Protein AF-0000000087533680 (afdb_homodimer)

Nearest PDB structures (foldseek):
  8dku-assembly1_B  TM=6.175E-01  e=5.046E-06  Aquifex aeolicus VF5
  7o12-assembly1_E  TM=6.698E-01  e=2.374E-03  Stutzerimonas stutzeri ATCC 14405 = CCUG 16156
  7p05-assembly1_A  TM=6.368E-01  e=1.232E-02  Saccharomyces cerevisiae S288C
  7r87-assembly1_B  TM=5.799E-01  e=7.326E-03  Homo sapiens
  7p06-assembly1_A  TM=6.326E-01  e=1.124E-01  Saccharomyces cerevisiae S288C

Secondary structure (DSSP, 8-state):
------SHHHHHHHHHHHHHHHHHHHHHHHHHHHHHHHHHHHHHHH-TTHHHHHHHHHHHHHHHHHHIIIIIHHHHHSSHHHHHHHHHHHHHHHHHHHHHHHHHHHHHHHHHTTHHHHHTTS---HHHHHHHHHHHHHHHHHHHHHHHHHHHHHHT---TTHHHHHHHHHHHHHHHHHHHHHHHHHHHHH-S-HHHHHHHHHHHHHHHHHSSSSSS-GGGS-HHHHHHHHH-HHHHHHHHHHHHHHT--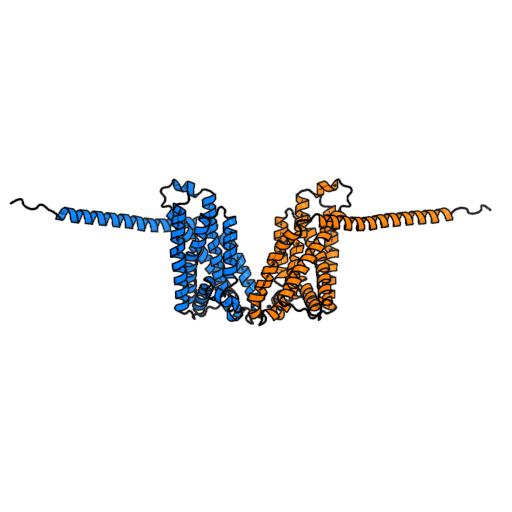-HHHHHHHHHHHHHHHHHHHHHHHHHHHH--/------SHHHHHHHHHHHHHHHHHHHHHHHHHHHHHHHHHHHHHHH-TTHHHHHHHHHHHHHHHHHHIIIIIHHHHHSSHHHHHHHHHHHHHHHHHHHHHHHHHHHHHHHHHTTHHHHHTTS---HHHHHHHHHHHHHHHHHHHHHHHHHHHHHHT---TTHHHHHHHHHHHHHHHHHHHHHHHHHHHHH-S-HHHHHHHHHHHHHHHHHSSSSSS-GGGS-HHHHHHHHH-HHHHHHHHHHHHHHT---HHHHHHHHHHHHHHHHHHHHHHHHHHHH--

Radius of gyration: 32.91 Å; Cα contacts (8 Å, |Δi|>4): 634; chains: 2; bounding box: 60×142×112 Å

Solvent-accessible surface area (backbone atoms only — not comparable to full-atom values): 28267 Å² total; per-residue (Å²): 136,82,76,85,78,80,71,64,61,57,56,54,52,49,49,49,50,50,49,51,51,49,46,51,45,42,49,47,46,52,42,45,50,50,46,29,48,51,46,17,48,51,52,46,66,63,43,72,58,48,61,61,52,46,49,61,66,43,45,55,50,50,50,48,52,52,48,49,26,46,58,38,6,22,47,55,56,68,29,39,65,61,26,35,62,61,32,47,44,18,50,50,51,50,46,45,53,55,54,29,49,52,54,10,37,52,50,19,44,39,52,71,71,38,50,55,64,62,46,69,74,43,97,56,66,68,64,43,58,56,48,20,55,51,48,44,43,52,52,51,43,49,50,52,49,48,53,50,52,52,49,38,45,73,73,60,42,73,56,69,24,40,73,63,16,42,53,51,25,50,52,52,47,50,53,36,41,58,20,56,26,26,54,32,42,33,44,21,72,70,43,88,41,45,66,60,41,50,53,55,49,47,66,51,48,47,54,47,50,68,57,28,52,32,86,41,65,64,85,34,35,52,74,87,48,45,66,55,27,68,68,26,69,54,24,39,42,30,51,26,32,41,17,23,22,50,57,63,49,48,70,64,41,48,47,53,38,51,49,52,25,49,51,41,33,68,52,27,44,57,46,30,54,49,49,61,70,62,62,122,135,84,77,86,76,76,65,69,60,55,56,55,50,51,50,48,53,50,47,49,50,50,47,51,46,42,49,48,44,53,42,45,51,50,46,28,48,52,47,16,48,51,50,47,66,62,43,72,57,48,60,61,52,46,50,60,67,44,46,54,50,49,51,48,51,53,47,48,26,47,58,39,5,21,46,55,54,68,29,40,62,60,27,35,61,60,32,48,43,19,50,49,48,50,47,44,52,55,52,30,48,52,54,11,36,53,51,21,44,38,52,71,70,39,50,53,65,62,45,68,74,43,95,57,65,70,65,43,57,54,48,21,54,50,47,44,44,50,52,52,42,50,50,51,48,50,53,50,51,52,49,37,44,74,75,61,41,73,56,69,24,40,72,64,16,43,52,52,26,51,51,52,49,50,52,36,40,56,20,57,26,26,54,32,42,34,45,22,71,69,43,88,40,42,66,58,39,48,54,54,49,48,66,52,46,48,56,48,50,66,56,28,51,32,85,41,64,65,88,34,37,52,74,87,49,46,66,57,27,67,68,26,70,56,22,38,43,30,54,26,32,41,18,23,22,51,56,65,50,49,70,64,40,47,46,52,38,51,49,53,24,49,51,41,32,66,52,26,43,57,46,30,52,50,49,62,70,63,62,120

Foldseek 3Di:
DPPDDDPVVVVVVVVVVVVVVVVVVVCVVVVLVVLLVVLLVVLQVPPPCLVVVLCVLLVVLLVVLVCLLPVCVCVAPVHSQVQLLLQLLLSLLLSLLVLLLVLLLVLLVCVLVCVVVVCVVPPDPVCSVVSSSLSNSLVSSLVSSVVSVVVSVVVNHDFQLPPQLQVVLSVLSSLLSSLSSLVSNLVSLVDNHSVVSVVVCCVPSVCLSVLEPNRHDCVPDDPVSNVVRVLRLSNLSSQQSSCSRNVNHDPVSSVVNVVVSVVSCVPRVVSSVVSVVPVD/DPPPDDPVVVVVVVVVVVVVVVVVVVCVVVVLVVLLVVLLVVLLVPPPCLVVVLCVLLVVLLVVLVCLLVVCVCVAPVHSQVQLLLQLLLSLLLSLLVLLLVLLLVLLVCVLVCVVVVCVVPPDPVCSVVSSSLSNSLVSSVVSSVVSVVVSVVVNHDFQLPPQLQVVLSVLSSLLSSLSSLVSNLVSLVDNHSVVSVVVCCVPSVCLSVLEPNRHDCVPDDPVSNVVRVLRLSNLSSQQSSCSRNVNHDPVSSVVNVVVSVVSCVPRVVSSVVSVVPVD

Sequence (560 aa):
MKTPVSSISTTAQESLRDSIAREKKQDRRAGALSASVTFGWRALLKIKHVPEQLFDVTAFPIIFLLMFTYLFGGAIAGSTGDYLQFLLPGILVMTVTMITMYTGMDLNKDIVKGVFDRFRTLPIWRPALLVGALAVDMVRYSMAAFIMISLGLLLGFRPEGGTVGVLAAVALLLVFSFSFSWIWTALGIMMRSEKSLMMISMMFLFPLTFVSNVFVDPATLPSWLHGFVEWNPISLLVTAIRGLMHGSASIEDIGWVLLVSMLLTAVFAPLTMYLFRHKRMKTPVSSISTTAQESLRDSIAREKKQDRRAGALSASVTFGWRALLKIKHVPEQLFDVTAFPIIFLLMFTYLFGGAIAGSTGDYLQFLLPGILVMTVTMITMYTGMDLNKDIVKGVFDRFRTLPIWRPALLVGALAVDMVRYSMAAFIMISLGLLLGFRPEGGTVGVLAAVALLLVFSFSFSWIWTALGIMMRSEKSLMMISMMFLFPLTFVSNVFVDPATLPSWLHGFVEWNPISLLVTAIRGLMHGSASIEDIGWVLLVSMLLTAVFAPLTMYLFRHKR

InterPro domains:
  IPR000412 ABC-2 transporter [PIRSF006648] (22-278)
  IPR013525 ABC-2 type transporter, transmembrane domain [PF01061] (39-245)
  IPR047817 ABC-2 type transporter, transmembrane domain, bacterial-type [PS51012] (52-279)
  IPR051328 Type VII Secretion & ABC Transporter Permease [PTHR43077] (79-279)

Organism: NCBI:txid342944

pLDDT: mean 84.21, std 17.04, range [24.67, 98.81]

Structure (mmCIF, N/CA/C/O backbone):
data_AF-0000000087533680-model_v1
#
loop_
_entity.id
_entity.type
_entity.pdbx_description
1 polymer 'Transport permease protein'
#
loop_
_atom_site.group_PDB
_atom_site.id
_atom_site.type_symbol
_atom_site.label_atom_id
_atom_site.label_alt_id
_atom_site.label_comp_id
_atom_site.label_asym_id
_atom_site.label_entity_id
_atom_site.label_seq_id
_atom_site.pdbx_PDB_ins_code
_atom_site.Cartn_x
_atom_site.Cartn_y
_atom_site.Cartn_z
_atom_site.occupancy
_atom_site.B_iso_or_equiv
_atom_site.auth_seq_id
_atom_site.auth_comp_id
_atom_site.auth_asym_id
_atom_site.auth_atom_id
_atom_site.pdbx_PDB_model_num
ATOM 1 N N . MET A 1 1 ? 15.492 75.938 53.75 1 24.67 1 MET A N 1
ATOM 2 C CA . MET A 1 1 ? 14.297 75.438 53.062 1 24.67 1 MET A CA 1
ATOM 3 C C . MET A 1 1 ? 14.617 75.062 51.625 1 24.67 1 MET A C 1
ATOM 5 O O . MET A 1 1 ? 14.812 75.938 50.75 1 24.67 1 MET A O 1
ATOM 9 N N . LYS A 1 2 ? 15.562 73.938 51.438 1 39.56 2 LYS A N 1
ATOM 10 C CA . LYS A 1 2 ? 16.047 73.312 50.25 1 39.56 2 LYS A CA 1
ATOM 11 C C . LYS A 1 2 ? 14.875 72.812 49.406 1 39.56 2 LYS A C 1
ATOM 13 O O . LYS A 1 2 ? 14.031 72.062 49.906 1 39.56 2 LYS A O 1
ATOM 18 N N . THR A 1 3 ? 14.406 73.625 48.5 1 37.91 3 THR A N 1
ATOM 19 C CA . THR A 1 3 ? 13.344 73.312 47.531 1 37.91 3 THR A CA 1
ATOM 20 C C . THR A 1 3 ? 13.609 71.938 46.875 1 37.91 3 THR A C 1
ATOM 22 O O . THR A 1 3 ? 14.711 71.688 46.375 1 37.91 3 THR A O 1
ATOM 25 N N . PRO A 1 4 ? 12.734 70.875 47.156 1 45.78 4 PRO A N 1
ATOM 26 C CA . PRO A 1 4 ? 12.836 69.562 46.594 1 45.78 4 PRO A CA 1
ATOM 27 C C . PRO A 1 4 ? 12.75 69.5 45.094 1 45.78 4 PRO A C 1
ATOM 29 O O . PRO A 1 4 ? 11.812 70.062 44.5 1 45.78 4 PRO A O 1
ATOM 32 N N . VAL A 1 5 ? 13.844 69.562 44.344 1 48.5 5 VAL A N 1
ATOM 33 C CA . VAL A 1 5 ? 14.086 69.438 42.938 1 48.5 5 VAL A CA 1
ATOM 34 C C . VAL A 1 5 ? 13.273 68.25 42.375 1 48.5 5 VAL A C 1
ATOM 36 O O . VAL A 1 5 ? 12.898 67.375 43.125 1 48.5 5 VAL A O 1
ATOM 39 N N . SER A 1 6 ? 12.977 68.125 40.969 1 42.31 6 SER A N 1
ATOM 40 C CA . SER A 1 6 ? 12.141 67.688 39.875 1 42.31 6 SER A CA 1
ATOM 41 C C . SER A 1 6 ? 12.273 66.188 39.688 1 42.31 6 SER A C 1
ATOM 43 O O . SER A 1 6 ? 13.297 65.688 39.188 1 42.31 6 SER A O 1
ATOM 45 N N . SER A 1 7 ? 11.773 65.25 40.531 1 52.81 7 SER A N 1
ATOM 46 C CA . SER A 1 7 ? 11.547 63.844 40.438 1 52.81 7 SER A CA 1
ATOM 47 C C . SER A 1 7 ? 10.711 63.5 39.188 1 52.81 7 SER A C 1
ATOM 49 O O . SER A 1 7 ? 10.523 62.344 38.875 1 52.81 7 SER A O 1
ATOM 51 N N . ILE A 1 8 ? 10.07 64.562 38.594 1 55.06 8 ILE A N 1
ATOM 52 C CA . ILE A 1 8 ? 9.195 64.312 37.469 1 55.06 8 ILE A CA 1
ATOM 53 C C . ILE A 1 8 ? 10.023 63.906 36.25 1 55.06 8 ILE A C 1
ATOM 55 O O . ILE A 1 8 ? 9.562 63.125 35.406 1 55.06 8 ILE A O 1
ATOM 59 N N . SER A 1 9 ? 11.375 64.312 36.156 1 60.06 9 SER A N 1
ATOM 60 C CA . SER A 1 9 ? 12.18 64.062 34.969 1 60.06 9 SER A CA 1
ATOM 61 C C . SER A 1 9 ? 12.586 62.625 34.812 1 60.06 9 SER A C 1
ATOM 63 O O . SER A 1 9 ? 12.68 62.094 33.688 1 60.06 9 SER A O 1
ATOM 65 N N . THR A 1 10 ? 12.578 61.906 35.906 1 64.56 10 THR A N 1
ATOM 66 C CA . THR A 1 10 ? 13.086 60.562 35.812 1 64.56 10 THR A CA 1
ATOM 67 C C . THR A 1 10 ? 12 59.594 35.344 1 64.56 10 THR A C 1
ATOM 69 O O . THR A 1 10 ? 12.266 58.719 34.531 1 64.56 10 THR A O 1
ATOM 72 N N . THR A 1 11 ? 10.727 59.969 35.719 1 64.62 11 THR A N 1
ATOM 73 C CA . THR A 1 11 ? 9.633 59.062 35.344 1 64.62 11 THR A CA 1
ATOM 74 C C . THR A 1 11 ? 9.297 59.188 33.875 1 64.62 11 THR A C 1
ATOM 76 O O . THR A 1 11 ? 9.039 58.188 33.188 1 64.62 11 THR A O 1
ATOM 79 N N . ALA A 1 12 ? 9.359 60.406 33.312 1 70.06 12 ALA A N 1
ATOM 80 C CA . ALA A 1 12 ? 9.078 60.656 31.906 1 70.06 12 ALA A CA 1
ATOM 81 C C . ALA A 1 12 ? 10.172 60.062 31.016 1 70.06 12 ALA A C 1
ATOM 83 O O . ALA A 1 12 ? 9.883 59.531 29.953 1 70.06 12 ALA A O 1
ATOM 84 N N . GLN A 1 13 ? 11.43 60.125 31.484 1 67.69 13 GLN A N 1
ATOM 85 C CA . GLN A 1 13 ? 12.547 59.531 30.734 1 67.69 13 GLN A CA 1
ATOM 86 C C . GLN A 1 13 ? 12.469 58.031 30.719 1 67.69 13 GLN A C 1
ATOM 88 O O . GLN A 1 13 ? 12.758 57.375 29.703 1 67.69 13 GLN A O 1
ATOM 93 N N . GLU A 1 14 ? 12 57.5 31.844 1 66.12 14 GLU A N 1
ATOM 94 C CA . GLU A 1 14 ? 11.844 56.062 31.906 1 66.12 14 GLU A CA 1
ATOM 95 C C . GLU A 1 14 ? 10.695 55.594 31.031 1 66.12 14 GLU A C 1
ATOM 97 O O . GLU A 1 14 ? 10.797 54.531 30.375 1 66.12 14 GLU A O 1
ATOM 102 N N . SER A 1 15 ? 9.672 56.438 31 1 68.75 15 SER A N 1
ATOM 103 C CA . SER A 1 15 ? 8.531 56.094 30.156 1 68.75 15 SER A CA 1
ATOM 104 C C . SER A 1 15 ? 8.867 56.188 28.672 1 68.75 15 SER A C 1
ATOM 106 O O . SER A 1 15 ? 8.445 55.344 27.875 1 68.75 15 SER A O 1
ATOM 108 N N . LEU A 1 16 ? 9.68 57.219 28.312 1 68.12 16 LEU A N 1
ATOM 109 C CA . LEU A 1 16 ? 10.102 57.375 26.938 1 68.12 16 LEU A CA 1
ATOM 110 C C . LEU A 1 16 ? 11.047 56.25 26.516 1 68.12 16 LEU A C 1
ATOM 112 O O . LEU A 1 16 ? 10.953 55.75 25.391 1 68.12 16 LEU A O 1
ATOM 116 N N . ARG A 1 17 ? 11.898 55.844 27.344 1 64.56 17 ARG A N 1
ATOM 117 C CA . ARG A 1 17 ? 12.805 54.719 27.062 1 64.56 17 ARG A CA 1
ATOM 118 C C . ARG A 1 17 ? 12.031 53.406 26.906 1 64.56 17 ARG A C 1
ATOM 120 O O . ARG A 1 17 ? 12.359 52.594 26.031 1 64.56 17 ARG A O 1
ATOM 127 N N . ASP A 1 18 ? 11 53.344 27.781 1 65.75 18 ASP A N 1
ATOM 128 C CA . ASP A 1 18 ? 10.164 52.156 27.688 1 65.75 18 ASP A CA 1
ATOM 129 C C . ASP A 1 18 ? 9.352 52.156 26.391 1 65.75 18 ASP A C 1
ATOM 131 O O . ASP A 1 18 ? 9.141 51.094 25.781 1 65.75 18 ASP A O 1
ATOM 135 N N . SER A 1 19 ? 8.961 53.312 26 1 65.81 19 SER A N 1
ATOM 136 C CA . SER A 1 19 ? 8.195 53.438 24.766 1 65.81 19 SER A CA 1
ATOM 137 C C . SER A 1 19 ? 9.078 53.188 23.547 1 65.81 19 SER A C 1
ATOM 139 O O . SER A 1 19 ? 8.648 52.562 22.578 1 65.81 19 SER A O 1
ATOM 141 N N . ILE A 1 20 ? 10.297 53.719 23.609 1 65.56 20 ILE A N 1
ATOM 142 C CA . ILE A 1 20 ? 11.227 53.531 22.5 1 65.56 20 ILE A CA 1
ATOM 143 C C . ILE A 1 20 ? 11.633 52.031 22.422 1 65.56 20 ILE A C 1
ATOM 145 O O . ILE A 1 20 ? 11.734 51.5 21.328 1 65.56 20 ILE A O 1
ATOM 149 N N . ALA A 1 21 ? 11.773 51.375 23.547 1 63.5 21 ALA A N 1
ATOM 150 C CA . ALA A 1 21 ? 12.094 49.969 23.609 1 63.5 21 ALA A CA 1
ATOM 151 C C . ALA A 1 21 ? 10.938 49.125 23.062 1 63.5 21 ALA A C 1
ATOM 153 O O . ALA A 1 21 ? 11.164 48.125 22.359 1 63.5 21 ALA A O 1
ATOM 154 N N . ARG A 1 22 ? 9.75 49.531 23.328 1 60.84 22 ARG A N 1
ATOM 155 C CA . ARG A 1 22 ? 8.578 48.812 22.812 1 60.84 22 ARG A CA 1
ATOM 156 C C . ARG A 1 22 ? 8.43 49.031 21.312 1 60.84 22 ARG A C 1
ATOM 158 O O . ARG A 1 22 ? 8.039 48.125 20.578 1 60.84 22 ARG A O 1
ATOM 165 N N . GLU A 1 23 ? 8.695 50.25 20.922 1 58.41 23 GLU A N 1
ATOM 166 C CA . GLU A 1 23 ? 8.609 50.531 19.5 1 58.41 23 GLU A CA 1
ATOM 167 C C . GLU A 1 23 ? 9.68 49.812 18.703 1 58.41 23 GLU A C 1
ATOM 169 O O . GLU A 1 23 ? 9.414 49.312 17.609 1 58.41 23 GLU A O 1
ATOM 174 N N . LYS A 1 24 ? 10.891 49.844 19.203 1 57.44 24 LYS A N 1
ATOM 175 C CA . LYS A 1 24 ? 11.977 49.094 18.562 1 57.44 24 LYS A CA 1
ATOM 176 C C . LYS A 1 24 ? 11.695 47.594 18.562 1 57.44 24 LYS A C 1
ATOM 178 O O . LYS A 1 24 ? 12.008 46.875 17.609 1 57.44 24 LYS A O 1
ATOM 183 N N . LYS A 1 25 ? 11.117 47.219 19.594 1 56.22 25 LYS A N 1
ATOM 184 C CA . LYS A 1 25 ? 10.695 45.844 19.703 1 56.22 25 LYS A CA 1
ATOM 185 C C . LYS A 1 25 ? 9.594 45.531 18.703 1 56.22 25 LYS A C 1
ATOM 187 O O . LYS A 1 25 ? 9.578 44.438 18.109 1 56.22 25 LYS A O 1
ATOM 192 N N . GLN A 1 26 ? 8.695 46.438 18.688 1 54.06 26 GLN A N 1
ATOM 193 C CA . GLN A 1 26 ? 7.609 46.281 17.719 1 54.06 26 GLN A CA 1
ATOM 194 C C . GLN A 1 26 ? 8.133 46.344 16.281 1 54.06 26 GLN A C 1
ATOM 196 O O . GLN A 1 26 ? 7.676 45.625 15.414 1 54.06 26 GLN A O 1
ATOM 201 N N . ASP A 1 27 ? 8.883 47.312 16.031 1 53.16 27 ASP A N 1
ATOM 202 C CA . ASP A 1 27 ? 9.5 47.406 14.719 1 53.16 27 ASP A CA 1
ATOM 203 C C . ASP A 1 27 ? 10.344 46.188 14.398 1 53.16 27 ASP A C 1
ATOM 205 O O . ASP A 1 27 ? 10.359 45.719 13.258 1 53.16 27 ASP A O 1
ATOM 209 N N . ARG A 1 28 ? 10.961 45.75 15.453 1 51.75 28 ARG A N 1
ATOM 210 C CA . ARG A 1 28 ? 11.766 44.531 15.297 1 51.75 28 ARG A CA 1
ATOM 211 C C . ARG A 1 28 ? 10.875 43.312 15.062 1 51.75 28 ARG A C 1
ATOM 213 O O . ARG A 1 28 ? 11.234 42.438 14.289 1 51.75 28 ARG A O 1
ATOM 220 N N . ARG A 1 29 ? 9.836 43.375 15.906 1 53.94 29 ARG A N 1
ATOM 221 C CA . ARG A 1 29 ? 8.859 42.312 15.711 1 53.94 29 ARG A CA 1
ATOM 222 C C . ARG A 1 29 ? 8.18 42.438 14.352 1 53.94 29 ARG A C 1
ATOM 224 O O . ARG A 1 29 ? 7.949 41.406 13.672 1 53.94 29 ARG A O 1
ATOM 231 N N . ALA A 1 30 ? 7.598 43.562 14.109 1 55.06 30 ALA A N 1
ATOM 232 C CA . ALA A 1 30 ? 7.027 43.812 12.789 1 55.06 30 ALA A CA 1
ATOM 233 C C . ALA A 1 30 ? 8.062 43.594 11.688 1 55.06 30 ALA A C 1
ATOM 235 O O . ALA A 1 30 ? 7.738 43.031 10.633 1 55.06 30 ALA A O 1
ATOM 236 N N . GLY A 1 31 ? 9.195 43.906 11.961 1 54.03 31 GLY A N 1
ATOM 237 C CA . GLY A 1 31 ? 10.312 43.625 11.086 1 54.03 31 GLY A CA 1
ATOM 238 C C . GLY A 1 31 ? 10.617 42.125 10.961 1 54.03 31 GLY A C 1
ATOM 239 O O . GLY A 1 31 ? 10.891 41.656 9.867 1 54.03 31 GLY A O 1
ATOM 240 N N . ALA A 1 32 ? 10.453 41.562 12.117 1 57.81 32 ALA A N 1
ATOM 241 C CA . ALA A 1 32 ? 10.711 40.125 12.125 1 57.81 32 ALA A CA 1
ATOM 242 C C . ALA A 1 32 ? 9.625 39.375 11.359 1 57.81 32 ALA A C 1
ATOM 244 O O . ALA A 1 32 ? 9.922 38.469 10.602 1 57.81 32 ALA A O 1
ATOM 245 N N . LEU A 1 33 ? 8.422 39.812 11.641 1 57.19 33 LEU A N 1
ATOM 246 C CA . LEU A 1 33 ? 7.32 39.188 10.906 1 57.19 33 LEU A CA 1
ATOM 247 C C . LEU A 1 33 ? 7.398 39.531 9.422 1 57.19 33 LEU A C 1
ATOM 249 O O . LEU A 1 33 ? 7.164 38.688 8.57 1 57.19 33 LEU A O 1
ATOM 253 N N . SER A 1 34 ? 7.574 40.844 9.18 1 56.5 34 SER A N 1
ATOM 254 C CA . SER A 1 34 ? 7.727 41.281 7.793 1 56.5 34 SER A CA 1
ATOM 255 C C . SER A 1 34 ? 8.922 40.594 7.137 1 56.5 34 SER A C 1
ATOM 257 O O . SER A 1 34 ? 8.844 40.188 5.98 1 56.5 34 SER A O 1
ATOM 259 N N . ALA A 1 35 ? 9.883 40.5 7.879 1 56.38 35 ALA A N 1
ATOM 260 C CA . ALA A 1 35 ? 11.062 39.781 7.367 1 56.38 35 ALA A CA 1
ATOM 261 C C . ALA A 1 35 ? 10.773 38.312 7.137 1 56.38 35 ALA A C 1
ATOM 263 O O . ALA A 1 35 ? 11.195 37.75 6.133 1 56.38 35 ALA A O 1
ATOM 264 N N . SER A 1 36 ? 10 37.781 8.07 1 56.94 36 SER A N 1
ATOM 265 C CA . SER A 1 36 ? 9.641 36.375 7.941 1 56.94 36 SER A CA 1
ATOM 266 C C . SER A 1 36 ? 8.766 36.125 6.715 1 56.94 36 SER A C 1
ATOM 268 O O . SER A 1 36 ? 8.969 35.156 5.98 1 56.94 36 SER A O 1
ATOM 270 N N . VAL A 1 37 ? 7.844 37.031 6.535 1 58.38 37 VAL A N 1
ATOM 271 C CA . VAL A 1 37 ? 6.945 36.906 5.391 1 58.38 37 VAL A CA 1
ATOM 272 C C . VAL A 1 37 ? 7.719 37.156 4.098 1 58.38 37 VAL A C 1
ATOM 274 O O . VAL A 1 37 ? 7.527 36.438 3.109 1 58.38 37 VAL A O 1
ATOM 277 N N . THR A 1 38 ? 8.445 38.188 4.098 1 55.5 38 THR A N 1
ATOM 278 C CA . THR A 1 38 ? 9.219 38.5 2.904 1 55.5 38 THR A CA 1
ATOM 279 C C . THR A 1 38 ? 10.195 37.375 2.568 1 55.5 38 THR A C 1
ATOM 281 O O . THR A 1 38 ? 10.328 37 1.404 1 55.5 38 THR A O 1
ATOM 284 N N . PHE A 1 39 ? 10.789 36.938 3.562 1 55.34 39 PHE A N 1
ATOM 285 C CA . PHE A 1 39 ? 11.719 35.844 3.334 1 55.34 39 PHE A CA 1
ATOM 286 C C . PHE A 1 39 ? 10.977 34.562 2.926 1 55.34 39 PHE A C 1
ATOM 288 O O . PHE A 1 39 ? 11.43 33.812 2.047 1 55.34 39 PHE A O 1
ATOM 295 N N . GLY A 1 40 ? 9.883 34.375 3.588 1 57.84 40 GLY A N 1
ATOM 296 C CA . GLY A 1 40 ? 9.062 33.25 3.201 1 57.84 40 GLY A CA 1
ATOM 297 C C . GLY A 1 40 ? 8.57 33.312 1.77 1 57.84 40 GLY A C 1
ATOM 298 O O . GLY A 1 40 ? 8.609 32.344 1.032 1 57.84 40 GLY A O 1
ATOM 299 N N . TRP A 1 41 ? 8.164 34.5 1.489 1 56.16 41 TRP A N 1
ATOM 300 C CA . TRP A 1 41 ? 7.684 34.719 0.131 1 56.16 41 TRP A CA 1
ATOM 301 C C . TRP A 1 41 ? 8.812 34.562 -0.88 1 56.16 41 TRP A C 1
ATOM 303 O O . TRP A 1 41 ? 8.633 33.969 -1.935 1 56.16 41 TRP A O 1
ATOM 313 N N . ARG A 1 42 ? 9.859 35.125 -0.649 1 52.91 42 ARG A N 1
ATOM 314 C CA . ARG A 1 42 ? 11.023 34.969 -1.52 1 52.91 42 ARG A CA 1
ATOM 315 C C . ARG A 1 42 ? 11.461 33.531 -1.626 1 52.91 42 ARG A C 1
ATOM 317 O O . ARG A 1 42 ? 11.859 33.062 -2.699 1 52.91 42 ARG A O 1
ATOM 324 N N . ALA A 1 43 ? 11.383 32.969 -0.526 1 54.28 43 ALA A N 1
ATOM 325 C CA . ALA A 1 43 ? 11.711 31.547 -0.526 1 54.28 43 ALA A CA 1
ATOM 326 C C . ALA A 1 43 ? 10.734 30.75 -1.396 1 54.28 43 ALA A C 1
ATOM 328 O O . ALA A 1 43 ? 11.133 29.844 -2.113 1 54.28 43 ALA A O 1
ATOM 329 N N . LEU A 1 44 ? 9.547 31.203 -1.341 1 56.84 44 LEU A N 1
ATOM 330 C CA . LEU A 1 44 ? 8.516 30.562 -2.146 1 56.84 44 LEU A CA 1
ATOM 331 C C . LEU A 1 44 ? 8.758 30.797 -3.633 1 56.84 44 LEU A C 1
ATOM 333 O O . LEU A 1 44 ? 8.547 29.906 -4.453 1 56.84 44 LEU A O 1
ATOM 337 N N . LEU A 1 45 ? 9.062 31.969 -3.93 1 54.41 45 LEU A N 1
ATOM 338 C CA . LEU A 1 45 ? 9.273 32.344 -5.324 1 54.41 45 LEU A CA 1
ATOM 339 C C . LEU A 1 45 ? 10.508 31.641 -5.895 1 54.41 45 LEU A C 1
ATOM 341 O O . LEU A 1 45 ? 10.602 31.438 -7.105 1 54.41 45 LEU A O 1
ATOM 345 N N . LYS A 1 46 ? 11.328 31.391 -5.07 1 51.09 46 LYS A N 1
ATOM 346 C CA . LYS A 1 46 ? 12.531 30.719 -5.539 1 51.09 46 LYS A CA 1
ATOM 347 C C . LYS A 1 46 ? 12.289 29.234 -5.746 1 51.09 46 LYS A C 1
ATOM 349 O O . LYS A 1 46 ? 13.047 28.562 -6.445 1 51.09 46 LYS A O 1
ATOM 354 N N . ILE A 1 47 ? 11.32 28.875 -5.133 1 53.19 47 ILE A N 1
ATOM 355 C CA . ILE A 1 47 ? 11.172 27.438 -5.266 1 53.19 47 ILE A CA 1
ATOM 356 C C . ILE A 1 47 ? 10.453 27.109 -6.574 1 53.19 47 ILE A C 1
ATOM 358 O O . ILE A 1 47 ? 9.227 27 -6.602 1 53.19 47 ILE A O 1
ATOM 362 N N . LYS A 1 48 ? 10.961 27.516 -7.699 1 53.81 48 LYS A N 1
ATOM 363 C CA . LYS A 1 48 ? 10.508 27.172 -9.039 1 53.81 48 LYS A CA 1
ATOM 364 C C . LYS A 1 48 ? 10.211 25.672 -9.156 1 53.81 48 LYS A C 1
ATOM 366 O O . LYS A 1 48 ? 9.398 25.266 -9.992 1 53.81 48 LYS A O 1
ATOM 371 N N . HIS A 1 49 ? 10.75 24.953 -8.367 1 56.91 49 HIS A N 1
ATOM 372 C CA . HIS A 1 49 ? 10.672 23.5 -8.562 1 56.91 49 HIS A CA 1
ATOM 373 C C . HIS A 1 49 ? 9.688 22.875 -7.586 1 56.91 49 HIS A C 1
ATOM 375 O O . HIS A 1 49 ? 9.531 21.641 -7.555 1 56.91 49 HIS A O 1
ATOM 381 N N . VAL A 1 50 ? 8.977 23.781 -6.863 1 60.91 50 VAL A N 1
ATOM 382 C CA . VAL A 1 50 ? 8.023 23.328 -5.855 1 60.91 50 VAL A CA 1
ATOM 383 C C . VAL A 1 50 ? 6.867 22.594 -6.531 1 60.91 50 VAL A C 1
ATOM 385 O O . VAL A 1 50 ? 6.477 21.516 -6.098 1 60.91 50 VAL A O 1
ATOM 388 N N . PRO A 1 51 ? 6.559 23.094 -7.656 1 60.06 51 PRO A N 1
ATOM 389 C CA . PRO A 1 51 ? 5.422 22.391 -8.25 1 60.06 51 PRO A CA 1
ATOM 390 C C . PRO A 1 51 ? 5.785 21 -8.742 1 60.06 51 PRO A C 1
ATOM 392 O O . PRO A 1 51 ? 4.98 20.062 -8.609 1 60.06 51 PRO A O 1
ATOM 395 N N . GLU A 1 52 ? 6.973 20.859 -9.273 1 64.19 52 GLU A N 1
ATOM 396 C CA . GLU A 1 52 ? 7.387 19.547 -9.75 1 64.19 52 GLU A CA 1
ATOM 397 C C . GLU A 1 52 ? 7.477 18.547 -8.594 1 64.19 52 GLU A C 1
ATOM 399 O O . GLU A 1 52 ? 7.055 17.391 -8.734 1 64.19 52 GLU A O 1
ATOM 404 N N . GLN A 1 53 ? 8.008 19.016 -7.586 1 65.88 53 GLN A N 1
ATOM 405 C CA . GLN A 1 53 ? 8.156 18.172 -6.406 1 65.88 53 GLN A CA 1
ATOM 406 C C . GLN A 1 53 ? 6.793 17.797 -5.82 1 65.88 53 GLN A C 1
ATOM 408 O O . GLN A 1 53 ? 6.598 16.688 -5.344 1 65.88 53 GLN A O 1
ATOM 413 N N . LEU A 1 54 ? 5.961 18.766 -5.988 1 67.94 54 LEU A N 1
ATOM 414 C CA . LEU A 1 54 ? 4.629 18.531 -5.438 1 67.94 54 LEU A CA 1
ATOM 415 C C . LEU A 1 54 ? 3.895 17.453 -6.238 1 67.94 54 LEU A C 1
ATOM 417 O O . LEU A 1 54 ? 3.174 16.641 -5.668 1 67.94 54 LEU A O 1
ATOM 421 N N . PHE A 1 55 ? 4.152 17.5 -7.508 1 70.62 55 PHE A N 1
ATOM 422 C CA . PHE A 1 55 ? 3.504 16.484 -8.328 1 70.62 55 PHE A CA 1
ATOM 423 C C . PHE A 1 55 ? 3.992 15.094 -7.957 1 70.62 55 PHE A C 1
ATOM 425 O O . PHE A 1 55 ? 3.199 14.156 -7.895 1 70.62 55 PHE A O 1
ATOM 432 N N . ASP A 1 56 ? 5.215 15.094 -7.68 1 72.12 56 ASP A N 1
ATOM 433 C CA . ASP A 1 56 ? 5.789 13.789 -7.359 1 72.12 56 ASP A CA 1
ATOM 434 C C . ASP A 1 56 ? 5.254 13.266 -6.027 1 72.12 56 ASP A C 1
ATOM 436 O O . ASP A 1 56 ? 4.934 12.086 -5.902 1 72.12 56 ASP A O 1
ATOM 440 N N . VAL A 1 57 ? 5.055 14.188 -5.121 1 77.06 57 VAL A N 1
ATOM 441 C CA . VAL A 1 57 ? 4.68 13.766 -3.773 1 77.06 57 VAL A CA 1
ATOM 442 C C . VAL A 1 57 ? 3.191 13.438 -3.73 1 77.06 57 VAL A C 1
ATOM 444 O O . VAL A 1 57 ? 2.754 12.617 -2.918 1 77.06 57 VAL A O 1
ATOM 447 N N . THR A 1 58 ? 2.473 14.039 -4.723 1 85.81 58 THR A N 1
ATOM 448 C CA . THR A 1 58 ? 1.034 13.797 -4.695 1 85.81 58 THR A CA 1
ATOM 449 C C . THR A 1 58 ? 0.664 12.656 -5.645 1 85.81 58 THR A C 1
ATOM 451 O O . THR A 1 58 ? -0.447 12.125 -5.578 1 85.81 58 THR A O 1
ATOM 454 N N . ALA A 1 59 ? 1.562 12.258 -6.445 1 88.19 59 ALA A N 1
ATOM 455 C CA . ALA A 1 59 ? 1.261 11.203 -7.41 1 88.19 59 ALA A CA 1
ATOM 456 C C . ALA A 1 59 ? 0.823 9.922 -6.699 1 88.19 59 ALA A C 1
ATOM 458 O O . ALA A 1 59 ? -0.166 9.297 -7.09 1 88.19 59 ALA A O 1
ATOM 459 N N . PHE A 1 60 ? 1.502 9.633 -5.672 1 87.12 60 PHE A N 1
ATOM 460 C CA . PHE A 1 60 ? 1.212 8.398 -4.945 1 87.12 60 PHE A CA 1
ATOM 461 C C . PHE A 1 60 ? -0.158 8.469 -4.285 1 87.12 60 PHE A C 1
ATOM 463 O O . PHE A 1 60 ? -1.011 7.609 -4.512 1 87.12 60 PHE A O 1
ATOM 470 N N . PRO A 1 61 ? -0.431 9.508 -3.66 1 92.19 61 PRO A N 1
ATOM 471 C CA . PRO A 1 61 ? -1.764 9.625 -3.064 1 92.19 61 PRO A CA 1
ATOM 472 C C . PRO A 1 61 ? -2.881 9.625 -4.105 1 92.19 61 PRO A C 1
ATOM 474 O O . PRO A 1 61 ? -3.971 9.109 -3.848 1 92.19 61 PRO A O 1
ATOM 477 N N . ILE A 1 62 ? -2.564 10.219 -5.191 1 95.06 62 ILE A N 1
ATOM 478 C CA . ILE A 1 62 ? -3.549 10.219 -6.27 1 95.06 62 ILE A CA 1
ATOM 479 C C . ILE A 1 62 ? -3.836 8.789 -6.703 1 95.06 62 ILE A C 1
ATOM 481 O O . ILE A 1 62 ? -4.996 8.375 -6.789 1 95.06 62 ILE A O 1
ATOM 485 N N . ILE A 1 63 ? -2.797 8.062 -6.914 1 91.56 63 ILE A N 1
ATOM 486 C CA . ILE A 1 63 ? -2.934 6.668 -7.316 1 91.56 63 ILE A 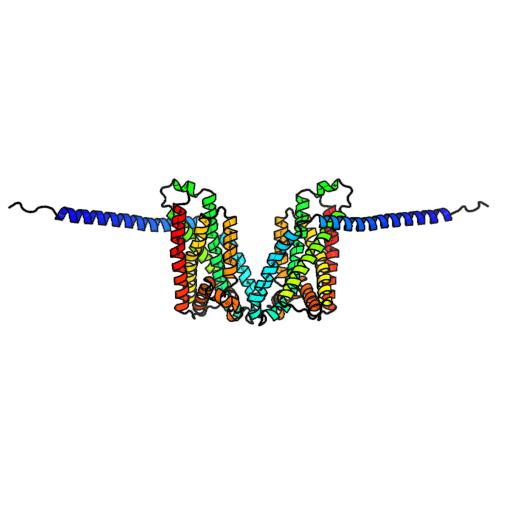CA 1
ATOM 487 C C . ILE A 1 63 ? -3.66 5.891 -6.223 1 91.56 63 ILE A C 1
ATOM 489 O O . ILE A 1 63 ? -4.543 5.078 -6.512 1 91.56 63 ILE A O 1
ATOM 493 N N . PHE A 1 64 ? -3.281 6.172 -5.09 1 92.25 64 PHE A N 1
ATOM 494 C CA . PHE A 1 64 ? -3.877 5.5 -3.943 1 92.25 64 PHE A CA 1
ATOM 495 C C . PHE A 1 64 ? -5.371 5.789 -3.861 1 92.25 64 PHE A C 1
ATOM 497 O O . PHE A 1 64 ? -6.176 4.875 -3.65 1 92.25 64 PHE A O 1
ATOM 504 N N . LEU A 1 65 ? -5.742 7 -4.02 1 96.81 65 LEU A N 1
ATOM 505 C CA . LEU A 1 65 ? -7.148 7.375 -3.99 1 96.81 65 LEU A CA 1
ATOM 506 C C . LEU A 1 65 ? -7.926 6.664 -5.094 1 96.81 65 LEU A C 1
ATOM 508 O O . LEU A 1 65 ? -9 6.113 -4.848 1 96.81 65 LEU A O 1
ATOM 512 N N . LEU A 1 66 ? -7.398 6.645 -6.289 1 95.31 66 LEU A N 1
ATOM 513 C CA . LEU A 1 66 ? -8.047 5.992 -7.422 1 95.31 66 LEU A CA 1
ATOM 514 C C . LEU A 1 66 ? -8.164 4.492 -7.188 1 95.31 66 LEU A C 1
ATOM 516 O O . LEU A 1 66 ? -9.234 3.912 -7.371 1 95.31 66 LEU A O 1
ATOM 520 N N . MET A 1 67 ? -7.086 3.947 -6.75 1 92.44 67 MET A N 1
ATOM 521 C CA . MET A 1 67 ? -7.055 2.5 -6.551 1 92.44 67 MET A CA 1
ATOM 522 C C . MET A 1 67 ? -8.023 2.078 -5.453 1 92.44 67 MET A C 1
ATOM 524 O O . MET A 1 67 ? -8.797 1.135 -5.629 1 92.44 67 MET A O 1
ATOM 528 N N . PHE A 1 68 ? -7.98 2.74 -4.359 1 96.19 68 PHE A N 1
ATOM 529 C CA . PHE A 1 68 ? -8.852 2.361 -3.258 1 96.19 68 PHE A CA 1
ATOM 530 C C . PHE A 1 68 ? -10.312 2.598 -3.621 1 96.19 68 PHE A C 1
ATOM 532 O O . PHE A 1 68 ? -11.188 1.799 -3.268 1 96.19 68 PHE A O 1
ATOM 539 N N . THR A 1 69 ? -10.57 3.678 -4.289 1 97.5 69 THR A N 1
ATOM 540 C CA . THR A 1 69 ? -11.938 3.994 -4.684 1 97.5 69 THR A CA 1
ATOM 541 C C . THR A 1 69 ? -12.492 2.92 -5.617 1 97.5 69 THR A C 1
ATOM 543 O O . THR A 1 69 ? -13.57 2.373 -5.371 1 97.5 69 THR A O 1
ATOM 546 N N . TYR A 1 70 ? -11.727 2.479 -6.562 1 95.69 70 TYR A N 1
ATOM 547 C CA . TYR A 1 70 ? -12.266 1.641 -7.625 1 95.69 70 TYR A CA 1
ATOM 548 C C . TYR A 1 70 ? -12.07 0.163 -7.312 1 95.69 70 TYR A C 1
ATOM 550 O O . TYR A 1 70 ? -12.875 -0.679 -7.715 1 95.69 70 TYR A O 1
ATOM 558 N N . LEU A 1 71 ? -11.078 -0.174 -6.562 1 93.69 71 LEU A N 1
ATOM 559 C CA . LEU A 1 71 ? -10.828 -1.582 -6.273 1 93.69 71 LEU A CA 1
ATOM 560 C C . LEU A 1 71 ? -11.609 -2.029 -5.039 1 93.69 71 LEU A C 1
ATOM 562 O O . LEU A 1 71 ? -12.078 -3.168 -4.977 1 93.69 71 LEU A O 1
ATOM 566 N N . PHE A 1 72 ? -11.75 -1.092 -4.09 1 96.06 72 PHE A N 1
ATOM 567 C CA . PHE A 1 72 ? -12.289 -1.531 -2.807 1 96.06 72 PHE A CA 1
ATOM 568 C C . PHE A 1 72 ? -13.672 -0.925 -2.564 1 96.06 72 PHE A C 1
ATOM 570 O O . PHE A 1 72 ? -14.383 -1.338 -1.647 1 96.06 72 PHE A O 1
ATOM 577 N N . GLY A 1 73 ? -14.047 0.072 -3.381 1 96.12 73 GLY A N 1
ATOM 578 C CA . GLY A 1 73 ? -15.305 0.77 -3.152 1 96.12 73 GLY A CA 1
ATOM 579 C C . GLY A 1 73 ? -16.5 -0.156 -3.131 1 96.12 73 GLY A C 1
ATOM 580 O O . GLY A 1 73 ? -17.328 -0.096 -2.211 1 96.12 73 GLY A O 1
ATOM 581 N N . GLY A 1 74 ? -16.656 -0.971 -4.164 1 94.94 74 GLY A N 1
ATOM 582 C CA . GLY A 1 74 ? -17.75 -1.929 -4.207 1 94.94 74 GLY A CA 1
ATOM 583 C C . GLY A 1 74 ? -17.719 -2.914 -3.055 1 94.94 74 GLY A C 1
ATOM 584 O O . GLY A 1 74 ? -18.766 -3.25 -2.498 1 94.94 74 GLY A O 1
ATOM 585 N N . ALA A 1 75 ? -16.578 -3.318 -2.658 1 94.88 75 ALA A N 1
ATOM 586 C CA . ALA A 1 75 ? -16.422 -4.344 -1.63 1 94.88 75 ALA A CA 1
ATOM 587 C C . ALA A 1 75 ? -16.672 -3.77 -0.239 1 94.88 75 ALA A C 1
ATOM 589 O O . ALA A 1 75 ? -17.219 -4.449 0.634 1 94.88 75 ALA A O 1
ATOM 590 N N . ILE A 1 76 ? -16.312 -2.525 -0.032 1 94.94 76 ILE A N 1
ATOM 591 C CA . ILE A 1 76 ? -16.359 -1.953 1.31 1 94.94 76 ILE A CA 1
ATOM 592 C C . ILE A 1 76 ? -17.688 -1.221 1.512 1 94.94 76 ILE A C 1
ATOM 594 O O . ILE A 1 76 ? -18.312 -1.335 2.57 1 94.94 76 ILE A O 1
ATOM 598 N N . ALA A 1 77 ? -18.109 -0.476 0.44 1 95.12 77 ALA A N 1
ATOM 599 C CA . ALA A 1 77 ? -19.25 0.425 0.647 1 95.12 77 ALA A CA 1
ATOM 600 C C . ALA A 1 77 ? -20.391 0.1 -0.311 1 95.12 77 ALA A C 1
ATOM 602 O O . ALA A 1 77 ? -21.406 0.785 -0.319 1 95.12 77 ALA A O 1
ATOM 603 N N . GLY A 1 78 ? -20.188 -0.895 -1.134 1 93.31 78 GLY A N 1
ATOM 604 C CA . GLY A 1 78 ? -21.234 -1.274 -2.082 1 93.31 78 GLY A CA 1
ATOM 605 C C . GLY A 1 78 ? -21.141 -0.514 -3.391 1 93.31 78 GLY A C 1
ATOM 606 O O . GLY A 1 78 ? -21.734 -0.926 -4.391 1 93.31 78 GLY A O 1
ATOM 607 N N . SER A 1 79 ? -20.516 0.67 -3.369 1 95.06 79 SER A N 1
ATOM 608 C CA . SER A 1 79 ? -20.281 1.432 -4.594 1 95.06 79 SER A CA 1
ATOM 609 C C . SER A 1 79 ? -19.047 2.314 -4.473 1 95.06 79 SER A C 1
ATOM 611 O O . SER A 1 79 ? -18.688 2.742 -3.375 1 95.06 79 SER A O 1
ATOM 613 N N . THR A 1 80 ? -18.453 2.576 -5.648 1 96 80 THR A N 1
ATOM 614 C CA . THR A 1 80 ? -17.266 3.424 -5.68 1 96 80 THR A CA 1
ATOM 615 C C . THR A 1 80 ? -17.609 4.852 -5.266 1 96 80 THR A C 1
ATOM 617 O O . THR A 1 80 ? -16.812 5.512 -4.586 1 96 80 THR A O 1
ATOM 620 N N . GLY A 1 81 ? -18.766 5.305 -5.586 1 96.88 81 GLY A N 1
ATOM 621 C CA . GLY A 1 81 ? -19.203 6.648 -5.234 1 96.88 81 GLY A CA 1
ATOM 622 C C . GLY A 1 81 ? -19.375 6.848 -3.742 1 96.88 81 GLY A C 1
ATOM 623 O O . GLY A 1 81 ? -18.906 7.848 -3.188 1 96.88 81 GLY A O 1
ATOM 624 N N . ASP A 1 82 ? -20.078 5.891 -3.131 1 97.06 82 ASP A N 1
ATOM 625 C CA . ASP A 1 82 ? -20.297 5.992 -1.692 1 97.06 82 ASP A CA 1
ATOM 626 C C . ASP A 1 82 ? -18.969 5.914 -0.929 1 97.06 82 ASP A C 1
ATOM 628 O O . ASP A 1 82 ? -18.766 6.656 0.035 1 97.06 82 ASP A O 1
ATOM 632 N N . TYR A 1 83 ? -18.156 5.059 -1.36 1 97.69 83 TYR A N 1
ATOM 633 C CA . TYR A 1 83 ? -16.875 4.906 -0.675 1 97.69 83 TYR A CA 1
ATOM 634 C C . TYR A 1 83 ? -16.031 6.164 -0.814 1 97.69 83 TYR A C 1
ATOM 636 O O . TYR A 1 83 ? -15.336 6.555 0.122 1 97.69 83 TYR A O 1
ATOM 644 N N . LEU A 1 84 ? -16.094 6.754 -1.992 1 98.5 84 LEU A N 1
ATOM 645 C CA . LEU A 1 84 ? -15.312 7.965 -2.244 1 98.5 84 LEU A CA 1
ATOM 646 C C . LEU A 1 84 ? -15.68 9.062 -1.249 1 98.5 84 LEU A C 1
ATOM 648 O O . LEU A 1 84 ? -14.812 9.82 -0.803 1 98.5 84 LEU A O 1
ATOM 652 N N . GLN A 1 85 ? -16.984 9.172 -0.863 1 98.31 85 GLN A N 1
ATOM 653 C CA . GLN A 1 85 ? -17.422 10.18 0.097 1 98.31 85 GLN A CA 1
ATOM 654 C C . GLN A 1 85 ? -16.766 9.961 1.457 1 98.31 85 GLN A C 1
ATOM 656 O O . GLN A 1 85 ? -16.453 10.93 2.158 1 98.31 85 GLN A O 1
ATOM 661 N N . PHE A 1 86 ? -16.641 8.727 1.75 1 97.75 86 PHE A N 1
ATOM 662 C CA . PHE A 1 86 ? -16.016 8.352 3.014 1 97.75 86 PHE A CA 1
ATOM 663 C C . PHE A 1 86 ? -14.5 8.492 2.934 1 97.75 86 PHE A C 1
ATOM 665 O O . PHE A 1 86 ? -13.859 8.945 3.885 1 97.75 86 PHE A O 1
ATOM 672 N N . LEU A 1 87 ? -13.828 8.156 1.862 1 98.5 87 LEU A N 1
ATOM 673 C CA . LEU A 1 87 ? -12.398 7.887 1.699 1 98.5 87 LEU A CA 1
ATOM 674 C C . LEU A 1 87 ? -11.625 9.18 1.497 1 98.5 87 LEU A C 1
ATOM 676 O O . LEU A 1 87 ? -10.539 9.352 2.059 1 98.5 87 LEU A O 1
ATOM 680 N N . LEU A 1 88 ? -12.125 10.109 0.726 1 98.62 88 LEU A N 1
ATOM 681 C CA . LEU A 1 88 ? -11.375 11.281 0.296 1 98.62 88 LEU A CA 1
ATOM 682 C C . LEU A 1 88 ? -10.875 12.078 1.497 1 98.62 88 LEU A C 1
ATOM 684 O O . LEU A 1 88 ? -9.688 12.414 1.574 1 98.62 88 LEU A O 1
ATOM 688 N N . PRO A 1 89 ? -11.703 12.383 2.502 1 98.69 89 PRO A N 1
ATOM 689 C CA . PRO A 1 89 ? -11.18 13.141 3.645 1 98.69 89 PRO A CA 1
ATOM 690 C C . PRO A 1 89 ? -10.016 12.43 4.336 1 98.69 89 PRO A C 1
ATOM 692 O O . PRO A 1 89 ? -9.047 13.078 4.742 1 98.69 89 PRO A O 1
ATOM 695 N N . GLY A 1 90 ? -10.156 11.164 4.461 1 98.44 90 GLY A N 1
ATOM 696 C CA . GLY A 1 90 ? -9.094 10.391 5.078 1 98.44 90 GLY A CA 1
ATOM 697 C C . GLY A 1 90 ? -7.793 10.43 4.289 1 98.44 90 GLY A C 1
ATOM 698 O O . GLY A 1 90 ? -6.727 10.688 4.852 1 98.44 90 GLY A O 1
ATOM 699 N N . ILE A 1 91 ? -7.875 10.172 2.984 1 98.12 91 ILE A N 1
ATOM 700 C CA . ILE A 1 91 ? -6.691 10.156 2.129 1 98.12 91 ILE A CA 1
ATOM 701 C C . ILE A 1 91 ? -6.086 11.555 2.062 1 98.12 91 ILE A C 1
ATOM 703 O O . ILE A 1 91 ? -4.863 11.711 2.004 1 98.12 91 ILE A O 1
ATOM 707 N N . LEU A 1 92 ? -6.941 12.531 2.047 1 98.31 92 LEU A N 1
ATOM 708 C CA . LEU A 1 92 ? -6.48 13.914 2.1 1 98.31 92 LEU A CA 1
ATOM 709 C C . LEU A 1 92 ? -5.605 14.148 3.326 1 98.31 92 LEU A C 1
ATOM 711 O O . LEU A 1 92 ? -4.504 14.695 3.213 1 98.31 92 LEU A O 1
ATOM 715 N N . VAL A 1 93 ? -6.062 13.734 4.469 1 98.38 93 VAL A N 1
ATOM 716 C CA . VAL A 1 93 ? -5.32 13.875 5.719 1 98.38 93 VAL A CA 1
ATOM 717 C C . VAL A 1 93 ? -4.004 13.102 5.625 1 98.38 93 VAL A C 1
ATOM 719 O O . VAL A 1 93 ? -2.947 13.633 5.977 1 98.38 93 VAL A O 1
ATOM 722 N N . MET A 1 94 ? -4.133 11.914 5.164 1 96.88 94 MET A N 1
ATOM 723 C CA . MET A 1 94 ? -2.939 11.078 5.027 1 96.88 94 MET A CA 1
ATOM 724 C C . MET A 1 94 ? -1.918 11.742 4.109 1 96.88 94 MET A C 1
ATOM 726 O O . MET A 1 94 ? -0.721 11.742 4.402 1 96.88 94 MET A O 1
ATOM 730 N N . THR A 1 95 ? -2.377 12.25 3.012 1 95.81 95 THR A N 1
ATOM 731 C CA . THR A 1 95 ? -1.515 12.883 2.02 1 95.81 95 THR A CA 1
ATOM 732 C C . THR A 1 95 ? -0.742 14.047 2.635 1 95.81 95 THR A C 1
ATOM 734 O O . THR A 1 95 ? 0.486 14.102 2.543 1 95.81 95 THR A O 1
ATOM 737 N N . VAL A 1 96 ? -1.419 14.891 3.236 1 96.12 96 VAL A N 1
ATOM 738 C CA . VAL A 1 96 ? -0.792 16.094 3.754 1 96.12 96 VAL A CA 1
ATOM 739 C C . VAL A 1 96 ? 0.11 15.75 4.938 1 96.12 96 VAL A C 1
ATOM 741 O O . VAL A 1 96 ? 1.194 16.312 5.086 1 96.12 96 VAL A O 1
ATOM 744 N N . THR A 1 97 ? -0.294 14.883 5.805 1 94.94 97 THR A N 1
ATOM 745 C CA . THR A 1 97 ? 0.528 14.469 6.938 1 94.94 97 THR A CA 1
ATOM 746 C C . THR A 1 97 ? 1.832 13.844 6.457 1 94.94 97 THR A C 1
AT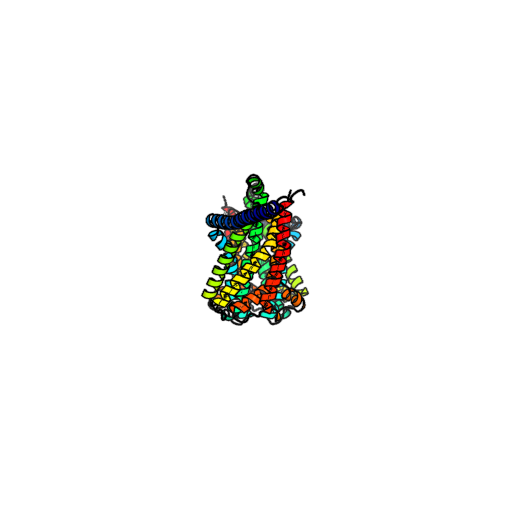OM 748 O O . THR A 1 97 ? 2.885 14.039 7.07 1 94.94 97 THR A O 1
ATOM 751 N N . MET A 1 98 ? 1.717 13.109 5.406 1 92.62 98 MET A N 1
ATOM 752 C CA . MET A 1 98 ? 2.932 12.531 4.836 1 92.62 98 MET A CA 1
ATOM 753 C C . MET A 1 98 ? 3.871 13.625 4.34 1 92.62 98 MET A C 1
ATOM 755 O O . MET A 1 98 ? 5.09 13.516 4.488 1 92.62 98 MET A O 1
ATOM 759 N N . ILE A 1 99 ? 3.342 14.617 3.766 1 91.75 99 ILE A N 1
ATOM 760 C CA . ILE A 1 99 ? 4.129 15.719 3.219 1 91.75 99 ILE A CA 1
ATOM 761 C C . ILE A 1 99 ? 4.875 16.422 4.344 1 91.75 99 ILE A C 1
ATOM 763 O O . ILE A 1 99 ? 5.965 16.969 4.133 1 91.75 99 ILE A O 1
ATOM 767 N N . THR A 1 100 ? 4.305 16.391 5.527 1 92.38 100 THR A N 1
ATOM 768 C CA . THR A 1 100 ? 4.953 17.062 6.645 1 92.38 100 THR A CA 1
ATOM 769 C C . THR A 1 100 ? 6.328 16.469 6.914 1 92.38 100 THR A C 1
ATOM 771 O O . THR A 1 100 ? 7.219 17.141 7.426 1 92.38 100 THR A O 1
ATOM 774 N N . MET A 1 101 ? 6.473 15.227 6.621 1 90.44 101 MET A N 1
ATOM 775 C CA . MET A 1 101 ? 7.738 14.539 6.871 1 90.44 101 MET A CA 1
ATOM 776 C C . MET A 1 101 ? 8.859 15.148 6.039 1 90.44 101 MET A C 1
ATOM 778 O O . MET A 1 101 ? 10 15.25 6.5 1 90.44 101 MET A O 1
ATOM 782 N N . TYR A 1 102 ? 8.602 15.625 4.918 1 85.44 102 TYR A N 1
ATOM 783 C CA . TYR A 1 102 ? 9.617 16.109 3.988 1 85.44 102 TYR A CA 1
ATOM 784 C C . TYR A 1 102 ? 10.195 17.438 4.453 1 85.44 102 TYR A C 1
ATOM 786 O O . TYR A 1 102 ? 11.336 17.781 4.117 1 85.44 102 TYR A O 1
ATOM 794 N N . THR A 1 103 ? 9.391 18.109 5.227 1 79.81 103 THR A N 1
ATOM 795 C CA . THR A 1 103 ? 9.938 19.328 5.836 1 79.81 103 THR A CA 1
ATOM 796 C C . THR A 1 103 ? 11.125 18.984 6.73 1 79.81 103 THR A C 1
ATOM 798 O O . THR A 1 103 ? 12.164 19.641 6.656 1 79.81 103 THR A O 1
ATOM 801 N N . GLY A 1 104 ? 10.922 18.047 7.57 1 84.12 104 GLY A N 1
ATOM 802 C CA . GLY A 1 104 ? 12.008 17.609 8.43 1 84.12 104 GLY A CA 1
ATOM 803 C C . GLY A 1 104 ? 13.211 17.094 7.652 1 84.12 104 GLY A C 1
ATOM 804 O O . GLY A 1 104 ? 14.352 17.359 8.023 1 84.12 104 GLY A O 1
ATOM 805 N N . MET A 1 105 ? 12.953 16.453 6.641 1 88.19 105 MET A N 1
ATOM 806 C CA . MET A 1 105 ? 14.023 15.898 5.816 1 88.19 105 MET A CA 1
ATOM 807 C C . MET A 1 105 ? 14.828 17 5.152 1 88.19 105 MET A C 1
ATOM 809 O O . MET A 1 105 ? 16.062 16.938 5.09 1 88.19 105 MET A O 1
ATOM 813 N N . ASP A 1 106 ? 14.133 17.969 4.641 1 83.75 106 ASP A N 1
ATOM 814 C CA . ASP A 1 106 ? 14.812 19.109 4.031 1 83.75 106 ASP A CA 1
ATOM 815 C C . ASP A 1 106 ? 15.688 19.828 5.047 1 83.75 106 ASP A C 1
ATOM 817 O O . ASP A 1 106 ? 16.812 20.219 4.742 1 83.75 106 ASP A O 1
ATOM 821 N N . LEU A 1 107 ? 15.172 19.984 6.145 1 82.38 107 LEU A N 1
ATOM 822 C CA . LEU A 1 107 ? 15.938 20.641 7.211 1 82.38 107 LEU A CA 1
ATOM 823 C C . LEU A 1 107 ? 17.172 19.828 7.57 1 82.38 107 LEU A C 1
ATOM 825 O O . LEU A 1 107 ? 18.266 20.375 7.742 1 82.38 107 LEU A O 1
ATOM 829 N N . ASN A 1 108 ? 16.984 18.594 7.707 1 88.62 108 ASN A N 1
ATOM 830 C CA . ASN A 1 108 ? 18.109 17.719 8.016 1 88.62 108 ASN A CA 1
ATOM 831 C C . ASN A 1 108 ? 19.188 17.781 6.938 1 88.62 108 ASN A C 1
ATOM 833 O O . ASN A 1 108 ? 20.375 17.844 7.246 1 88.62 108 ASN A O 1
ATOM 837 N N . LYS A 1 109 ? 18.75 17.766 5.766 1 86.38 109 LYS A N 1
ATOM 838 C CA . LYS A 1 109 ? 19.672 17.875 4.641 1 86.38 109 LYS A CA 1
ATOM 839 C C . LYS A 1 109 ? 20.484 19.156 4.711 1 86.38 109 LYS A C 1
ATOM 841 O O . LYS A 1 109 ? 21.688 19.156 4.48 1 86.38 109 LYS A O 1
ATOM 846 N N . ASP A 1 110 ? 19.844 20.234 5.023 1 81 110 ASP A N 1
ATOM 847 C CA . ASP A 1 110 ? 20.516 21.547 5.125 1 81 110 ASP A CA 1
ATOM 848 C C . ASP A 1 110 ? 21.531 21.547 6.266 1 81 110 ASP A C 1
ATOM 850 O O . ASP A 1 110 ? 22.609 22.125 6.129 1 81 110 ASP A O 1
ATOM 854 N N . ILE A 1 111 ? 21.203 20.953 7.27 1 81.06 111 ILE A N 1
ATOM 855 C CA . ILE A 1 111 ? 22.078 20.906 8.438 1 81.06 111 ILE A CA 1
ATOM 856 C C . ILE A 1 111 ? 23.297 20.062 8.133 1 81.06 111 ILE A C 1
ATOM 858 O O . ILE A 1 111 ? 24.438 20.469 8.414 1 81.06 111 ILE A O 1
ATOM 862 N N . VAL A 1 112 ? 23.047 18.969 7.551 1 83.19 112 VAL A N 1
ATOM 863 C CA . VAL A 1 112 ? 24.125 18.031 7.266 1 83.19 112 VAL A CA 1
ATOM 864 C C . VAL A 1 112 ? 25.062 18.625 6.219 1 83.19 112 VAL A C 1
ATOM 866 O O . VAL A 1 112 ? 26.281 18.422 6.277 1 83.19 112 VAL A O 1
ATOM 869 N N . LYS A 1 113 ? 24.516 19.375 5.312 1 82.12 113 LYS A N 1
ATOM 870 C CA . LYS A 1 113 ? 25.328 20 4.277 1 82.12 113 LYS A CA 1
ATOM 871 C C . LYS A 1 113 ? 26.047 21.234 4.816 1 82.12 113 LYS A C 1
ATOM 873 O O . LYS A 1 113 ? 26.859 21.844 4.121 1 82.12 113 LYS A O 1
ATOM 878 N N . GLY A 1 114 ? 25.797 21.625 5.961 1 75.12 114 GLY A N 1
ATOM 879 C CA . GLY A 1 114 ? 26.5 22.719 6.602 1 75.12 114 GLY A CA 1
ATOM 880 C C . GLY A 1 114 ? 25.953 24.078 6.211 1 75.12 114 GLY A C 1
ATOM 881 O O . GLY A 1 114 ? 26.656 25.094 6.293 1 75.12 114 GLY A O 1
ATOM 882 N N . VAL A 1 115 ? 24.844 24.031 5.668 1 66.56 115 VAL A N 1
ATOM 883 C CA . VAL A 1 115 ? 24.25 25.297 5.234 1 66.56 115 VAL A CA 1
ATOM 884 C C . VAL A 1 115 ? 24.094 26.234 6.43 1 66.56 115 VAL A C 1
ATOM 886 O O . VAL A 1 115 ? 24.297 27.438 6.309 1 66.56 115 VAL A O 1
ATOM 889 N N . PHE A 1 116 ? 23.875 25.641 7.531 1 64.25 116 PHE A N 1
ATOM 890 C CA . PHE A 1 116 ? 23.641 26.453 8.719 1 64.25 116 PHE A CA 1
ATOM 891 C C . PHE A 1 116 ? 24.938 27.094 9.211 1 64.25 116 PHE A C 1
ATOM 893 O O . PHE A 1 116 ? 24.922 28.172 9.797 1 64.25 116 PHE A O 1
ATOM 900 N N . ASP A 1 117 ? 25.922 26.391 8.898 1 63.88 117 ASP A N 1
ATOM 901 C CA . ASP A 1 117 ? 27.203 26.953 9.281 1 63.88 117 ASP A CA 1
ATOM 902 C C . ASP A 1 117 ? 27.547 28.188 8.438 1 63.88 117 ASP A C 1
ATOM 904 O O . ASP A 1 117 ? 28.172 29.125 8.922 1 63.88 117 ASP A O 1
ATOM 908 N N . ARG A 1 118 ? 26.984 28.094 7.32 1 60.62 118 ARG A N 1
ATOM 909 C CA . ARG A 1 118 ? 27.281 29.203 6.418 1 60.62 118 ARG A CA 1
ATOM 910 C C . ARG A 1 118 ? 26.469 30.453 6.793 1 60.62 118 ARG A C 1
ATOM 912 O O . ARG A 1 118 ? 26.906 31.578 6.559 1 60.62 118 ARG A O 1
ATOM 919 N N . PHE A 1 119 ? 25.328 30.234 7.336 1 56.62 119 PHE A N 1
ATOM 920 C CA . PHE A 1 119 ? 24.438 31.344 7.676 1 56.62 119 PHE A CA 1
ATOM 921 C C . PHE A 1 119 ? 24.781 31.906 9.055 1 56.62 119 PHE A C 1
ATOM 923 O O . PHE A 1 119 ? 24.453 33.031 9.367 1 56.62 119 PHE A O 1
ATOM 930 N N . ARG A 1 120 ? 25.422 31.109 9.789 1 54.53 120 ARG A N 1
ATOM 931 C CA . ARG A 1 120 ? 25.812 31.562 11.117 1 54.53 120 ARG A CA 1
ATOM 932 C C . ARG A 1 120 ? 26.703 32.781 11.031 1 54.53 120 ARG A C 1
ATOM 934 O O . ARG A 1 120 ? 26.781 33.562 11.992 1 54.53 120 ARG A O 1
ATOM 941 N N . THR A 1 121 ? 27.156 33 9.828 1 53.16 121 THR A N 1
ATOM 942 C CA . THR A 1 121 ? 28 34.188 9.727 1 53.16 121 THR A CA 1
ATOM 943 C C . THR A 1 121 ? 27.172 35.438 9.352 1 53.16 121 THR A C 1
ATOM 945 O O . THR A 1 121 ? 27.656 36.562 9.438 1 53.16 121 THR A O 1
ATOM 948 N N . LEU A 1 122 ? 25.953 35.156 8.969 1 51.59 122 LEU A N 1
ATOM 949 C CA . LEU A 1 122 ? 25.109 36.312 8.617 1 51.59 122 LEU A CA 1
ATOM 950 C C . LEU A 1 122 ? 24.203 36.688 9.781 1 51.59 122 LEU A C 1
ATOM 952 O O . LEU A 1 122 ? 23.781 35.812 10.562 1 51.59 122 LEU A O 1
ATOM 956 N N . PRO A 1 123 ? 24.125 37.938 10.156 1 53.59 123 PRO A N 1
ATOM 957 C CA . PRO A 1 123 ? 23.266 38.406 11.234 1 53.59 123 PRO A CA 1
ATOM 958 C C . PRO A 1 123 ? 21.797 38.094 11 1 53.59 123 PRO A C 1
ATOM 960 O O . PRO A 1 123 ? 20.984 39 10.781 1 53.59 123 PRO A O 1
ATOM 963 N N . ILE A 1 124 ? 21.547 37.031 10.477 1 55.16 124 ILE A N 1
ATOM 964 C CA . ILE A 1 124 ? 20.156 36.688 10.242 1 55.16 124 ILE A CA 1
ATOM 965 C C . ILE A 1 124 ? 19.594 35.969 11.469 1 55.16 124 ILE A C 1
ATOM 967 O O . ILE A 1 124 ? 20.281 35.156 12.094 1 55.16 124 ILE A O 1
ATOM 971 N N . TRP A 1 125 ? 18.422 36.562 11.922 1 55.25 125 TRP A N 1
ATOM 972 C CA . TRP A 1 125 ? 17.688 35.906 13.008 1 55.25 125 TRP A CA 1
ATOM 973 C C . TRP A 1 125 ? 17.453 34.438 12.703 1 55.25 125 TRP A C 1
ATOM 975 O O . TRP A 1 125 ? 16.75 34.094 11.742 1 55.25 125 TRP A O 1
ATOM 985 N N . ARG A 1 126 ? 18.25 33.562 13.242 1 58.59 126 ARG A N 1
ATOM 986 C CA . ARG A 1 126 ? 18.281 32.094 13.055 1 58.59 126 ARG A CA 1
ATOM 987 C C . ARG A 1 126 ? 16.875 31.531 12.953 1 58.59 126 ARG A C 1
ATOM 989 O O . ARG A 1 126 ? 16.594 30.703 12.086 1 58.59 126 ARG A O 1
ATOM 996 N N . PRO A 1 127 ? 16.062 32.062 13.734 1 62.16 127 PRO A N 1
ATOM 997 C CA . PRO A 1 127 ? 14.719 31.5 13.656 1 62.16 127 PRO A CA 1
ATOM 998 C C . PRO A 1 127 ? 13.984 31.906 12.375 1 62.16 127 PRO A C 1
ATOM 1000 O O . PRO A 1 127 ? 13 31.266 12 1 62.16 127 PRO A O 1
ATOM 1003 N N . ALA A 1 128 ? 14.578 32.812 11.688 1 61.91 128 ALA A N 1
ATOM 1004 C CA . ALA A 1 128 ? 13.977 33.25 10.43 1 61.91 128 ALA A CA 1
ATOM 1005 C C . ALA A 1 128 ? 13.984 32.125 9.391 1 61.91 128 ALA A C 1
ATOM 1007 O O . ALA A 1 128 ? 13.031 32 8.617 1 61.91 128 ALA A O 1
ATOM 1008 N N . LEU A 1 129 ? 14.977 31.375 9.438 1 63.75 129 LEU A N 1
ATOM 1009 C CA . LEU A 1 129 ? 15.086 30.266 8.5 1 63.75 129 LEU A CA 1
ATOM 1010 C C . LEU A 1 129 ? 14 29.219 8.758 1 63.75 129 LEU A C 1
ATOM 1012 O O . LEU A 1 129 ? 13.422 28.672 7.82 1 63.75 129 LEU A O 1
ATOM 1016 N N . LEU A 1 130 ? 13.773 29.047 10 1 70.44 130 LEU A N 1
ATOM 1017 C CA . LEU A 1 130 ? 12.742 28.094 10.383 1 70.44 130 LEU A CA 1
ATOM 1018 C C . LEU A 1 130 ? 11.359 28.594 9.984 1 70.44 130 LEU A C 1
ATOM 1020 O O . LEU A 1 130 ? 10.523 27.812 9.5 1 70.44 130 LEU A O 1
ATOM 1024 N N . VAL A 1 131 ? 11.227 29.859 10.164 1 69 131 VAL A N 1
ATOM 1025 C CA . VAL A 1 131 ? 9.945 30.469 9.82 1 69 131 VAL A CA 1
ATOM 1026 C C . VAL A 1 131 ? 9.727 30.391 8.312 1 69 131 VAL A C 1
ATOM 1028 O O . VAL A 1 131 ? 8.609 30.125 7.855 1 69 131 VAL A O 1
ATOM 1031 N N . GLY A 1 132 ? 10.75 30.625 7.574 1 68.25 132 GLY A N 1
ATOM 1032 C CA . GLY A 1 132 ? 10.664 30.484 6.129 1 68.25 132 GLY A CA 1
ATOM 1033 C C . GLY A 1 132 ? 10.312 29.078 5.68 1 68.25 132 GLY A C 1
ATOM 1034 O O . GLY A 1 132 ? 9.445 28.891 4.824 1 68.25 132 GLY A O 1
ATOM 1035 N N . ALA A 1 133 ? 10.984 28.125 6.266 1 72.44 133 ALA A N 1
ATOM 1036 C CA . ALA A 1 133 ? 10.742 26.734 5.941 1 72.44 133 ALA A CA 1
ATOM 1037 C C . ALA A 1 133 ? 9.305 26.328 6.262 1 72.44 133 ALA A C 1
ATOM 1039 O O . ALA A 1 133 ? 8.664 25.609 5.492 1 72.44 133 ALA A O 1
ATOM 1040 N N . LEU A 1 134 ? 8.812 26.859 7.277 1 74 134 LEU A N 1
ATOM 1041 C CA . LEU A 1 134 ? 7.465 26.531 7.711 1 74 134 LEU A CA 1
ATOM 1042 C C . LEU A 1 134 ? 6.426 27.188 6.797 1 74 134 LEU A C 1
ATOM 1044 O O . LEU A 1 134 ? 5.375 26.594 6.531 1 74 134 LEU A O 1
ATOM 1048 N N . ALA A 1 135 ? 6.738 28.375 6.305 1 77.25 135 ALA A N 1
ATOM 1049 C CA . ALA A 1 135 ? 5.844 29.047 5.367 1 77.25 135 ALA A CA 1
ATOM 1050 C C . ALA A 1 135 ? 5.746 28.266 4.055 1 77.25 135 ALA A C 1
ATOM 1052 O O . ALA A 1 135 ? 4.656 28.125 3.496 1 77.25 135 ALA A O 1
ATOM 1053 N N . VAL A 1 136 ? 6.887 27.812 3.621 1 77.19 136 VAL A N 1
ATOM 1054 C CA . VAL A 1 136 ? 6.906 27.016 2.398 1 77.19 136 VAL A CA 1
ATOM 1055 C C . VAL A 1 136 ? 6.066 25.75 2.59 1 77.19 136 VAL A C 1
ATOM 1057 O O . VAL A 1 136 ? 5.352 25.328 1.678 1 77.19 136 VAL A O 1
ATOM 1060 N N . ASP A 1 137 ? 6.066 25.266 3.74 1 84.25 137 ASP A N 1
ATOM 1061 C CA . ASP A 1 137 ? 5.316 24.062 4.055 1 84.25 137 ASP A CA 1
ATOM 1062 C C . ASP A 1 137 ? 3.812 24.297 3.955 1 84.25 137 ASP A C 1
ATOM 1064 O O . ASP A 1 137 ? 3.07 23.438 3.475 1 84.25 137 ASP A O 1
ATOM 1068 N N . MET A 1 138 ? 3.473 25.469 4.375 1 87.94 138 MET A N 1
ATOM 1069 C CA . MET A 1 138 ? 2.049 25.781 4.32 1 87.94 138 MET A CA 1
ATOM 1070 C C . MET A 1 138 ? 1.555 25.828 2.877 1 87.94 138 MET A C 1
ATOM 1072 O O . MET A 1 138 ? 0.439 25.391 2.586 1 87.94 138 MET A O 1
ATOM 1076 N N . VAL A 1 139 ? 2.418 26.328 2.043 1 87.69 139 VAL A N 1
ATOM 1077 C CA . VAL A 1 139 ? 2.07 26.359 0.625 1 87.69 139 VAL A CA 1
ATOM 1078 C C . VAL A 1 139 ? 1.992 24.938 0.073 1 87.69 139 VAL A C 1
ATOM 1080 O O . VAL A 1 139 ? 1.048 24.594 -0.641 1 87.69 139 VAL A O 1
ATOM 1083 N N . ARG A 1 140 ? 2.914 24.125 0.505 1 89.12 140 ARG A N 1
ATOM 1084 C CA . ARG A 1 140 ? 2.943 22.734 0.054 1 89.12 140 ARG A CA 1
ATOM 1085 C C . ARG A 1 140 ? 1.689 21.984 0.498 1 89.12 140 ARG A C 1
ATOM 1087 O O . ARG A 1 140 ? 1.078 21.266 -0.293 1 89.12 140 ARG A O 1
ATOM 1094 N N . TYR A 1 141 ? 1.305 22.219 1.722 1 94.19 141 TYR A N 1
ATOM 1095 C CA . TYR A 1 141 ? 0.123 21.562 2.258 1 94.19 141 TYR A CA 1
ATOM 1096 C C . TYR A 1 141 ? -1.135 22 1.519 1 94.19 141 TYR A C 1
ATOM 1098 O O . TYR A 1 141 ? -1.968 21.172 1.146 1 94.19 141 TYR A O 1
ATOM 1106 N N . SER A 1 142 ? -1.158 23.312 1.276 1 94.88 142 SER A N 1
ATOM 1107 C CA . SER A 1 142 ? -2.332 23.875 0.618 1 94.88 142 SER A CA 1
ATOM 1108 C C . SER A 1 142 ? -2.455 23.375 -0.817 1 94.88 142 SER A C 1
ATOM 1110 O O . SER A 1 142 ? -3.555 23.062 -1.275 1 94.88 142 SER A O 1
ATOM 1112 N N . MET A 1 143 ? -1.38 23.328 -1.454 1 93.06 143 MET A N 1
ATOM 1113 C CA . MET A 1 143 ? -1.389 22.844 -2.836 1 93.06 143 MET A CA 1
ATOM 1114 C C . MET A 1 143 ? -1.802 21.391 -2.906 1 93.06 143 MET A C 1
ATOM 1116 O O . MET A 1 143 ? -2.602 21 -3.762 1 93.06 143 MET A O 1
ATOM 1120 N N . ALA A 1 144 ? -1.247 20.625 -2.037 1 94.25 144 ALA A N 1
ATOM 1121 C CA . ALA A 1 144 ? -1.612 19.219 -1.986 1 94.25 144 ALA A CA 1
ATOM 1122 C C . ALA A 1 144 ? -3.104 19.047 -1.708 1 94.25 144 ALA A C 1
ATOM 1124 O O . ALA A 1 144 ? -3.77 18.234 -2.346 1 94.25 144 ALA A O 1
ATOM 1125 N N . ALA A 1 145 ? -3.566 19.797 -0.761 1 97.12 145 ALA A N 1
ATOM 1126 C CA . ALA A 1 145 ? -4.988 19.75 -0.426 1 97.12 145 ALA A CA 1
ATOM 1127 C C . ALA A 1 145 ? -5.848 20.125 -1.627 1 97.12 145 ALA A C 1
ATOM 1129 O O . ALA A 1 145 ? -6.844 19.453 -1.921 1 97.12 145 ALA A O 1
ATOM 1130 N N . PHE A 1 146 ? -5.418 21.156 -2.312 1 96.5 146 PHE A N 1
ATOM 1131 C CA . PHE A 1 146 ? -6.164 21.609 -3.479 1 96.5 146 PHE A CA 1
ATOM 1132 C C . PHE A 1 146 ? -6.207 20.531 -4.555 1 96.5 146 PHE A C 1
ATOM 1134 O O . PHE A 1 146 ? -7.266 20.266 -5.125 1 96.5 146 PHE A O 1
ATOM 1141 N N . ILE A 1 147 ? -5.125 19.953 -4.797 1 96.12 147 ILE A N 1
ATOM 1142 C CA . ILE A 1 147 ? -5.031 18.938 -5.84 1 96.12 147 ILE A CA 1
ATOM 1143 C C . ILE A 1 147 ? -5.922 17.75 -5.48 1 96.12 147 ILE A C 1
ATOM 1145 O O . ILE A 1 147 ? -6.699 17.266 -6.312 1 96.12 147 ILE A O 1
ATOM 1149 N N . MET A 1 148 ? -5.836 17.328 -4.293 1 97.62 148 MET A N 1
ATOM 1150 C CA . MET A 1 148 ? -6.578 16.141 -3.869 1 97.62 148 MET A CA 1
ATOM 1151 C C . MET A 1 148 ? -8.078 16.422 -3.846 1 97.62 148 MET A C 1
ATOM 1153 O O . MET A 1 148 ? -8.875 15.586 -4.27 1 97.62 148 MET A O 1
ATOM 1157 N N . ILE A 1 149 ? -8.484 17.562 -3.334 1 98.38 149 ILE A N 1
ATOM 1158 C CA . ILE A 1 149 ? -9.898 17.922 -3.277 1 98.38 149 ILE A CA 1
ATOM 1159 C C . ILE A 1 149 ? -10.445 18.078 -4.691 1 98.38 149 ILE A C 1
ATOM 1161 O O . ILE A 1 149 ? -11.547 17.625 -5 1 98.38 149 ILE A O 1
ATOM 1165 N N . SER A 1 150 ? -9.672 18.719 -5.59 1 97.94 150 SER A N 1
ATOM 1166 C CA . SER A 1 150 ? -10.086 18.875 -6.98 1 97.94 150 SER A CA 1
ATOM 1167 C C . SER A 1 150 ? -10.289 17.531 -7.652 1 97.94 150 SER A C 1
ATOM 1169 O O . SER A 1 150 ? -11.281 17.312 -8.352 1 97.94 150 SER A O 1
ATOM 1171 N N . LEU A 1 151 ? -9.367 16.641 -7.348 1 97.75 151 LEU A N 1
ATOM 1172 C CA . LEU A 1 151 ? -9.508 15.289 -7.902 1 97.75 151 LEU A CA 1
ATOM 1173 C C . LEU A 1 151 ? -10.742 14.602 -7.348 1 97.75 151 LEU A C 1
ATOM 1175 O O . LEU A 1 151 ? -11.492 13.961 -8.094 1 97.75 151 LEU A O 1
ATOM 1179 N N . GLY A 1 152 ? -10.914 14.688 -6.078 1 98.31 152 GLY A N 1
ATOM 1180 C CA . GLY A 1 152 ? -12.109 14.117 -5.477 1 98.31 152 GLY A CA 1
ATOM 1181 C C . GLY A 1 152 ? -13.398 14.641 -6.086 1 98.31 152 GLY A C 1
ATOM 1182 O O . GLY A 1 152 ? -14.32 13.867 -6.359 1 98.31 152 GLY A O 1
ATOM 1183 N N . LEU A 1 153 ? -13.469 15.922 -6.293 1 98.19 153 LEU A N 1
ATOM 1184 C CA . LEU A 1 153 ? -14.641 16.531 -6.906 1 98.19 153 LEU A CA 1
ATOM 1185 C C . LEU A 1 153 ? -14.844 16.016 -8.32 1 98.19 153 LEU A C 1
ATOM 1187 O O . LEU A 1 153 ? -15.977 15.734 -8.727 1 98.19 153 LEU A O 1
ATOM 1191 N N . LEU A 1 154 ? -13.766 15.844 -9.039 1 98.06 154 LEU A N 1
ATOM 1192 C CA . LEU A 1 154 ? -13.836 15.328 -10.406 1 98.06 154 LEU A CA 1
ATOM 1193 C C . LEU A 1 154 ? -14.352 13.891 -10.414 1 98.06 154 LEU A C 1
ATOM 1195 O O . LEU A 1 154 ? -15.078 13.5 -11.336 1 98.06 154 LEU A O 1
ATOM 1199 N N . LEU A 1 155 ? -14.047 13.148 -9.367 1 97.81 155 LEU A N 1
ATOM 1200 C CA . LEU A 1 155 ? -14.406 11.734 -9.305 1 97.81 155 LEU A CA 1
ATOM 1201 C C . LEU A 1 155 ? -15.82 11.555 -8.773 1 97.81 155 LEU A C 1
ATOM 1203 O O . LEU A 1 155 ? -16.359 10.445 -8.789 1 97.81 155 LEU A O 1
ATOM 1207 N N . GLY A 1 156 ? -16.406 12.648 -8.258 1 98 156 GLY A N 1
ATOM 1208 C CA . GLY A 1 156 ? -17.797 12.539 -7.816 1 98 156 GLY A CA 1
ATOM 1209 C C . GLY A 1 156 ? -17.969 12.836 -6.34 1 98 156 GLY A C 1
ATOM 1210 O O . GLY A 1 156 ? -19.031 12.586 -5.773 1 98 156 GLY A O 1
ATOM 1211 N N . PHE A 1 157 ? -16.938 13.297 -5.723 1 98.31 157 PHE A N 1
ATOM 1212 C CA . PHE A 1 157 ? -17.062 13.734 -4.336 1 98.31 157 PHE A CA 1
ATOM 1213 C C . PHE A 1 157 ? -17.984 14.938 -4.238 1 98.31 157 PHE A C 1
ATOM 1215 O O . PHE A 1 157 ? -17.859 15.898 -5.004 1 98.31 157 PHE A O 1
ATOM 1222 N N . ARG A 1 158 ? -18.906 14.852 -3.352 1 98.12 158 ARG A N 1
ATOM 1223 C CA . ARG A 1 158 ? -19.875 15.914 -3.158 1 98.12 158 ARG A CA 1
ATOM 1224 C C . ARG A 1 158 ? -20.031 16.266 -1.681 1 98.12 158 ARG A C 1
ATOM 1226 O O . ARG A 1 158 ? -20.859 15.664 -0.981 1 98.12 158 ARG A O 1
ATOM 1233 N N . PRO A 1 159 ? -19.25 17.219 -1.224 1 97.31 159 PRO A N 1
ATOM 1234 C CA . PRO A 1 159 ? -19.328 17.609 0.187 1 97.31 159 PRO A CA 1
ATOM 1235 C C . PRO A 1 159 ? -20.625 18.328 0.527 1 97.31 159 PRO A C 1
ATOM 1237 O O . PRO A 1 159 ? -20.891 19.422 0.011 1 97.31 159 PRO A O 1
ATOM 1240 N N . GLU A 1 160 ? -21.359 17.828 1.411 1 97.12 160 GLU A N 1
ATOM 1241 C CA . GLU A 1 160 ? -22.656 18.391 1.806 1 97.12 160 GLU A CA 1
ATOM 1242 C C . GLU A 1 160 ? -22.469 19.656 2.65 1 97.12 160 GLU A C 1
ATOM 1244 O O . GLU A 1 160 ? -23.391 20.453 2.785 1 97.12 160 GLU A O 1
ATOM 1249 N N . GLY A 1 161 ? -21.297 19.797 3.246 1 97.12 161 GLY A N 1
ATOM 1250 C CA . GLY A 1 161 ? -21 20.984 4.031 1 97.12 161 GLY A CA 1
ATOM 1251 C C . GLY A 1 161 ? -20.734 22.203 3.178 1 97.12 161 GLY A C 1
ATOM 1252 O O . GLY A 1 161 ? -20.547 23.297 3.703 1 97.12 161 GLY A O 1
ATOM 1253 N N . GLY A 1 162 ? -20.688 22.016 1.902 1 96.75 162 GLY A N 1
ATOM 1254 C CA . GLY A 1 162 ? -20.5 23.125 0.98 1 96.75 162 GLY A CA 1
ATOM 1255 C C . GLY A 1 162 ? -19.094 23.688 0.977 1 96.75 162 GLY A C 1
ATOM 1256 O O . GLY A 1 162 ? -18.172 23.062 1.528 1 96.75 162 GLY A O 1
ATOM 1257 N N . THR A 1 163 ? -18.969 24.812 0.331 1 97.31 163 THR A N 1
ATOM 1258 C CA . THR A 1 163 ? -17.656 25.453 0.194 1 97.31 163 THR A CA 1
ATOM 1259 C C . THR A 1 163 ? -17.109 25.859 1.559 1 97.31 163 THR A C 1
ATOM 1261 O O . THR A 1 163 ? -15.914 25.734 1.812 1 97.31 163 THR A O 1
ATOM 1264 N N . VAL A 1 164 ? -17.984 26.234 2.432 1 97.31 164 VAL A N 1
ATOM 1265 C CA . VAL A 1 164 ? -17.578 26.672 3.76 1 97.31 164 VAL A CA 1
ATOM 1266 C C . VAL A 1 164 ? -17.031 25.5 4.551 1 97.31 164 VAL A C 1
ATOM 1268 O O . VAL A 1 164 ? -16 25.609 5.219 1 97.31 164 VAL A O 1
ATOM 1271 N N . GLY A 1 165 ? -17.766 24.344 4.473 1 98.19 165 GLY A N 1
ATOM 1272 C CA . GLY A 1 165 ? -17.281 23.156 5.141 1 98.19 165 GLY A CA 1
ATOM 1273 C C . GLY A 1 165 ? -15.93 22.688 4.645 1 98.19 165 GLY A C 1
ATOM 1274 O O . GLY A 1 165 ? -15.07 22.312 5.438 1 98.19 165 GLY A O 1
ATOM 1275 N N . VAL A 1 166 ? -15.75 22.766 3.371 1 98.56 166 VAL A N 1
ATOM 1276 C CA . VAL A 1 166 ? -14.5 22.328 2.762 1 98.56 166 VAL A CA 1
ATOM 1277 C C . VAL A 1 166 ? -13.367 23.266 3.168 1 98.56 166 VAL A C 1
ATOM 1279 O O . VAL A 1 166 ? -12.281 22.828 3.533 1 98.56 166 VAL A O 1
ATOM 1282 N N . LEU A 1 167 ? -13.57 24.578 3.166 1 98.25 167 LEU A N 1
ATOM 1283 C CA . LEU A 1 167 ? -12.547 25.547 3.537 1 98.25 167 LEU A CA 1
ATOM 1284 C C . LEU A 1 167 ? -12.18 25.422 5.012 1 98.25 167 LEU A C 1
ATOM 1286 O O . LEU A 1 167 ? -11.008 25.547 5.379 1 98.25 167 LEU A O 1
ATOM 1290 N N . ALA A 1 168 ? -13.211 25.203 5.82 1 98.31 168 ALA A N 1
ATOM 1291 C CA . ALA A 1 168 ? -12.961 24.984 7.242 1 98.31 168 ALA A CA 1
ATOM 1292 C C . ALA A 1 168 ? -12.125 23.734 7.465 1 98.31 168 ALA A C 1
ATOM 1294 O O . ALA A 1 168 ? -11.242 23.703 8.32 1 98.31 168 ALA A O 1
ATOM 1295 N N . ALA A 1 169 ? -12.438 22.703 6.738 1 98.75 169 ALA A N 1
ATOM 1296 C CA . ALA A 1 169 ? -11.68 21.453 6.82 1 98.75 169 ALA A CA 1
ATOM 1297 C C . ALA A 1 169 ? -10.219 21.672 6.453 1 98.75 169 ALA A C 1
ATOM 1299 O O . ALA A 1 169 ? -9.312 21.203 7.148 1 98.75 169 ALA A O 1
ATOM 1300 N N . VAL A 1 170 ? 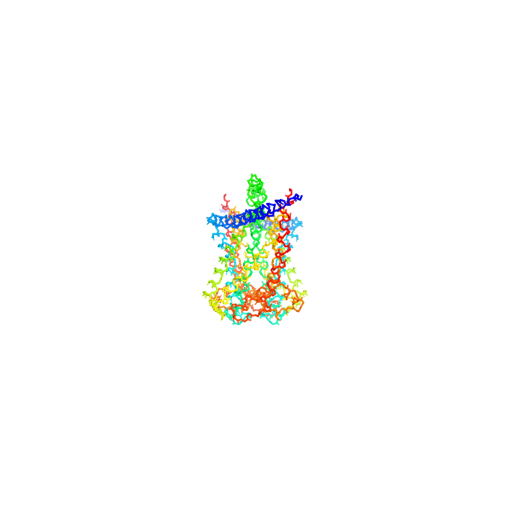-9.984 22.391 5.395 1 98.56 170 VAL A N 1
ATOM 1301 C CA . VAL A 1 170 ? -8.625 22.672 4.941 1 98.56 170 VAL A CA 1
ATOM 1302 C C . VAL A 1 170 ? -7.895 23.5 5.988 1 98.56 170 VAL A C 1
ATOM 1304 O O . VAL A 1 170 ? -6.727 23.25 6.293 1 98.56 170 VAL A O 1
ATOM 1307 N N . ALA A 1 171 ? -8.547 24.484 6.523 1 98.19 171 ALA A N 1
ATOM 1308 C CA . ALA A 1 171 ? -7.945 25.328 7.562 1 98.19 171 ALA A CA 1
ATOM 1309 C C . ALA A 1 171 ? -7.512 24.484 8.758 1 98.19 171 ALA A C 1
ATOM 1311 O O . ALA A 1 171 ? -6.395 24.641 9.258 1 98.19 171 ALA A O 1
ATOM 1312 N N . LEU A 1 172 ? -8.414 23.625 9.203 1 98.62 172 LEU A N 1
ATOM 1313 C CA . LEU A 1 172 ? -8.102 22.75 10.328 1 98.62 172 LEU A CA 1
ATOM 1314 C C . LEU A 1 172 ? -6.941 21.828 9.984 1 98.62 172 LEU A C 1
ATOM 1316 O O . LEU A 1 172 ? -6.066 21.578 10.82 1 98.62 172 LEU A O 1
ATOM 1320 N N . LEU A 1 173 ? -6.945 21.281 8.812 1 98.69 173 LEU A N 1
ATOM 1321 C CA . LEU A 1 173 ? -5.879 20.422 8.328 1 98.69 173 LEU A CA 1
ATOM 1322 C C . LEU A 1 173 ? -4.535 21.141 8.367 1 98.69 173 LEU A C 1
ATOM 1324 O O . LEU A 1 173 ? -3.527 20.578 8.789 1 98.69 173 LEU A O 1
ATOM 1328 N N . LEU A 1 174 ? -4.523 22.375 7.934 1 97.5 174 LEU A N 1
ATOM 1329 C CA . LEU A 1 174 ? -3.293 23.156 7.902 1 97.5 174 LEU A CA 1
ATOM 1330 C C . LEU A 1 174 ? -2.783 23.422 9.312 1 97.5 174 LEU A C 1
ATOM 1332 O O . LEU A 1 174 ? -1.58 23.328 9.57 1 97.5 174 LEU A O 1
ATOM 1336 N N . VAL A 1 175 ? -3.693 23.75 10.188 1 97.12 175 VAL A N 1
ATOM 1337 C CA . VAL A 1 175 ? -3.316 23.984 11.578 1 97.12 175 VAL A CA 1
ATOM 1338 C C . VAL A 1 175 ? -2.688 22.719 12.164 1 97.12 175 VAL A C 1
ATOM 1340 O O . VAL A 1 175 ? -1.614 22.781 12.766 1 97.12 175 VAL A O 1
ATOM 1343 N N . PHE A 1 176 ? -3.359 21.625 11.961 1 98.38 176 PHE A N 1
ATOM 1344 C CA . PHE A 1 176 ? -2.863 20.359 12.492 1 98.38 176 PHE A CA 1
ATOM 1345 C C . PHE A 1 176 ? -1.518 20 11.875 1 98.38 176 PHE A C 1
ATOM 1347 O O . PHE A 1 176 ? -0.579 19.641 12.586 1 98.38 176 PHE A O 1
ATOM 1354 N N . SER A 1 177 ? -1.445 20.062 10.586 1 96.94 177 SER A N 1
ATOM 1355 C CA . SER A 1 177 ? -0.227 19.672 9.883 1 96.94 177 SER A CA 1
ATOM 1356 C C . SER A 1 177 ? 0.951 20.547 10.281 1 96.94 177 SER A C 1
ATOM 1358 O O . SER A 1 177 ? 2.082 20.078 10.391 1 96.94 177 SER A O 1
ATOM 1360 N N . PHE A 1 178 ? 0.667 21.812 10.469 1 94.38 178 PHE A N 1
ATOM 1361 C CA . PHE A 1 178 ? 1.699 22.719 10.984 1 94.38 178 PHE A CA 1
ATOM 1362 C C . PHE A 1 178 ? 2.209 22.234 12.336 1 94.38 178 PHE A C 1
ATOM 1364 O O . PHE A 1 178 ? 3.42 22.156 12.555 1 94.38 178 PHE A O 1
ATOM 1371 N N . SER A 1 179 ? 1.338 21.938 13.18 1 96.12 179 SER A N 1
ATOM 1372 C CA . SER A 1 179 ? 1.686 21.453 14.516 1 96.12 179 SER A CA 1
ATOM 1373 C C . SER A 1 179 ? 2.418 20.125 14.453 1 96.12 179 SER A C 1
ATOM 1375 O O . SER A 1 179 ? 3.395 19.906 15.172 1 96.12 179 SER A O 1
ATOM 1377 N N . PHE A 1 180 ? 1.931 19.297 13.625 1 96.31 180 PHE A N 1
ATOM 1378 C CA . PHE A 1 180 ? 2.465 17.953 13.484 1 96.31 180 PHE A CA 1
ATOM 1379 C C . PHE A 1 180 ? 3.873 17.984 12.898 1 96.31 180 PHE A C 1
ATOM 1381 O O . PHE A 1 180 ? 4.707 17.141 13.234 1 96.31 180 PHE A O 1
ATOM 1388 N N . SER A 1 181 ? 4.168 18.953 12.062 1 93.88 181 SER A N 1
ATOM 1389 C CA . SER A 1 181 ? 5.449 19.062 11.375 1 93.88 181 SER A CA 1
ATOM 1390 C C . SER A 1 181 ? 6.582 19.344 12.359 1 93.88 181 SER A C 1
ATOM 1392 O O . SER A 1 181 ? 7.746 19.078 12.062 1 93.88 181 SER A O 1
ATOM 1394 N N . TRP A 1 182 ? 6.23 19.875 13.547 1 92.81 182 TRP A N 1
ATOM 1395 C CA . TRP A 1 182 ? 7.254 20.188 14.539 1 92.81 182 TRP A CA 1
ATOM 1396 C C . TRP A 1 182 ? 7.938 18.922 15.039 1 92.81 182 TRP A C 1
ATOM 1398 O O . TRP A 1 182 ? 9.094 18.953 15.453 1 92.81 182 TRP A O 1
ATOM 1408 N N . ILE A 1 183 ? 7.227 17.828 14.961 1 95.38 183 ILE A N 1
ATOM 1409 C CA . ILE A 1 183 ? 7.816 16.562 15.367 1 95.38 183 ILE A CA 1
ATOM 1410 C C . ILE A 1 183 ? 9 16.234 14.461 1 95.38 183 ILE A C 1
ATOM 1412 O O . ILE A 1 183 ? 10.094 15.938 14.945 1 95.38 183 ILE A O 1
ATOM 1416 N N . TRP A 1 184 ? 8.789 16.391 13.219 1 93.5 184 TRP A N 1
ATOM 1417 C CA . TRP A 1 184 ? 9.82 16.047 12.242 1 93.5 184 TRP A CA 1
ATOM 1418 C C . TRP A 1 184 ? 10.961 17.047 12.266 1 93.5 184 TRP A C 1
ATOM 1420 O O . TRP A 1 184 ? 12.117 16.688 12.047 1 93.5 184 TRP A O 1
ATOM 1430 N N . THR A 1 185 ? 10.562 18.25 12.492 1 90.38 185 THR A N 1
ATOM 1431 C CA . THR A 1 185 ? 11.578 19.297 12.57 1 90.38 185 THR A CA 1
ATOM 1432 C C . THR A 1 185 ? 12.523 19.047 13.75 1 90.38 185 THR A C 1
ATOM 1434 O O . THR A 1 185 ? 13.742 19.156 13.609 1 90.38 185 THR A O 1
ATOM 1437 N N . ALA A 1 186 ? 12 18.719 14.812 1 92.88 186 ALA A N 1
ATOM 1438 C CA . ALA A 1 186 ? 12.828 18.406 15.977 1 92.88 186 ALA A CA 1
ATOM 1439 C C . ALA A 1 186 ? 13.719 17.188 15.688 1 92.88 186 ALA A C 1
ATOM 1441 O O . ALA A 1 186 ? 14.922 17.219 15.953 1 92.88 186 ALA A O 1
ATOM 1442 N N . LEU A 1 187 ? 13.125 16.172 15.102 1 94.06 187 LEU A N 1
ATOM 1443 C CA . LEU A 1 187 ? 13.875 14.961 14.781 1 94.06 187 LEU A CA 1
ATOM 1444 C C . LEU A 1 187 ? 14.922 15.234 13.711 1 94.06 187 LEU A C 1
ATOM 1446 O O . LEU A 1 187 ? 15.984 14.617 13.695 1 94.06 187 LEU A O 1
ATOM 1450 N N . GLY A 1 188 ? 14.539 16.125 12.867 1 90.38 188 GLY A N 1
ATOM 1451 C CA . GLY A 1 188 ? 15.469 16.5 11.812 1 90.38 188 GLY A CA 1
ATOM 1452 C C . GLY A 1 188 ? 16.766 17.094 12.336 1 90.38 188 GLY A C 1
ATOM 1453 O O . GLY A 1 188 ? 17.828 16.922 11.734 1 90.38 188 GLY A O 1
ATOM 1454 N N . ILE A 1 189 ? 16.656 17.781 13.43 1 88 189 ILE A N 1
ATOM 1455 C CA . ILE A 1 189 ? 17.844 18.359 14.047 1 88 189 ILE A CA 1
ATOM 1456 C C . ILE A 1 189 ? 18.625 17.281 14.797 1 88 189 ILE A C 1
ATOM 1458 O O . ILE A 1 189 ? 19.844 17.312 14.852 1 88 189 ILE A O 1
ATOM 1462 N N . MET A 1 190 ? 17.922 16.328 15.242 1 91.75 190 MET A N 1
ATOM 1463 C CA . MET A 1 190 ? 18.516 15.32 16.125 1 91.75 190 MET A CA 1
ATOM 1464 C C . MET A 1 190 ? 19.172 14.211 15.32 1 91.75 190 MET A C 1
ATOM 1466 O O . MET A 1 190 ? 20.172 13.625 15.766 1 91.75 190 MET A O 1
ATOM 1470 N N . MET A 1 191 ? 18.672 13.891 14.227 1 91.75 191 MET A N 1
ATOM 1471 C CA . MET A 1 191 ? 19.125 12.719 13.477 1 91.75 191 MET A CA 1
ATOM 1472 C C . MET A 1 191 ? 20.391 13.039 12.688 1 91.75 191 MET A C 1
ATOM 1474 O O . MET A 1 191 ? 20.625 14.188 12.305 1 91.75 191 MET A O 1
ATOM 1478 N N . ARG A 1 192 ? 21.141 12.047 12.391 1 90.69 192 ARG A N 1
ATOM 1479 C CA . ARG A 1 192 ? 22.453 12.219 11.781 1 90.69 192 ARG A CA 1
ATOM 1480 C C . ARG A 1 192 ? 22.359 12.297 10.266 1 90.69 192 ARG A C 1
ATOM 1482 O O . ARG A 1 192 ? 23.25 12.844 9.602 1 90.69 192 ARG A O 1
ATOM 1489 N N . SER A 1 193 ? 21.297 11.664 9.734 1 93.12 193 SER A N 1
ATOM 1490 C CA . SER A 1 193 ? 21.156 11.672 8.281 1 93.12 193 SER A CA 1
ATOM 1491 C C . SER A 1 193 ? 19.688 11.758 7.867 1 93.12 193 SER A C 1
ATOM 1493 O O . SER A 1 193 ? 18.797 11.383 8.633 1 93.12 193 SER A O 1
ATOM 1495 N N . GLU A 1 194 ? 19.547 12.234 6.703 1 92.06 194 GLU A N 1
ATOM 1496 C CA . GLU A 1 194 ? 18.219 12.297 6.086 1 92.06 194 GLU A CA 1
ATOM 1497 C C . GLU A 1 194 ? 17.594 10.914 5.984 1 92.06 194 GLU A C 1
ATOM 1499 O O . GLU A 1 194 ? 16.406 10.75 6.25 1 92.06 194 GLU A O 1
ATOM 1504 N N . LYS A 1 195 ? 18.422 9.914 5.648 1 92 195 LYS A N 1
ATOM 1505 C CA . LYS A 1 195 ? 17.938 8.547 5.492 1 92 195 LYS A CA 1
ATOM 1506 C C . LYS A 1 195 ? 17.422 7.992 6.816 1 92 195 LYS A C 1
ATOM 1508 O O . LYS A 1 195 ? 16.344 7.375 6.859 1 92 195 LYS A O 1
ATOM 1513 N N . SER A 1 196 ? 18.188 8.242 7.789 1 92.56 196 SER A N 1
ATOM 1514 C CA . SER A 1 196 ? 17.781 7.785 9.109 1 92.56 196 SER A CA 1
ATOM 1515 C C . SER A 1 196 ? 16.484 8.453 9.547 1 92.56 196 SER A C 1
ATOM 1517 O O . SER A 1 196 ? 15.609 7.801 10.141 1 92.56 196 SER A O 1
ATOM 1519 N N . LEU A 1 197 ? 16.344 9.719 9.273 1 93.12 197 LEU A N 1
ATOM 1520 C CA . LEU A 1 197 ? 15.133 10.445 9.609 1 93.12 197 LEU A CA 1
ATOM 1521 C C . LEU A 1 197 ? 13.938 9.883 8.852 1 93.12 197 LEU A C 1
ATOM 1523 O O . LEU A 1 197 ? 12.852 9.711 9.422 1 93.12 197 LEU A O 1
ATOM 1527 N N . MET A 1 198 ? 14.164 9.633 7.629 1 93.12 198 MET A N 1
ATOM 1528 C CA . MET A 1 198 ? 13.102 9.078 6.801 1 93.12 198 MET A CA 1
ATOM 1529 C C . MET A 1 198 ? 12.609 7.75 7.359 1 93.12 198 MET A C 1
ATOM 1531 O O . MET A 1 198 ? 11.406 7.531 7.492 1 93.12 198 MET A O 1
ATOM 1535 N N . MET A 1 199 ? 13.516 6.859 7.715 1 91.5 199 MET A N 1
ATOM 1536 C CA . MET A 1 199 ? 13.164 5.531 8.211 1 91.5 199 MET A CA 1
ATOM 1537 C C . MET A 1 199 ? 12.391 5.625 9.523 1 91.5 199 MET A C 1
ATOM 1539 O O . MET A 1 199 ? 11.367 4.957 9.688 1 91.5 199 MET A O 1
ATOM 1543 N N . ILE A 1 200 ? 12.867 6.469 10.344 1 92.94 200 ILE A N 1
ATOM 1544 C CA . ILE A 1 200 ? 12.211 6.617 11.633 1 92.94 200 ILE A CA 1
ATOM 1545 C C . ILE A 1 200 ? 10.828 7.234 11.438 1 92.94 200 ILE A C 1
ATOM 1547 O O . ILE A 1 200 ? 9.859 6.832 12.094 1 92.94 200 ILE A O 1
ATOM 1551 N N . SER A 1 201 ? 10.773 8.242 10.617 1 94.38 201 SER A N 1
ATOM 1552 C CA . SER A 1 201 ? 9.492 8.898 10.359 1 94.38 201 SER A CA 1
ATOM 1553 C C . SER A 1 201 ? 8.469 7.926 9.789 1 94.38 201 SER A C 1
ATOM 1555 O O . SER A 1 201 ? 7.316 7.906 10.219 1 94.38 201 SER A O 1
ATOM 1557 N N . MET A 1 202 ? 8.891 7.098 8.852 1 91.94 202 MET A N 1
ATOM 1558 C CA . MET A 1 202 ? 7.988 6.133 8.227 1 91.94 202 MET A CA 1
ATOM 1559 C C . MET A 1 202 ? 7.539 5.082 9.234 1 91.94 202 MET A C 1
ATOM 1561 O O . MET A 1 202 ? 6.383 4.648 9.211 1 91.94 202 MET A O 1
ATOM 1565 N N . MET A 1 203 ? 8.453 4.727 10.047 1 91.56 203 MET A N 1
ATOM 1566 C CA . MET A 1 203 ? 8.164 3.723 11.07 1 91.56 203 MET A CA 1
ATOM 1567 C C . MET A 1 203 ? 7.012 4.164 11.961 1 91.56 203 MET A C 1
ATOM 1569 O O . MET A 1 203 ? 6.215 3.338 12.406 1 91.56 203 MET A O 1
ATOM 1573 N N . PHE A 1 204 ? 6.859 5.41 12.141 1 93.38 204 PHE A N 1
ATOM 1574 C CA . PHE A 1 204 ? 5.816 5.926 13.023 1 93.38 204 PHE A CA 1
ATOM 1575 C C . PHE A 1 204 ? 4.586 6.344 12.227 1 93.38 204 PHE A C 1
ATOM 1577 O O . PHE A 1 204 ? 3.455 6.078 12.633 1 93.38 204 PHE A O 1
ATOM 1584 N N . LEU A 1 205 ? 4.836 6.895 11.102 1 93.94 205 LEU A N 1
ATOM 1585 C CA . LEU A 1 205 ? 3.74 7.48 10.336 1 93.94 205 LEU A CA 1
ATOM 1586 C C . LEU A 1 205 ? 2.867 6.395 9.719 1 93.94 205 LEU A C 1
ATOM 1588 O O . LEU A 1 205 ? 1.644 6.531 9.672 1 93.94 205 LEU A O 1
ATOM 1592 N N . PHE A 1 206 ? 3.453 5.352 9.32 1 90.75 206 PHE A N 1
ATOM 1593 C CA . PHE A 1 206 ? 2.699 4.312 8.633 1 90.75 206 PHE A CA 1
ATOM 1594 C C . PHE A 1 206 ? 1.673 3.678 9.562 1 90.75 206 PHE A C 1
ATOM 1596 O O . PHE A 1 206 ? 0.476 3.678 9.266 1 90.75 206 PHE A O 1
ATOM 1603 N N . PRO A 1 207 ? 2.07 3.191 10.664 1 92.06 207 PRO A N 1
ATOM 1604 C CA . PRO A 1 207 ? 1.062 2.643 11.578 1 92.06 207 PRO A CA 1
ATOM 1605 C C . PRO A 1 207 ? 0.025 3.678 12 1 92.06 207 PRO A C 1
ATOM 1607 O O . PRO A 1 207 ? -1.159 3.355 12.125 1 92.06 207 PRO A O 1
ATOM 1610 N N . LEU A 1 208 ? 0.44 4.91 12.227 1 94.81 208 LEU A N 1
ATOM 1611 C CA . LEU A 1 208 ? -0.475 5.961 12.656 1 94.81 208 LEU A CA 1
ATOM 1612 C C . LEU A 1 208 ? -1.544 6.219 11.602 1 94.81 208 LEU A C 1
ATOM 1614 O O . LEU A 1 208 ? -2.695 6.508 11.938 1 94.81 208 LEU A O 1
ATOM 1618 N N . THR A 1 209 ? -1.146 6.105 10.344 1 94.81 209 THR A N 1
ATOM 1619 C CA . THR A 1 209 ? -2.082 6.43 9.273 1 94.81 209 THR A CA 1
ATOM 1620 C C . THR A 1 209 ? -2.889 5.195 8.875 1 94.81 209 THR A C 1
ATOM 1622 O O . THR A 1 209 ? -4.078 5.301 8.578 1 94.81 209 THR A O 1
ATOM 1625 N N . PHE A 1 210 ? -2.266 4.078 8.875 1 91.88 210 PHE A N 1
ATOM 1626 C CA . PHE A 1 210 ? -2.953 2.881 8.414 1 91.88 210 PHE A CA 1
ATOM 1627 C C . PHE A 1 210 ? -3.889 2.344 9.492 1 91.88 210 PHE A C 1
ATOM 1629 O O . PHE A 1 210 ? -4.977 1.854 9.188 1 91.88 210 PHE A O 1
ATOM 1636 N N . VAL A 1 211 ? -3.414 2.389 10.734 1 93.88 211 VAL A N 1
ATOM 1637 C CA . VAL A 1 211 ? -4.273 1.976 11.836 1 93.88 211 VAL A CA 1
ATOM 1638 C C . VAL A 1 211 ? -5.07 3.174 12.344 1 93.88 211 VAL A C 1
ATOM 1640 O O . VAL A 1 211 ? -4.836 3.658 13.453 1 93.88 211 VAL A O 1
ATOM 1643 N N . SER A 1 212 ? -5.914 3.641 11.531 1 96.88 212 SER A N 1
ATOM 1644 C CA . SER A 1 212 ? -6.785 4.797 11.734 1 96.88 212 SER A CA 1
ATOM 1645 C C . SER A 1 212 ? -8.125 4.605 11.031 1 96.88 212 SER A C 1
ATOM 1647 O O . SER A 1 212 ? -8.43 3.518 10.539 1 96.88 212 SER A O 1
ATOM 1649 N N . ASN A 1 213 ? -8.922 5.617 11.039 1 97.75 213 ASN A N 1
ATOM 1650 C CA . ASN A 1 213 ? -10.227 5.523 10.391 1 97.75 213 ASN A CA 1
ATOM 1651 C C . ASN A 1 213 ? -10.203 6.098 8.984 1 97.75 213 ASN A C 1
ATOM 1653 O O . ASN A 1 213 ? -11.242 6.477 8.445 1 97.75 213 ASN A O 1
ATOM 1657 N N . VAL A 1 214 ? -8.984 6.117 8.406 1 97.75 214 VAL A N 1
ATOM 1658 C CA . VAL A 1 214 ? -8.82 6.652 7.062 1 97.75 214 VAL A CA 1
ATOM 1659 C C . VAL A 1 214 ? -9.57 5.777 6.062 1 97.75 214 VAL A C 1
ATOM 1661 O O . VAL A 1 214 ? -10.328 6.285 5.227 1 97.75 214 VAL A O 1
ATOM 1664 N N . PHE A 1 215 ? -9.484 4.449 6.203 1 97.19 215 PHE A N 1
ATOM 1665 C CA . PHE A 1 215 ? -9.875 3.551 5.121 1 97.19 215 PHE A CA 1
ATOM 1666 C C . PHE A 1 215 ? -11.211 2.873 5.434 1 97.19 215 PHE A C 1
ATOM 1668 O O . PHE A 1 215 ? -11.945 2.494 4.523 1 97.19 215 PHE A O 1
ATOM 1675 N N . VAL A 1 216 ? -11.43 2.666 6.742 1 96.69 216 VAL A N 1
ATOM 1676 C CA . VAL A 1 216 ? -12.609 1.887 7.086 1 96.69 216 VAL A CA 1
ATOM 1677 C C . VAL A 1 216 ? -13.258 2.461 8.344 1 96.69 216 VAL A C 1
ATOM 1679 O O . VAL A 1 216 ? -12.609 3.172 9.117 1 96.69 216 VAL A O 1
ATOM 1682 N N . ASP A 1 217 ? -14.508 2.129 8.453 1 96.25 217 ASP A N 1
ATOM 1683 C CA . ASP A 1 217 ? -15.219 2.428 9.695 1 96.25 217 ASP A CA 1
ATOM 1684 C C . ASP A 1 217 ? -14.617 1.66 10.867 1 96.25 217 ASP A C 1
ATOM 1686 O O . ASP A 1 217 ? -14.539 0.43 10.836 1 96.25 217 ASP A O 1
ATOM 1690 N N . PRO A 1 218 ? -14.25 2.377 11.906 1 95.56 218 PRO A N 1
ATOM 1691 C CA . PRO A 1 218 ? -13.633 1.716 13.062 1 95.56 218 PRO A CA 1
ATOM 1692 C C . PRO A 1 218 ? -14.516 0.622 13.656 1 95.56 218 PRO A C 1
ATOM 1694 O O . PRO A 1 218 ? -14.008 -0.29 14.32 1 95.56 218 PRO A O 1
ATOM 1697 N N . ALA A 1 219 ? -15.781 0.676 13.43 1 95.06 219 ALA A N 1
ATOM 1698 C CA . ALA A 1 219 ? -16.703 -0.331 13.953 1 95.06 219 ALA A CA 1
ATOM 1699 C C . ALA A 1 219 ? -16.406 -1.703 13.352 1 95.06 219 ALA A C 1
ATOM 1701 O O . ALA A 1 219 ? -16.797 -2.73 13.914 1 95.06 219 ALA A O 1
ATOM 1702 N N . THR A 1 220 ? -15.727 -1.723 12.203 1 94.69 220 THR A N 1
ATOM 1703 C CA . THR A 1 220 ? -15.461 -2.986 11.531 1 94.69 220 THR A CA 1
ATOM 1704 C C . THR A 1 220 ? -14.102 -3.549 11.953 1 94.69 220 THR A C 1
ATOM 1706 O O . THR A 1 220 ? -13.727 -4.648 11.539 1 94.69 220 THR A O 1
ATOM 1709 N N . LEU A 1 221 ? -13.391 -2.803 12.758 1 95.31 221 LEU A N 1
ATOM 1710 C CA . LEU A 1 221 ? -12.086 -3.252 13.234 1 95.31 221 LEU A CA 1
ATOM 1711 C C . LEU A 1 221 ? -12.242 -4.195 14.422 1 95.31 221 LEU A C 1
ATOM 1713 O O . LEU A 1 221 ? -13.25 -4.156 15.133 1 95.31 221 LEU A O 1
ATOM 1717 N N . PRO A 1 222 ? -11.18 -4.992 14.602 1 94.06 222 PRO A N 1
ATOM 1718 C CA . PRO A 1 222 ? -11.188 -5.777 15.836 1 94.06 222 PRO A CA 1
ATOM 1719 C C . PRO A 1 222 ? -11.164 -4.91 17.094 1 94.06 222 PRO A C 1
ATOM 1721 O O . PRO A 1 222 ? -10.539 -3.846 17.094 1 94.06 222 PRO A O 1
ATOM 1724 N N . SER A 1 223 ? -11.727 -5.469 18.156 1 93.62 223 SER A N 1
ATOM 1725 C CA . SER A 1 223 ? -11.922 -4.688 19.375 1 93.62 223 SER A CA 1
ATOM 1726 C C . SER A 1 223 ? -10.586 -4.246 19.969 1 93.62 223 SER A C 1
ATOM 1728 O O . SER A 1 223 ? -10.484 -3.158 20.547 1 93.62 223 SER A O 1
ATOM 1730 N N . TRP A 1 224 ? -9.57 -4.996 19.828 1 93.44 224 TRP A N 1
ATOM 1731 C CA . TRP A 1 224 ? -8.289 -4.688 20.438 1 93.44 224 TRP A CA 1
ATOM 1732 C C . TRP A 1 224 ? -7.633 -3.488 19.766 1 93.44 224 TRP A C 1
ATOM 1734 O O . TRP A 1 224 ? -6.719 -2.873 20.328 1 93.44 224 TRP A O 1
ATOM 1744 N N . LEU A 1 225 ? -8.156 -3.07 18.562 1 94.5 225 LEU A N 1
ATOM 1745 C CA . LEU A 1 225 ? -7.59 -1.93 17.859 1 94.5 225 LEU A CA 1
ATOM 1746 C C . LEU A 1 225 ? -8.367 -0.654 18.172 1 94.5 225 LEU A C 1
ATOM 1748 O O . LEU A 1 225 ? -7.906 0.448 17.859 1 94.5 225 LEU A O 1
ATOM 1752 N N . HIS A 1 226 ? -9.57 -0.748 18.75 1 95 226 HIS A N 1
ATOM 1753 C CA . HIS A 1 226 ? -10.461 0.384 18.969 1 95 226 HIS A CA 1
ATOM 1754 C C . HIS A 1 226 ? -9.797 1.459 19.828 1 95 226 HIS A C 1
ATOM 1756 O O . HIS A 1 226 ? -9.836 2.643 19.484 1 95 226 HIS A O 1
ATOM 1762 N N . GLY A 1 227 ? -9.195 1.035 20.891 1 94.06 227 GLY A N 1
ATOM 1763 C CA . GLY A 1 227 ? -8.531 1.995 21.75 1 94.06 227 GLY A CA 1
ATOM 1764 C C . GLY A 1 227 ? -7.461 2.801 21.047 1 94.06 227 GLY A C 1
ATOM 1765 O O . GLY A 1 227 ? -7.402 4.023 21.188 1 94.06 227 GLY A O 1
ATOM 1766 N N . PHE A 1 228 ? -6.688 2.141 20.281 1 95.62 228 PHE A N 1
ATOM 1767 C CA . PHE A 1 228 ? -5.621 2.812 19.562 1 95.62 228 PHE A CA 1
ATOM 1768 C C . PHE A 1 228 ? -6.191 3.785 18.531 1 95.62 228 PHE A C 1
ATOM 1770 O O . PHE A 1 228 ? -5.734 4.926 18.422 1 95.62 228 PHE A O 1
ATOM 1777 N N . VAL A 1 229 ? -7.18 3.363 17.797 1 96.25 229 VAL A N 1
ATOM 1778 C CA . VAL A 1 229 ? -7.75 4.172 16.734 1 96.25 229 VAL A CA 1
ATOM 1779 C C . VAL A 1 229 ? -8.484 5.371 17.312 1 96.25 229 VAL A C 1
ATOM 1781 O O . VAL A 1 229 ? -8.438 6.473 16.766 1 96.25 229 VAL A O 1
ATOM 1784 N N . GLU A 1 230 ? -9.078 5.215 18.453 1 94.56 230 GLU A N 1
ATOM 1785 C CA . GLU A 1 230 ? -9.859 6.281 19.078 1 94.56 230 GLU A CA 1
ATOM 1786 C C . GLU A 1 230 ? -8.953 7.418 19.547 1 94.56 230 GLU A C 1
ATOM 1788 O O . GLU A 1 230 ? -9.336 8.586 19.469 1 94.56 230 GLU A O 1
ATOM 1793 N N . TRP A 1 231 ? -7.84 7.105 19.906 1 95.19 231 TRP A N 1
ATOM 1794 C CA . TRP A 1 231 ? -6.953 8.125 20.453 1 95.19 231 TRP A CA 1
ATOM 1795 C C . TRP A 1 231 ? -5.867 8.5 19.453 1 95.19 231 TRP A C 1
ATOM 1797 O O . TRP A 1 231 ? -4.977 9.297 19.766 1 95.19 231 TRP A O 1
ATOM 1807 N N . ASN A 1 232 ? -5.918 7.91 18.344 1 97.81 232 ASN A N 1
ATOM 1808 C CA . ASN A 1 232 ? -5 8.227 17.25 1 97.81 232 ASN A CA 1
ATOM 1809 C C . ASN A 1 232 ? -5.215 9.641 16.734 1 97.81 232 ASN A C 1
ATOM 1811 O O . ASN A 1 232 ? -6.316 9.984 16.281 1 97.81 232 ASN A O 1
ATOM 1815 N N . PRO A 1 233 ? -4.145 10.5 16.766 1 98.12 233 PRO A N 1
ATOM 1816 C CA . PRO A 1 233 ? -4.312 11.875 16.312 1 98.12 233 PRO A CA 1
ATOM 1817 C C . PRO A 1 233 ? -4.762 11.969 14.852 1 98.12 233 PRO A C 1
ATOM 1819 O O . PRO A 1 233 ? -5.469 12.906 14.477 1 98.12 233 PRO A O 1
ATOM 1822 N N . ILE A 1 234 ? -4.375 11.008 14.094 1 98.44 234 ILE A N 1
ATOM 1823 C CA . ILE A 1 234 ? -4.805 10.984 12.703 1 98.44 234 ILE A CA 1
ATOM 1824 C C . ILE A 1 234 ? -6.305 10.703 12.625 1 98.44 234 ILE A C 1
ATOM 1826 O O . ILE A 1 234 ? -7.023 11.344 11.852 1 98.44 234 ILE A O 1
ATOM 1830 N N . SER A 1 235 ? -6.77 9.789 13.461 1 98.5 235 SER A N 1
ATOM 1831 C CA . SER A 1 235 ? -8.195 9.477 13.5 1 98.5 235 SER A CA 1
ATOM 1832 C C . SER A 1 235 ? -9.016 10.688 13.938 1 98.5 235 SER A C 1
ATOM 1834 O O . SER A 1 235 ? -10.07 10.969 13.367 1 98.5 235 SER A O 1
ATOM 1836 N N . LEU A 1 236 ? -8.523 11.391 14.93 1 98.56 236 LEU A N 1
ATOM 1837 C CA . LEU A 1 236 ? -9.211 12.586 15.398 1 98.56 236 LEU A CA 1
ATOM 1838 C C . LEU A 1 236 ? -9.336 13.617 14.289 1 98.56 236 LEU A C 1
ATOM 1840 O O . LEU A 1 236 ? -10.406 14.195 14.086 1 98.56 236 LEU A O 1
ATOM 1844 N N . LEU A 1 237 ? -8.273 13.789 13.602 1 98.81 237 LEU A N 1
ATOM 1845 C CA . LEU A 1 237 ? -8.258 14.766 12.516 1 98.81 237 LEU A CA 1
ATOM 1846 C C . LEU A 1 237 ? -9.195 14.344 11.391 1 98.81 237 LEU A C 1
ATOM 1848 O O . LEU A 1 237 ? -9.977 15.164 10.891 1 98.81 237 LEU A O 1
ATOM 1852 N N . VAL A 1 238 ? -9.172 13.086 11.008 1 98.75 238 VAL A N 1
ATOM 1853 C CA . VAL A 1 238 ? -10 12.586 9.914 1 98.75 238 VAL A CA 1
ATOM 1854 C C . VAL A 1 238 ? -11.477 12.75 10.273 1 98.75 238 VAL A C 1
ATOM 1856 O O . VAL A 1 238 ? -12.273 13.172 9.438 1 98.75 238 VAL A O 1
ATOM 1859 N N . THR A 1 239 ? -11.82 12.422 11.484 1 98.56 239 THR A N 1
ATOM 1860 C CA . THR A 1 239 ? -13.203 12.555 11.938 1 98.56 239 THR A CA 1
ATOM 1861 C C . THR A 1 239 ? -13.68 14 11.812 1 98.56 239 THR A C 1
ATOM 1863 O O . THR A 1 239 ? -14.758 14.258 11.266 1 98.56 239 THR A O 1
ATOM 1866 N N . ALA A 1 240 ? -12.891 14.891 12.242 1 98.75 240 ALA A N 1
ATOM 1867 C CA . ALA A 1 240 ? -13.258 16.297 12.203 1 98.75 240 ALA A CA 1
ATOM 1868 C C . ALA A 1 240 ? -13.352 16.797 10.758 1 98.75 240 ALA A C 1
ATOM 1870 O O . ALA A 1 240 ? -14.289 17.516 10.406 1 98.75 240 ALA A O 1
ATOM 1871 N N . ILE A 1 241 ? -12.398 16.391 9.953 1 98.81 241 ILE A N 1
ATOM 1872 C CA . ILE A 1 241 ? -12.352 16.828 8.562 1 98.81 241 ILE A CA 1
ATOM 1873 C C . ILE A 1 241 ? -13.547 16.266 7.801 1 98.81 241 ILE A C 1
ATOM 1875 O O . ILE A 1 241 ? -14.203 16.984 7.047 1 98.81 241 ILE A O 1
ATOM 1879 N N . ARG A 1 242 ? -13.805 15.008 8.008 1 98.62 242 ARG A N 1
ATOM 1880 C CA . ARG A 1 242 ? -14.961 14.375 7.379 1 98.62 242 ARG A CA 1
ATOM 1881 C C . ARG A 1 242 ? -16.25 15.055 7.812 1 98.62 242 ARG A C 1
ATOM 1883 O O . ARG A 1 242 ? -17.125 15.336 6.984 1 98.62 242 ARG A O 1
ATOM 1890 N N . GLY A 1 243 ? -16.391 15.336 9.07 1 98.5 243 GLY A N 1
ATOM 1891 C CA . GLY A 1 243 ? -17.562 16.031 9.578 1 98.5 243 GLY A CA 1
ATOM 1892 C C . GLY A 1 243 ? -17.734 17.422 8.984 1 98.5 243 GLY A C 1
ATOM 1893 O O . GLY A 1 243 ? -18.844 17.828 8.656 1 98.5 243 GLY A O 1
ATOM 1894 N N . LEU A 1 244 ? -16.656 18.156 8.891 1 98.62 244 LEU A N 1
ATOM 1895 C CA . LEU A 1 244 ? -16.703 19.5 8.328 1 98.62 244 LEU A CA 1
ATOM 1896 C C . LEU A 1 244 ? -17.109 19.453 6.859 1 98.62 244 LEU A C 1
ATOM 1898 O O . LEU A 1 244 ? -17.969 20.219 6.426 1 98.62 244 LEU A O 1
ATOM 1902 N N . MET A 1 245 ? -16.547 18.531 6.098 1 98.56 245 MET A N 1
ATOM 1903 C CA . MET A 1 245 ? -16.828 18.453 4.664 1 98.56 245 MET A CA 1
ATOM 1904 C C . MET A 1 245 ? -18.266 18 4.418 1 98.56 245 MET A C 1
ATOM 1906 O O . MET A 1 245 ? -18.906 18.453 3.461 1 98.56 245 MET A O 1
ATOM 1910 N N . HIS A 1 246 ? -18.797 17.172 5.289 1 98.12 246 HIS A N 1
ATOM 1911 C CA . HIS A 1 246 ? -20.156 16.656 5.082 1 98.12 246 HIS A CA 1
ATOM 1912 C C . HIS A 1 246 ? -21.172 17.438 5.891 1 98.12 246 HIS A C 1
ATOM 1914 O O . HIS A 1 246 ? -22.359 17.125 5.863 1 98.12 246 HIS A O 1
ATOM 1920 N N . GLY A 1 247 ? -20.719 18.422 6.617 1 96.62 247 GLY A N 1
ATOM 1921 C CA . GLY A 1 247 ? -21.625 19.297 7.336 1 96.62 247 GLY A CA 1
ATOM 1922 C C . GLY A 1 247 ? -22.141 18.688 8.625 1 96.62 247 GLY A C 1
ATOM 1923 O O . GLY A 1 247 ? -23.219 19.047 9.102 1 96.62 247 GLY A O 1
ATOM 1924 N N . SER A 1 248 ? -21.406 17.719 9.18 1 95.88 248 SER A N 1
ATOM 1925 C CA . SER A 1 248 ? -21.859 17.031 10.383 1 95.88 248 SER A CA 1
ATOM 1926 C C . SER A 1 248 ? -20.859 17.156 11.523 1 95.88 248 SER A C 1
ATOM 1928 O O . SER A 1 248 ? -20.969 16.469 12.539 1 95.88 248 SER A O 1
ATOM 1930 N N . ALA A 1 249 ? -19.953 18.047 11.414 1 95.06 249 ALA A N 1
ATOM 1931 C CA . ALA A 1 249 ? -18.875 18.156 12.398 1 95.06 249 ALA A CA 1
ATOM 1932 C C . ALA A 1 249 ? -19.422 18.641 13.75 1 95.06 249 ALA A C 1
ATOM 1934 O O . ALA A 1 249 ? -20.281 19.516 13.805 1 95.06 249 ALA A O 1
ATOM 1935 N N . SER A 1 250 ? -18.938 18.047 14.773 1 95.88 250 SER A N 1
ATOM 1936 C CA . SER A 1 250 ? -19.25 18.516 16.125 1 95.88 250 SER A CA 1
ATOM 1937 C C . SER A 1 250 ? -18.156 19.438 16.656 1 95.88 250 SER A C 1
ATOM 1939 O O . SER A 1 250 ? -17 19.328 16.25 1 95.88 250 SER A O 1
ATOM 1941 N N . ILE A 1 251 ? -18.531 20.266 17.547 1 96.19 251 ILE A N 1
ATOM 1942 C CA . ILE A 1 251 ? -17.578 21.172 18.203 1 96.19 251 ILE A CA 1
ATOM 1943 C C . ILE A 1 251 ? -16.547 20.359 18.984 1 96.19 251 ILE A C 1
ATOM 1945 O O . ILE A 1 251 ? -15.383 20.719 19.047 1 96.19 251 ILE A O 1
ATOM 1949 N N . GLU A 1 252 ? -17.016 19.297 19.438 1 97.25 252 GLU A N 1
ATOM 1950 C CA . GLU A 1 252 ? -16.141 18.422 20.219 1 97.25 252 GLU A CA 1
ATOM 1951 C C . GLU A 1 252 ? -15.039 17.812 19.344 1 97.25 252 GLU A C 1
ATOM 1953 O O . GLU A 1 252 ? -13.875 17.781 19.75 1 97.25 252 GLU A O 1
ATOM 1958 N N . ASP A 1 253 ? -15.422 17.375 18.172 1 97.25 253 ASP A N 1
ATOM 1959 C CA . ASP A 1 253 ? -14.445 16.797 17.25 1 97.25 253 ASP A CA 1
ATOM 1960 C C . ASP A 1 253 ? -13.383 17.828 16.875 1 97.25 253 ASP A C 1
ATOM 1962 O O . ASP A 1 253 ? -12.188 17.531 16.891 1 97.25 253 ASP A O 1
ATOM 1966 N N . ILE A 1 254 ? -13.797 19 16.562 1 98.31 254 ILE A N 1
ATOM 1967 C CA . ILE A 1 254 ? -12.883 20.078 16.188 1 98.31 254 ILE A CA 1
ATOM 1968 C C . ILE A 1 254 ? -12.016 20.469 17.391 1 98.31 254 ILE A C 1
ATOM 1970 O O . ILE A 1 254 ? -10.812 20.688 17.25 1 98.31 254 ILE A O 1
ATOM 1974 N N . GLY A 1 255 ? -12.625 20.5 18.531 1 98.31 255 GLY A N 1
ATOM 1975 C CA . GLY A 1 255 ? -11.914 20.828 19.766 1 98.31 255 GLY A CA 1
ATOM 1976 C C . GLY A 1 255 ? -10.773 19.875 20.062 1 98.31 255 GLY A C 1
ATOM 1977 O O . GLY A 1 255 ? -9.688 20.297 20.469 1 98.31 255 GLY A O 1
ATOM 1978 N N . TRP A 1 256 ? -11.023 18.609 19.922 1 97.94 256 TRP A N 1
ATOM 1979 C CA . TRP A 1 256 ? -9.984 17.609 20.172 1 97.94 256 TRP A CA 1
ATOM 1980 C C . TRP A 1 256 ? -8.797 17.812 19.25 1 97.94 256 TRP A C 1
ATOM 1982 O O . TRP A 1 256 ? -7.645 17.703 19.672 1 97.94 256 TRP A O 1
ATOM 1992 N N . VAL A 1 257 ? -9.062 18.078 17.969 1 98.69 257 VAL A N 1
ATOM 1993 C CA . VAL A 1 257 ? -7.992 18.297 17.016 1 98.69 257 VAL A CA 1
ATOM 1994 C C . VAL A 1 257 ? -7.188 19.547 17.406 1 98.69 257 VAL A C 1
ATOM 1996 O O . VAL A 1 257 ? -5.957 19.531 17.375 1 98.69 257 VAL A O 1
ATOM 1999 N N . LEU A 1 258 ? -7.859 20.625 17.797 1 98.69 258 LEU A N 1
ATOM 2000 C CA . LEU A 1 258 ? -7.184 21.859 18.188 1 98.69 258 LEU A CA 1
ATOM 2001 C C . LEU A 1 258 ? -6.359 21.641 19.453 1 98.69 258 LEU A C 1
ATOM 2003 O O . LEU A 1 258 ? -5.25 22.172 19.562 1 98.69 258 LEU A O 1
ATOM 2007 N N . LEU A 1 259 ? -6.902 20.875 20.359 1 98.56 259 LEU A N 1
ATOM 2008 C CA . LEU A 1 259 ? -6.176 20.594 21.594 1 98.56 259 LEU A CA 1
ATOM 2009 C C . LEU A 1 259 ? -4.891 19.828 21.297 1 98.56 259 LEU A C 1
ATOM 2011 O O . LEU A 1 259 ? -3.82 20.188 21.797 1 98.56 259 LEU A O 1
ATOM 2015 N N . VAL A 1 260 ? -5.02 18.766 20.547 1 98.5 260 VAL A N 1
ATOM 2016 C CA . VAL A 1 260 ? -3.855 17.969 20.188 1 98.5 260 VAL A CA 1
ATOM 2017 C C . VAL A 1 260 ? -2.838 18.828 19.453 1 98.5 260 VAL A C 1
ATOM 2019 O O . VAL A 1 260 ? -1.633 18.719 19.688 1 98.5 260 VAL A O 1
ATOM 2022 N N . SER A 1 261 ? -3.305 19.625 18.531 1 98.44 261 SER A N 1
ATOM 2023 C CA . SER A 1 261 ? -2.426 20.531 17.781 1 98.44 261 SER A CA 1
ATOM 2024 C C . SER A 1 261 ? -1.685 21.469 18.719 1 98.44 261 SER A C 1
ATOM 2026 O O . SER A 1 261 ? -0.48 21.688 18.578 1 98.44 261 SER A O 1
ATOM 2028 N N . MET A 1 262 ? -2.4 22.047 19.641 1 98.25 262 MET A N 1
ATOM 2029 C CA . MET A 1 262 ? -1.801 22.953 20.609 1 98.25 262 MET A CA 1
ATOM 2030 C C . MET A 1 262 ? -0.745 22.25 21.453 1 98.25 262 MET A C 1
ATOM 2032 O O . MET A 1 262 ? 0.339 22.781 21.688 1 98.25 262 MET A O 1
ATOM 2036 N N . LEU A 1 263 ? -1.041 21.094 21.859 1 98.31 263 LEU A N 1
ATOM 2037 C CA . LEU A 1 263 ? -0.112 20.328 22.672 1 98.31 263 LEU A CA 1
ATOM 2038 C C . LEU A 1 263 ? 1.147 19.984 21.891 1 98.31 263 LEU A C 1
ATOM 2040 O O . LEU A 1 263 ? 2.262 20.109 22.406 1 98.31 263 LEU A O 1
ATOM 2044 N N . LEU A 1 264 ? 0.973 19.516 20.672 1 97.31 264 LEU A N 1
ATOM 2045 C CA . LEU A 1 264 ? 2.113 19.188 19.828 1 97.31 264 LEU A CA 1
ATOM 2046 C C . LEU A 1 264 ? 3.012 20.391 19.625 1 97.31 264 LEU A C 1
ATOM 2048 O O . LEU A 1 264 ? 4.234 20.297 19.766 1 97.31 264 LEU A O 1
ATOM 2052 N N . THR A 1 265 ? 2.398 21.5 19.328 1 96.06 265 THR A N 1
ATOM 2053 C CA . THR A 1 265 ? 3.168 22.719 19.109 1 96.06 265 THR A CA 1
ATOM 2054 C C . THR A 1 265 ? 3.859 23.156 20.391 1 96.06 265 THR A C 1
ATOM 2056 O O . THR A 1 265 ? 5.043 23.5 20.391 1 96.06 265 THR A O 1
ATOM 2059 N N . ALA A 1 266 ? 3.16 23.141 21.5 1 97.31 266 ALA A N 1
ATOM 2060 C CA . ALA A 1 266 ? 3.68 23.594 22.781 1 97.31 266 ALA A CA 1
ATOM 2061 C C . ALA A 1 266 ? 4.871 22.75 23.234 1 97.31 266 ALA A C 1
ATOM 2063 O O . ALA A 1 266 ? 5.77 23.234 23.922 1 97.31 266 ALA A O 1
ATOM 2064 N N . VAL A 1 267 ? 4.867 21.547 22.797 1 97.56 267 VAL A N 1
ATOM 2065 C CA . VAL A 1 267 ? 5.926 20.641 23.219 1 97.56 267 VAL A CA 1
ATOM 2066 C C . VAL A 1 267 ? 7.078 20.688 22.219 1 97.56 267 VAL A C 1
ATOM 2068 O O . VAL A 1 267 ? 8.227 20.938 22.594 1 97.56 267 VAL A O 1
ATOM 2071 N N . PHE A 1 268 ? 6.785 20.578 20.953 1 95.69 268 PHE A N 1
ATOM 2072 C CA . PHE A 1 268 ? 7.848 20.281 20 1 95.69 268 PHE A CA 1
ATOM 2073 C C . PHE A 1 268 ? 8.422 21.562 19.406 1 95.69 268 PHE A C 1
ATOM 2075 O O . PHE A 1 268 ? 9.57 21.578 18.953 1 95.69 268 PHE A O 1
ATOM 2082 N N . ALA A 1 269 ? 7.609 22.594 19.422 1 92.5 269 ALA A N 1
ATOM 2083 C CA . ALA A 1 269 ? 8.164 23.859 18.938 1 92.5 269 ALA A CA 1
ATOM 2084 C C . ALA A 1 269 ? 9.289 24.344 19.859 1 92.5 269 ALA A C 1
ATOM 2086 O O . ALA A 1 269 ? 10.406 24.594 19.391 1 92.5 269 ALA A O 1
ATOM 2087 N N . PRO A 1 270 ? 9.039 24.438 21.141 1 93.5 270 PRO A N 1
ATOM 2088 C CA . PRO A 1 270 ? 10.133 24.828 22.031 1 93.5 270 PRO A CA 1
ATOM 2089 C C . PRO A 1 270 ? 11.289 23.828 22.016 1 93.5 270 PRO A C 1
ATOM 2091 O O . PRO A 1 270 ? 12.453 24.219 22.156 1 93.5 270 PRO A O 1
ATOM 2094 N N . LEU A 1 271 ? 10.984 22.625 21.859 1 93.81 271 LEU A N 1
ATOM 2095 C CA . LEU A 1 271 ? 12.039 21.609 21.781 1 93.81 271 LEU A CA 1
ATOM 2096 C C . LEU A 1 271 ? 12.93 21.859 20.562 1 93.81 271 LEU A C 1
ATOM 2098 O O . LEU A 1 271 ? 14.156 21.734 20.656 1 93.81 271 LEU A O 1
ATOM 2102 N N . THR A 1 272 ? 12.328 22.094 19.516 1 90.44 272 THR A N 1
ATOM 2103 C CA . THR A 1 272 ? 13.07 22.391 18.297 1 90.44 272 THR A CA 1
ATOM 2104 C C . THR A 1 272 ? 13.977 23.609 18.484 1 90.44 272 THR A C 1
ATOM 2106 O O . THR A 1 272 ? 15.148 23.578 18.094 1 90.44 272 THR A O 1
ATOM 2109 N N . MET A 1 273 ? 13.492 24.641 19.109 1 86.31 273 MET A N 1
ATOM 2110 C CA . MET A 1 273 ? 14.281 25.844 19.375 1 86.31 273 MET A CA 1
ATOM 2111 C C . MET A 1 273 ? 15.445 25.531 20.312 1 86.31 273 MET A C 1
ATOM 2113 O O . MET A 1 273 ? 16.547 26.047 20.125 1 86.31 273 MET A O 1
ATOM 2117 N N . TYR A 1 274 ? 15.109 24.75 21.219 1 89.88 274 TYR A N 1
ATOM 2118 C CA . TYR A 1 274 ? 16.141 24.328 22.156 1 89.88 274 TYR A CA 1
ATOM 2119 C C . TYR A 1 274 ? 17.234 23.547 21.453 1 89.88 274 TYR A C 1
ATOM 2121 O O . TYR A 1 274 ? 18.422 23.797 21.656 1 89.88 274 TYR A O 1
ATOM 2129 N N . LEU A 1 275 ? 16.844 22.625 20.672 1 87.62 275 LEU A N 1
ATOM 2130 C CA . LEU A 1 275 ? 17.797 21.797 19.938 1 87.62 275 LEU A CA 1
ATOM 2131 C C . LEU A 1 275 ? 18.594 22.641 18.953 1 87.62 275 LEU A C 1
ATOM 2133 O O . LEU A 1 275 ? 19.781 22.391 18.734 1 87.62 275 LEU A O 1
ATOM 2137 N N . PHE A 1 276 ? 17.969 23.516 18.422 1 79.69 276 PHE A N 1
ATOM 2138 C CA . PHE A 1 276 ? 18.625 24.391 17.453 1 79.69 276 PHE A CA 1
ATOM 2139 C C . PHE A 1 276 ? 19.672 25.266 18.125 1 79.69 276 PHE A C 1
ATOM 2141 O O . PHE A 1 276 ? 20.734 25.516 17.547 1 79.69 276 PHE A O 1
ATOM 2148 N N . ARG A 1 277 ? 19.391 25.641 19.281 1 77.75 277 ARG A N 1
ATOM 2149 C CA . ARG A 1 277 ? 20.312 26.516 20.016 1 77.75 277 ARG A CA 1
ATOM 2150 C C . ARG A 1 277 ? 21.484 25.719 20.578 1 77.75 277 ARG A C 1
ATOM 2152 O O . ARG A 1 277 ? 22.594 26.25 20.703 1 77.75 277 ARG A O 1
ATOM 2159 N N . HIS A 1 278 ? 21.234 24.578 20.891 1 77.69 278 HIS A N 1
ATOM 2160 C CA . HIS A 1 278 ? 22.266 23.812 21.609 1 77.69 278 HIS A CA 1
ATOM 2161 C C . HIS A 1 278 ? 22.969 22.844 20.672 1 77.69 278 HIS A C 1
ATOM 2163 O O . HIS A 1 278 ? 23.891 22.141 21.078 1 77.69 278 HIS A O 1
ATOM 2169 N N . LYS A 1 279 ? 22.422 22.703 19.484 1 68.06 279 LYS A N 1
ATOM 2170 C CA . LYS A 1 279 ? 23.141 21.812 18.578 1 68.06 279 LYS A CA 1
ATOM 2171 C C . LYS A 1 279 ? 24.5 22.406 18.203 1 68.06 279 LYS A C 1
ATOM 2173 O O . LYS A 1 279 ? 24.594 23.516 17.688 1 68.06 279 LYS A O 1
ATOM 2178 N N . ARG A 1 280 ? 25.531 22.078 19.109 1 51.22 280 ARG A N 1
ATOM 2179 C CA . ARG A 1 280 ? 26.953 22.328 18.922 1 51.22 280 ARG A CA 1
ATOM 2180 C C . ARG A 1 280 ? 27.484 21.594 17.703 1 51.22 280 ARG A C 1
ATOM 2182 O O . ARG A 1 280 ? 27 20.516 17.359 1 51.22 280 ARG A O 1
ATOM 2189 N N . MET B 1 1 ? 32.438 -66.562 -59.688 1 25.03 1 MET B N 1
ATOM 2190 C CA . MET B 1 1 ? 31.344 -66.375 -58.75 1 25.03 1 MET B CA 1
ATOM 2191 C C . MET B 1 1 ? 31.844 -65.812 -57.438 1 25.03 1 MET B C 1
ATOM 2193 O O . MET B 1 1 ? 32.5 -66.5 -56.656 1 25.03 1 MET B O 1
ATOM 2197 N N . LYS B 1 2 ? 32.344 -64.438 -57.469 1 37.53 2 LYS B N 1
ATOM 2198 C CA . LYS B 1 2 ? 32.875 -63.562 -56.406 1 37.53 2 LYS B CA 1
ATOM 2199 C C . LYS B 1 2 ? 31.844 -63.406 -55.312 1 37.53 2 LYS B C 1
ATOM 2201 O O . LYS B 1 2 ? 30.703 -63.031 -55.562 1 37.53 2 LYS B O 1
ATOM 2206 N N . THR B 1 3 ? 31.922 -64.188 -54.281 1 37.62 3 THR B N 1
ATOM 2207 C CA . THR B 1 3 ? 31.125 -64.188 -53.062 1 37.62 3 THR B CA 1
ATOM 2208 C C . THR B 1 3 ? 31.047 -62.781 -52.469 1 37.62 3 THR B C 1
ATOM 2210 O O . THR B 1 3 ? 32.062 -62.125 -52.312 1 37.62 3 THR B O 1
ATOM 2213 N N . PRO B 1 4 ? 29.828 -62.125 -52.469 1 45.25 4 PRO B N 1
ATOM 2214 C CA . PRO B 1 4 ? 29.562 -60.781 -51.938 1 45.25 4 PRO B CA 1
ATOM 2215 C C . PRO B 1 4 ? 29.859 -60.656 -50.438 1 45.25 4 PRO B C 1
ATOM 2217 O O . PRO B 1 4 ? 29.266 -61.406 -49.625 1 45.25 4 PRO B O 1
ATOM 2220 N N . VAL B 1 5 ? 31.062 -60.375 -50.031 1 46.5 5 VAL B N 1
ATOM 2221 C CA . VAL B 1 5 ? 31.625 -60.188 -48.688 1 46.5 5 VAL B CA 1
ATOM 2222 C C . VAL B 1 5 ? 30.734 -59.25 -47.875 1 46.5 5 VAL B C 1
ATOM 2224 O O . VAL B 1 5 ? 29.859 -58.594 -48.438 1 46.5 5 VAL B O 1
ATOM 2227 N N . SER B 1 6 ? 31.297 -58.25 -46.969 1 41.59 6 SER B N 1
ATOM 2228 C CA . SER B 1 6 ? 31.375 -57.781 -45.594 1 41.59 6 SER B CA 1
ATOM 2229 C C . SER B 1 6 ? 30.469 -56.562 -45.344 1 41.59 6 SER B C 1
ATOM 2231 O O . SER B 1 6 ? 30.969 -55.438 -45.188 1 41.59 6 SER B O 1
ATOM 2233 N N . SER B 1 7 ? 29.281 -56.438 -45.969 1 53.38 7 SER B N 1
ATOM 2234 C CA . SER B 1 7 ? 28.406 -55.312 -45.719 1 53.38 7 SER B CA 1
ATOM 2235 C C . SER B 1 7 ? 27.875 -55.344 -44.312 1 53.38 7 SER B C 1
ATOM 2237 O O . SER B 1 7 ? 27.266 -54.344 -43.844 1 53.38 7 SER B O 1
ATOM 2239 N N . ILE B 1 8 ? 27.938 -56.5 -43.625 1 55.31 8 ILE B N 1
ATOM 2240 C CA . ILE B 1 8 ? 27.391 -56.625 -42.281 1 55.31 8 ILE B CA 1
ATOM 2241 C C . ILE B 1 8 ? 28.234 -55.781 -41.312 1 55.31 8 ILE B C 1
ATOM 2243 O O . ILE B 1 8 ? 27.703 -55.25 -40.344 1 55.31 8 ILE B O 1
ATOM 2247 N N . SER B 1 9 ? 29.578 -55.469 -41.625 1 60.09 9 SER B N 1
ATOM 2248 C CA . SER B 1 9 ? 30.469 -54.812 -40.688 1 60.09 9 SER B CA 1
ATOM 2249 C C . SER B 1 9 ? 30.172 -53.312 -40.594 1 60.09 9 SER B C 1
ATOM 2251 O O . SER B 1 9 ? 30.328 -52.719 -39.531 1 60.09 9 SER B O 1
ATOM 2253 N N . THR B 1 10 ? 29.531 -52.812 -41.594 1 65 10 THR B N 1
ATOM 2254 C CA . THR B 1 10 ? 29.328 -51.344 -41.625 1 65 10 THR B CA 1
ATOM 2255 C C . THR B 1 10 ? 28.109 -50.969 -40.781 1 65 10 THR B C 1
ATOM 2257 O O . THR B 1 10 ? 28.141 -50 -40.031 1 65 10 THR B O 1
ATOM 2260 N N . THR B 1 11 ? 27.094 -51.906 -40.812 1 64.38 11 THR B N 1
ATOM 2261 C CA . THR B 1 11 ? 25.844 -51.594 -40.125 1 64.38 11 THR B CA 1
ATOM 2262 C C . THR B 1 11 ? 26.031 -51.75 -38.594 1 64.38 11 THR B C 1
ATOM 2264 O O . THR B 1 11 ? 25.531 -50.906 -37.844 1 64.38 11 THR B O 1
ATOM 2267 N N . ALA B 1 12 ? 26.844 -52.75 -38.188 1 68 12 ALA B N 1
ATOM 2268 C CA . ALA B 1 12 ? 27.109 -52.969 -36.75 1 68 12 ALA B CA 1
ATOM 2269 C C . ALA B 1 12 ? 28 -51.875 -36.188 1 68 12 ALA B C 1
ATOM 2271 O O . ALA B 1 12 ? 27.797 -51.406 -35.062 1 68 12 ALA B O 1
ATOM 2272 N N . GLN B 1 13 ? 28.938 -51.344 -37 1 67.25 13 GLN B N 1
ATOM 2273 C CA . GLN B 1 13 ? 29.812 -50.25 -36.562 1 67.25 13 GLN B CA 1
ATOM 2274 C C . GLN B 1 13 ? 29.031 -48.938 -36.469 1 67.25 13 GLN B C 1
ATOM 2276 O O . GLN B 1 13 ? 29.266 -48.156 -35.531 1 67.25 13 GLN B O 1
ATOM 2281 N N . GLU B 1 14 ? 28.109 -48.812 -37.375 1 67.12 14 GLU B N 1
ATOM 2282 C CA . GLU B 1 14 ? 27.281 -47.594 -37.344 1 67.12 14 GLU B CA 1
ATOM 2283 C C . GLU B 1 14 ? 26.328 -47.625 -36.125 1 67.12 14 GLU B C 1
ATOM 2285 O O . GLU B 1 14 ? 26.109 -46.594 -35.5 1 67.12 14 GLU B O 1
ATOM 2290 N N . SER B 1 15 ? 25.875 -48.812 -35.844 1 69.56 15 SER B N 1
ATOM 2291 C CA . SER B 1 15 ? 24.969 -48.969 -34.719 1 69.56 15 SER B CA 1
ATOM 2292 C C . SER B 1 15 ? 25.719 -48.781 -33.375 1 69.56 15 SER B C 1
ATOM 2294 O O . SER B 1 15 ? 25.203 -48.156 -32.469 1 69.56 15 SER B O 1
ATOM 2296 N N . LEU B 1 16 ? 26.969 -49.219 -33.312 1 68.56 16 LEU B N 1
ATOM 2297 C CA . LEU B 1 16 ? 27.797 -49.031 -32.125 1 68.56 16 LEU B CA 1
ATOM 2298 C C . LEU B 1 16 ? 28.188 -47.562 -31.953 1 68.56 16 LEU B C 1
ATOM 2300 O O . LEU B 1 16 ? 28.188 -47.062 -30.828 1 68.56 16 LEU B O 1
ATOM 2304 N N . ARG B 1 17 ? 28.516 -46.906 -33.031 1 68 17 ARG B N 1
ATOM 2305 C CA . ARG B 1 17 ? 28.844 -45.469 -32.969 1 68 17 ARG B CA 1
ATOM 2306 C C . ARG B 1 17 ? 27.625 -44.656 -32.531 1 68 17 ARG B C 1
ATOM 2308 O O . ARG B 1 17 ? 27.766 -43.719 -31.734 1 68 17 ARG B O 1
ATOM 2315 N N . ASP B 1 18 ? 26.469 -45.094 -33.031 1 67.5 18 ASP B N 1
ATOM 2316 C CA . ASP B 1 18 ? 25.234 -44.406 -32.625 1 67.5 18 ASP B CA 1
ATOM 2317 C C . ASP B 1 18 ? 24.906 -44.688 -31.172 1 67.5 18 ASP B C 1
ATOM 2319 O O . ASP B 1 18 ? 24.422 -43.781 -30.469 1 67.5 18 ASP B O 1
ATOM 2323 N N . SER B 1 19 ? 25.219 -45.875 -30.703 1 66.69 19 SER B N 1
ATOM 2324 C CA . SER B 1 19 ? 24.969 -46.219 -29.312 1 66.69 19 SER B CA 1
ATOM 2325 C C . SER B 1 19 ? 25.938 -45.5 -28.375 1 66.69 19 SER B C 1
ATOM 2327 O O . SER B 1 19 ? 25.531 -45.031 -27.312 1 66.69 19 SER B O 1
ATOM 2329 N N . ILE B 1 20 ? 27.172 -45.375 -28.812 1 66 20 ILE B N 1
ATOM 2330 C CA . ILE B 1 20 ? 28.172 -44.688 -28.016 1 66 20 ILE B CA 1
ATOM 2331 C C . ILE B 1 20 ? 27.844 -43.188 -27.984 1 66 20 ILE B C 1
ATOM 2333 O O . ILE B 1 20 ? 27.953 -42.562 -26.938 1 66 20 ILE B O 1
ATOM 2337 N N . ALA B 1 21 ? 27.344 -42.656 -29.094 1 64.25 21 ALA B N 1
ATOM 2338 C CA . ALA B 1 21 ? 26.938 -41.25 -29.156 1 64.25 21 ALA B CA 1
ATOM 2339 C C . ALA B 1 21 ? 25.719 -41 -28.281 1 64.25 21 ALA B C 1
ATOM 2341 O O . ALA B 1 21 ? 25.641 -39.938 -27.625 1 64.25 21 ALA B O 1
ATOM 2342 N N . ARG B 1 22 ? 24.844 -41.875 -28.219 1 61.47 22 ARG B N 1
ATOM 2343 C CA . ARG B 1 22 ? 23.672 -41.781 -27.359 1 61.47 22 ARG B CA 1
ATOM 2344 C C . ARG B 1 22 ? 24.047 -41.906 -25.891 1 61.47 22 ARG B C 1
ATOM 2346 O O . ARG B 1 22 ? 23.5 -41.188 -25.031 1 61.47 22 ARG B O 1
ATOM 2353 N N . GLU B 1 23 ? 24.938 -42.812 -25.625 1 59.22 23 GLU B N 1
ATOM 2354 C CA . GLU B 1 23 ? 25.391 -43 -24.25 1 59.22 23 GLU B CA 1
ATOM 2355 C C . GLU B 1 23 ? 26.156 -41.75 -23.75 1 59.22 23 GLU B C 1
ATOM 2357 O O . GLU B 1 23 ? 26 -41.344 -22.609 1 59.22 23 GLU B O 1
ATOM 2362 N N . LYS B 1 24 ? 27.062 -41.281 -24.594 1 57.5 24 LYS B N 1
ATOM 2363 C CA . LYS B 1 24 ? 27.797 -40.062 -24.25 1 57.5 24 LYS B CA 1
ATOM 2364 C C . LYS B 1 24 ? 26.859 -38.875 -24.109 1 57.5 24 LYS B C 1
ATOM 2366 O O . LYS B 1 24 ? 27.047 -38.031 -23.234 1 57.5 24 LYS B O 1
ATOM 2371 N N . LYS B 1 25 ? 25.922 -38.906 -24.906 1 56 25 LYS B N 1
ATOM 2372 C CA . LYS B 1 25 ? 24.891 -37.875 -24.828 1 56 25 LYS B CA 1
ATOM 2373 C C . LYS B 1 25 ? 24.078 -38.031 -23.547 1 56 25 LYS B C 1
ATOM 2375 O O . LYS B 1 25 ? 23.719 -37.031 -22.906 1 56 25 LYS B O 1
ATOM 2380 N N . GLN B 1 26 ? 23.75 -39.219 -23.344 1 54.19 26 GLN B N 1
ATOM 2381 C CA . GLN B 1 26 ? 23.031 -39.5 -22.109 1 54.19 26 GLN B CA 1
ATOM 2382 C C . GLN B 1 26 ? 23.891 -39.219 -20.891 1 54.19 26 GLN B C 1
ATOM 2384 O O . GLN B 1 26 ? 23.406 -38.688 -19.891 1 54.19 26 GLN B O 1
ATOM 2389 N N . ASP B 1 27 ? 25.047 -39.688 -20.906 1 53.59 27 ASP B N 1
ATOM 2390 C CA . ASP B 1 27 ? 25.969 -39.375 -19.828 1 53.59 27 ASP B CA 1
ATOM 2391 C C . ASP B 1 27 ? 26.172 -37.875 -19.672 1 53.59 27 ASP B C 1
ATOM 2393 O O . ASP B 1 27 ? 26.281 -37.344 -18.562 1 53.59 27 ASP B O 1
ATOM 2397 N N . ARG B 1 28 ? 26.234 -37.281 -20.828 1 51.75 28 ARG B N 1
ATOM 2398 C CA . ARG B 1 28 ? 26.375 -35.812 -20.844 1 51.75 28 ARG B CA 1
ATOM 2399 C C . ARG B 1 28 ? 25.125 -35.125 -20.297 1 51.75 28 ARG B C 1
ATOM 2401 O O . ARG B 1 28 ? 25.203 -34.125 -19.594 1 51.75 28 ARG B O 1
ATOM 2408 N N . ARG B 1 29 ? 24.047 -35.719 -20.797 1 54.16 29 ARG B N 1
ATOM 2409 C CA . ARG B 1 29 ? 22.781 -35.219 -20.281 1 54.16 29 ARG B CA 1
ATOM 2410 C C . ARG B 1 29 ? 22.625 -35.531 -18.797 1 54.16 29 ARG B C 1
ATOM 2412 O O . ARG B 1 29 ? 22.125 -34.719 -18.031 1 54.16 29 ARG B O 1
ATOM 2419 N N . ALA B 1 30 ? 22.703 -36.812 -18.484 1 55.62 30 ALA B N 1
ATOM 2420 C CA . ALA B 1 30 ? 22.703 -37.188 -17.078 1 55.62 30 ALA B CA 1
ATOM 2421 C C . ALA B 1 30 ? 23.75 -36.438 -16.297 1 55.62 30 ALA B C 1
ATOM 2423 O O . ALA B 1 30 ? 23.516 -36 -15.156 1 55.62 30 ALA B O 1
ATOM 2424 N N . GLY B 1 31 ? 24.781 -36.219 -16.906 1 54.34 31 GLY B N 1
ATOM 2425 C CA . GLY B 1 31 ? 25.828 -35.375 -16.359 1 54.34 31 GLY B CA 1
ATOM 2426 C C . GLY B 1 31 ? 25.438 -33.906 -16.219 1 54.34 31 GLY B C 1
ATOM 2427 O O . GLY B 1 31 ? 25.719 -33.281 -15.219 1 54.34 31 GLY B O 1
ATOM 2428 N N . ALA B 1 32 ? 24.719 -33.562 -17.25 1 57.88 32 ALA B N 1
ATOM 2429 C CA . ALA B 1 32 ? 24.266 -32.188 -17.234 1 57.88 32 ALA B CA 1
ATOM 2430 C C . ALA B 1 32 ? 23.203 -31.969 -16.156 1 57.88 32 ALA B C 1
ATOM 2432 O O . ALA B 1 32 ? 23.234 -30.953 -15.445 1 57.88 32 ALA B O 1
ATOM 2433 N N . LEU B 1 33 ? 22.312 -32.906 -16.125 1 57.28 33 LEU B N 1
ATOM 2434 C CA . LEU B 1 33 ? 21.297 -32.844 -15.078 1 57.28 33 LEU B CA 1
ATOM 2435 C C . LEU B 1 33 ? 21.922 -33 -13.695 1 57.28 33 LEU B C 1
ATOM 2437 O O . LEU B 1 33 ? 21.562 -32.281 -12.758 1 57.28 33 LEU B O 1
ATOM 2441 N N . SER B 1 34 ? 22.75 -34.062 -13.602 1 56.75 34 SER B N 1
ATOM 2442 C CA . SER B 1 34 ? 23.453 -34.281 -12.336 1 56.75 34 SER B CA 1
ATOM 2443 C C . SER B 1 34 ? 24.328 -33.062 -11.992 1 56.75 34 SER B C 1
ATOM 2445 O O . SER B 1 34 ? 24.391 -32.656 -10.836 1 56.75 34 SER B O 1
ATOM 2447 N N . ALA B 1 35 ? 24.891 -32.562 -12.961 1 56.53 35 ALA B N 1
ATOM 2448 C CA . ALA B 1 35 ? 25.719 -31.391 -12.742 1 56.53 35 ALA B CA 1
ATOM 2449 C C . ALA B 1 35 ? 24.859 -30.188 -12.352 1 56.53 35 ALA B C 1
ATOM 2451 O O . ALA B 1 35 ? 25.219 -29.422 -11.461 1 56.53 35 ALA B O 1
ATOM 2452 N N . SER B 1 36 ? 23.703 -30.141 -12.992 1 56.88 36 SER B N 1
ATOM 2453 C CA . SER B 1 36 ? 22.797 -29.047 -12.672 1 56.88 36 SER B CA 1
ATOM 2454 C C . SER B 1 36 ? 22.281 -29.141 -11.242 1 56.88 36 SER B C 1
ATOM 2456 O O . SER B 1 36 ? 22.203 -28.141 -10.531 1 56.88 36 SER B O 1
ATOM 2458 N N . VAL B 1 37 ? 21.953 -30.359 -10.883 1 58.53 37 VAL B N 1
ATOM 2459 C CA . VAL B 1 37 ? 21.453 -30.578 -9.531 1 58.53 37 VAL B CA 1
ATOM 2460 C C . VAL B 1 37 ? 22.578 -30.359 -8.516 1 58.53 37 VAL B C 1
ATOM 2462 O O . VAL B 1 37 ? 22.359 -29.734 -7.469 1 58.53 37 VAL B O 1
ATOM 2465 N N . THR B 1 38 ? 23.656 -30.922 -8.773 1 55.41 38 THR B N 1
ATOM 2466 C CA . THR B 1 38 ? 24.797 -30.781 -7.867 1 55.41 38 THR B CA 1
ATOM 2467 C C . THR B 1 38 ? 25.203 -29.312 -7.738 1 55.41 38 THR B C 1
ATOM 2469 O O . THR B 1 38 ? 25.453 -28.828 -6.637 1 55.41 38 THR B O 1
ATOM 2472 N N . PHE B 1 39 ? 25.219 -28.703 -8.82 1 55.22 39 PHE B N 1
ATOM 2473 C CA . PHE B 1 39 ? 25.562 -27.281 -8.789 1 55.22 39 PHE B CA 1
ATOM 2474 C C . PHE B 1 39 ? 24.469 -26.484 -8.109 1 55.22 39 PHE B C 1
ATOM 2476 O O . PHE B 1 39 ? 24.75 -25.562 -7.344 1 55.22 39 PHE B O 1
ATOM 2483 N N . GLY B 1 40 ? 23.281 -26.859 -8.43 1 57.62 40 GLY B N 1
ATOM 2484 C CA . GLY B 1 40 ? 22.172 -26.188 -7.766 1 57.62 40 GLY B CA 1
ATOM 2485 C C . GLY B 1 40 ? 22.172 -26.391 -6.262 1 57.62 40 GLY B C 1
ATOM 2486 O O . GLY B 1 40 ? 21.969 -25.438 -5.504 1 57.62 40 GLY B O 1
ATOM 2487 N N . TRP B 1 41 ? 22.438 -27.594 -5.957 1 56.31 41 TRP B N 1
ATOM 2488 C CA . TRP B 1 41 ? 22.516 -27.922 -4.535 1 56.31 41 TRP B CA 1
ATOM 2489 C C . TRP B 1 41 ? 23.656 -27.188 -3.865 1 56.31 41 TRP B C 1
ATOM 2491 O O . TRP B 1 41 ? 23.516 -26.656 -2.762 1 56.31 41 TRP B O 1
ATOM 2501 N N . ARG B 1 42 ? 24.734 -27.203 -4.414 1 52.97 42 ARG B N 1
ATOM 2502 C CA . ARG B 1 42 ? 25.891 -26.484 -3.887 1 52.97 42 ARG B CA 1
ATOM 2503 C C . ARG B 1 42 ? 25.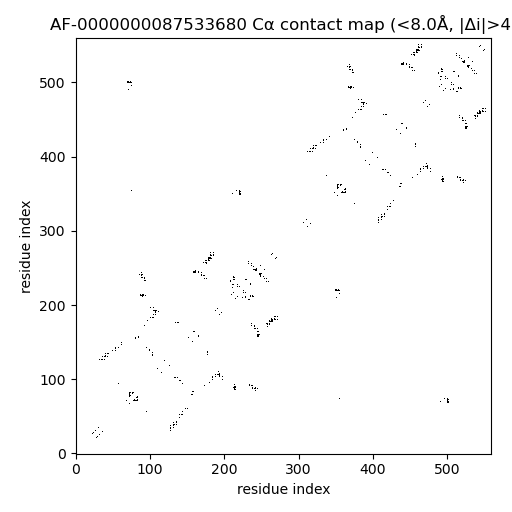625 -24.984 -3.812 1 52.97 42 ARG B C 1
ATOM 2505 O O . ARG B 1 42 ? 26.031 -24.312 -2.865 1 52.97 42 ARG B O 1
ATOM 2512 N N . ALA B 1 43 ? 25.016 -24.594 -4.801 1 54.16 43 ALA B N 1
ATOM 2513 C CA . ALA B 1 43 ? 24.641 -23.188 -4.801 1 54.16 43 ALA B CA 1
ATOM 2514 C C . ALA B 1 43 ? 23.688 -22.875 -3.646 1 54.16 43 ALA B C 1
ATOM 2516 O O . ALA B 1 43 ? 23.797 -21.828 -3.01 1 54.16 43 ALA B O 1
ATOM 2517 N N . LEU B 1 44 ? 22.875 -23.812 -3.404 1 56.88 44 LEU B N 1
ATOM 2518 C CA . LEU B 1 44 ? 21.922 -23.656 -2.305 1 56.88 44 LEU B CA 1
ATOM 2519 C C . LEU B 1 44 ? 22.641 -23.656 -0.962 1 56.88 44 LEU B C 1
ATOM 2521 O O . LEU B 1 44 ? 22.281 -22.891 -0.062 1 56.88 44 LEU B O 1
ATOM 2525 N N . LEU B 1 45 ? 23.516 -24.516 -0.832 1 54.28 45 LEU B N 1
ATOM 2526 C CA . LEU B 1 45 ? 24.25 -24.641 0.425 1 54.28 45 LEU B CA 1
ATOM 2527 C C . LEU B 1 45 ? 25.125 -23.422 0.67 1 54.28 45 LEU B C 1
ATOM 2529 O O . LEU B 1 45 ? 25.453 -23.109 1.817 1 54.28 45 LEU B O 1
ATOM 2533 N N . LYS B 1 46 ? 25.484 -22.906 -0.332 1 51.03 46 LYS B N 1
ATOM 2534 C CA . LYS B 1 46 ? 26.328 -21.719 -0.177 1 51.03 46 LYS B CA 1
ATOM 2535 C C . LYS B 1 46 ? 25.5 -20.484 0.173 1 51.03 46 LYS B C 1
ATOM 2537 O O . LYS B 1 46 ? 26.031 -19.5 0.684 1 51.03 46 LYS B O 1
ATOM 2542 N N . ILE B 1 47 ? 24.359 -20.656 -0.148 1 53.03 47 ILE B N 1
ATOM 2543 C CA . ILE B 1 47 ? 23.625 -19.438 0.117 1 53.03 47 ILE B CA 1
ATOM 2544 C C . ILE B 1 47 ? 23.219 -19.375 1.59 1 53.03 47 ILE B C 1
ATOM 2546 O O . ILE B 1 47 ? 22.156 -19.859 1.968 1 53.03 47 ILE B O 1
ATOM 2550 N N . LYS B 1 48 ? 24.141 -19.391 2.5 1 53.38 48 LYS B N 1
ATOM 2551 C CA . LYS B 1 48 ? 23.969 -19.203 3.938 1 53.38 48 LYS B CA 1
ATOM 2552 C C . LYS B 1 48 ? 23.062 -18 4.23 1 53.38 48 LYS B C 1
ATOM 2554 O O . LYS B 1 48 ? 22.422 -17.953 5.277 1 53.38 48 LYS B O 1
ATOM 2559 N N . HIS B 1 49 ? 22.969 -17.172 3.367 1 56.62 49 HIS B N 1
ATOM 2560 C CA . HIS B 1 49 ? 22.297 -15.922 3.674 1 56.62 49 HIS B CA 1
ATOM 2561 C C . HIS B 1 49 ? 20.906 -15.883 3.047 1 56.62 49 HIS B C 1
ATOM 2563 O O . HIS B 1 49 ? 20.203 -14.867 3.133 1 56.62 49 HIS B O 1
ATOM 2569 N N . VAL B 1 50 ? 20.531 -17.078 2.498 1 60.53 50 VAL B N 1
ATOM 2570 C CA . VAL B 1 50 ? 19.234 -17.188 1.831 1 60.53 50 VAL B CA 1
ATOM 2571 C C . VAL B 1 50 ? 18.109 -17.016 2.85 1 60.53 50 VAL B C 1
ATOM 2573 O O . VAL B 1 50 ? 17.156 -16.266 2.611 1 60.53 50 VAL B O 1
ATOM 2576 N N . PRO B 1 51 ? 18.391 -17.5 3.982 1 59.69 51 PRO B N 1
ATOM 2577 C CA . PRO B 1 51 ? 17.281 -17.359 4.918 1 59.69 51 PRO B CA 1
ATOM 2578 C C . PRO B 1 51 ? 17.062 -15.922 5.371 1 59.69 51 PRO B C 1
ATOM 2580 O O . PRO B 1 51 ? 15.914 -15.477 5.523 1 59.69 51 PRO B O 1
ATOM 2583 N N . GLU B 1 52 ? 18.156 -15.203 5.57 1 63.91 52 GLU B N 1
ATOM 2584 C CA . GLU B 1 52 ? 18.016 -13.812 5.988 1 63.91 52 GLU B CA 1
ATOM 2585 C C . GLU B 1 52 ? 17.312 -12.984 4.926 1 63.91 52 GLU B C 1
ATOM 2587 O O . GLU B 1 52 ? 16.453 -12.148 5.246 1 63.91 52 GLU B O 1
ATOM 2592 N N . GLN B 1 53 ? 17.688 -13.227 3.768 1 65.75 53 GLN B N 1
ATOM 2593 C CA . GLN B 1 53 ? 17.094 -12.508 2.648 1 65.75 53 GLN B CA 1
ATOM 2594 C C . GLN B 1 53 ? 15.609 -12.859 2.494 1 65.75 53 GLN B C 1
ATOM 2596 O O . GLN B 1 53 ? 14.797 -11.992 2.162 1 65.75 53 GLN B O 1
ATOM 2601 N N . LEU B 1 54 ? 15.406 -14.086 2.822 1 67.56 54 LEU B N 1
ATOM 2602 C CA . LEU B 1 54 ? 14.031 -14.531 2.688 1 67.56 54 LEU B CA 1
ATOM 2603 C C . LEU B 1 54 ? 13.133 -13.867 3.727 1 67.56 54 LEU B C 1
ATOM 2605 O O . LEU B 1 54 ? 11.992 -13.516 3.436 1 67.56 54 LEU B O 1
ATOM 2609 N N . PHE B 1 55 ? 13.727 -13.703 4.879 1 70.06 55 PHE B N 1
ATOM 2610 C CA . PHE B 1 55 ? 12.938 -13.047 5.918 1 70.06 55 PHE B CA 1
ATOM 2611 C C . PHE B 1 55 ? 12.602 -11.609 5.516 1 70.06 55 PHE B C 1
ATOM 2613 O O . PHE B 1 55 ? 11.484 -11.148 5.73 1 70.06 55 PHE B O 1
ATOM 2620 N N . ASP B 1 56 ? 13.555 -11.062 4.898 1 71.88 56 ASP B N 1
ATOM 2621 C CA . ASP B 1 56 ? 13.352 -9.664 4.52 1 71.88 56 ASP B CA 1
ATOM 2622 C C . ASP B 1 56 ? 12.289 -9.547 3.426 1 71.88 56 ASP B C 1
ATOM 2624 O O . ASP B 1 56 ? 11.438 -8.656 3.475 1 71.88 56 ASP B O 1
ATOM 2628 N N . VAL B 1 57 ? 12.289 -10.516 2.562 1 77.19 57 VAL B N 1
ATOM 2629 C CA . VAL B 1 57 ? 11.414 -10.414 1.402 1 77.19 57 VAL B CA 1
ATOM 2630 C C . VAL B 1 57 ? 9.992 -10.812 1.795 1 77.19 57 VAL B C 1
ATOM 2632 O O . VAL B 1 57 ? 9.023 -10.359 1.187 1 77.19 57 VAL B O 1
ATOM 2635 N N . THR B 1 58 ? 9.93 -11.609 2.904 1 85.94 58 THR B N 1
ATOM 2636 C CA . THR B 1 58 ? 8.602 -12.055 3.293 1 85.94 58 THR B CA 1
ATOM 2637 C C . THR B 1 58 ? 8.023 -11.156 4.379 1 85.94 58 THR B C 1
ATOM 2639 O O . THR B 1 58 ? 6.82 -11.203 4.656 1 85.94 58 THR B O 1
ATOM 2642 N N . ALA B 1 59 ? 8.82 -10.336 4.941 1 88 59 ALA B N 1
ATOM 2643 C CA . ALA B 1 59 ? 8.336 -9.469 6.016 1 88 59 ALA B CA 1
ATOM 2644 C C . ALA B 1 59 ? 7.191 -8.586 5.539 1 88 59 ALA B C 1
ATOM 2646 O O . ALA B 1 59 ? 6.172 -8.453 6.219 1 88 59 ALA B O 1
ATOM 2647 N N . PHE B 1 60 ? 7.352 -8.086 4.383 1 87.06 60 PHE B N 1
ATOM 2648 C CA . PHE B 1 60 ? 6.348 -7.176 3.846 1 87.06 60 PHE B CA 1
ATOM 2649 C C . PHE B 1 60 ? 5.039 -7.91 3.576 1 87.06 60 PHE B C 1
ATOM 2651 O O . PHE B 1 60 ? 3.986 -7.523 4.086 1 87.06 60 PHE B O 1
ATOM 2658 N N . PRO B 1 61 ? 5.117 -9.008 2.979 1 92 61 PRO B N 1
ATOM 2659 C CA . PRO B 1 61 ? 3.881 -9.758 2.762 1 92 61 PRO B CA 1
ATOM 2660 C C . PRO B 1 61 ? 3.219 -10.195 4.066 1 92 61 PRO B C 1
ATOM 2662 O O . PRO B 1 61 ? 1.989 -10.25 4.148 1 92 61 PRO B O 1
ATOM 2665 N N . ILE B 1 62 ? 4.047 -10.492 4.98 1 95.06 62 ILE B N 1
ATOM 2666 C CA . ILE B 1 62 ? 3.508 -10.867 6.285 1 95.06 62 ILE B CA 1
ATOM 2667 C C . ILE B 1 62 ? 2.727 -9.703 6.875 1 95.06 62 ILE B C 1
ATOM 2669 O O . ILE B 1 62 ? 1.581 -9.859 7.301 1 95.06 62 ILE B O 1
ATOM 2673 N N . ILE B 1 63 ? 3.338 -8.578 6.848 1 91.44 63 ILE B N 1
ATOM 2674 C CA . ILE B 1 63 ? 2.691 -7.375 7.359 1 91.44 63 ILE B CA 1
ATOM 2675 C C . ILE B 1 63 ? 1.424 -7.086 6.559 1 91.44 63 ILE B C 1
ATOM 2677 O O . ILE B 1 63 ? 0.385 -6.746 7.133 1 91.44 63 ILE B O 1
ATOM 2681 N N . PHE B 1 64 ? 1.565 -7.246 5.348 1 92.19 64 PHE B N 1
ATOM 2682 C CA . PHE B 1 64 ? 0.442 -7 4.453 1 92.19 64 PHE B CA 1
ATOM 2683 C C . PHE B 1 64 ? -0.715 -7.941 4.762 1 92.19 64 PHE B C 1
ATOM 2685 O O . PHE B 1 64 ? -1.868 -7.512 4.84 1 92.19 64 PHE B O 1
ATOM 2692 N N . LEU B 1 65 ? -0.428 -9.172 4.93 1 96.81 65 LEU B N 1
ATOM 2693 C CA . LEU B 1 65 ? -1.456 -10.148 5.258 1 96.81 65 LEU B CA 1
ATOM 2694 C C . LEU B 1 65 ? -2.139 -9.805 6.578 1 96.81 65 LEU B C 1
ATOM 2696 O O . LEU B 1 65 ? -3.369 -9.82 6.668 1 96.81 65 LEU B O 1
ATOM 2700 N N . LEU B 1 66 ? -1.378 -9.461 7.578 1 95.25 66 LEU B N 1
ATOM 2701 C CA . LEU B 1 66 ? -1.919 -9.102 8.891 1 95.25 66 LEU B CA 1
ATOM 2702 C C . LEU B 1 66 ? -2.766 -7.84 8.797 1 95.25 66 LEU B C 1
ATOM 2704 O O . LEU B 1 66 ? -3.889 -7.801 9.305 1 95.25 66 LEU B O 1
ATOM 2708 N N . MET B 1 67 ? -2.225 -6.902 8.125 1 92.38 67 MET B N 1
ATOM 2709 C CA . MET B 1 67 ? -2.908 -5.613 8.023 1 92.38 67 MET B CA 1
ATOM 2710 C C . MET B 1 67 ? -4.223 -5.754 7.262 1 92.38 67 MET B C 1
ATOM 2712 O O . MET B 1 67 ? -5.258 -5.258 7.703 1 92.38 67 MET B O 1
ATOM 2716 N N . PHE B 1 68 ? -4.184 -6.395 6.156 1 96.25 68 PHE B N 1
ATOM 2717 C CA . PHE B 1 68 ? -5.398 -6.531 5.359 1 96.25 68 PHE B CA 1
ATOM 2718 C C . PHE B 1 68 ? -6.43 -7.383 6.094 1 96.25 68 PHE B C 1
ATOM 2720 O O . PHE B 1 68 ? -7.625 -7.09 6.051 1 96.25 68 PHE B O 1
ATOM 2727 N N . THR B 1 69 ? -5.969 -8.414 6.734 1 97.5 69 THR B N 1
ATOM 2728 C CA . THR B 1 69 ? -6.879 -9.289 7.465 1 97.5 69 THR B CA 1
ATOM 2729 C C . THR B 1 69 ? -7.582 -8.523 8.586 1 97.5 69 THR B C 1
ATOM 2731 O O . THR B 1 69 ? -8.812 -8.547 8.672 1 97.5 69 THR B O 1
ATOM 2734 N N . TYR B 1 70 ? -6.883 -7.727 9.305 1 95.69 70 TYR B N 1
ATOM 2735 C CA . TYR B 1 70 ? -7.438 -7.156 10.523 1 95.69 70 TYR B CA 1
ATOM 2736 C C . TYR B 1 70 ? -8.023 -5.773 10.266 1 95.69 70 TYR B C 1
ATOM 2738 O O . TYR B 1 70 ? -8.984 -5.367 10.922 1 95.69 70 TYR B O 1
ATOM 2746 N N . LEU B 1 71 ? -7.535 -5.07 9.297 1 93.69 71 LEU B N 1
ATOM 2747 C CA . LEU B 1 71 ? -8.047 -3.729 9.039 1 93.69 71 LEU B CA 1
ATOM 2748 C C . LEU B 1 71 ? -9.25 -3.773 8.102 1 93.69 71 LEU B C 1
ATOM 2750 O O . LEU B 1 71 ? -10.18 -2.982 8.242 1 93.69 71 LEU B O 1
ATOM 2754 N N . PHE B 1 72 ? -9.211 -4.734 7.164 1 96.12 72 PHE B N 1
ATOM 2755 C CA . PHE B 1 72 ? -10.219 -4.676 6.113 1 96.12 72 PHE B CA 1
ATOM 2756 C C . PHE B 1 72 ? -11.172 -5.859 6.211 1 96.12 72 PHE B C 1
ATOM 2758 O O . PHE B 1 72 ? -12.211 -5.879 5.555 1 96.12 72 PHE B O 1
ATOM 2765 N N . GLY B 1 73 ? -10.805 -6.855 7.031 1 96.25 73 GLY B N 1
ATOM 2766 C CA . GLY B 1 73 ? -11.609 -8.062 7.105 1 96.25 73 GLY B CA 1
ATOM 2767 C C . GLY B 1 73 ? -13.055 -7.797 7.477 1 96.25 73 GLY B C 1
ATOM 2768 O O . GLY B 1 73 ? -13.977 -8.281 6.812 1 96.25 73 GLY B O 1
ATOM 2769 N N . GLY B 1 74 ? -13.273 -7.07 8.562 1 95 74 GLY B N 1
ATOM 2770 C CA . GLY B 1 74 ? -14.625 -6.719 8.969 1 95 74 GLY B CA 1
ATOM 2771 C C . GLY B 1 74 ? -15.367 -5.91 7.918 1 95 74 GLY B C 1
ATOM 2772 O O . GLY B 1 74 ? -16.562 -6.133 7.688 1 95 74 GLY B O 1
ATOM 2773 N N . ALA B 1 75 ? -14.688 -5.055 7.246 1 94.94 75 ALA B N 1
ATOM 2774 C CA . ALA B 1 75 ? -15.312 -4.145 6.289 1 94.94 75 ALA B CA 1
ATOM 2775 C C . ALA B 1 75 ? -15.633 -4.859 4.98 1 94.94 75 ALA B C 1
ATOM 2777 O O . ALA B 1 75 ? -16.641 -4.566 4.336 1 94.94 75 ALA B O 1
ATOM 2778 N N . ILE B 1 76 ? -14.812 -5.812 4.602 1 94.94 76 ILE B N 1
ATOM 2779 C CA . ILE B 1 76 ? -14.953 -6.434 3.289 1 94.94 76 ILE B CA 1
ATOM 2780 C C . ILE B 1 76 ? -15.797 -7.699 3.404 1 94.94 76 ILE B C 1
ATOM 2782 O O . ILE B 1 76 ? -16.672 -7.949 2.568 1 94.94 76 ILE B O 1
ATOM 2786 N N . ALA B 1 77 ? -15.523 -8.484 4.5 1 95.12 77 ALA B N 1
ATOM 2787 C CA . ALA B 1 77 ? -16.125 -9.812 4.547 1 95.12 77 ALA B CA 1
ATOM 2788 C C . ALA B 1 77 ? -16.984 -9.977 5.797 1 95.12 77 ALA B C 1
ATOM 2790 O O . ALA B 1 77 ? -17.531 -11.055 6.039 1 95.12 77 ALA B O 1
ATOM 2791 N N . GLY B 1 78 ? -17.062 -8.953 6.602 1 93.31 78 GLY B N 1
ATOM 2792 C CA . GLY B 1 78 ? -17.859 -9.023 7.816 1 93.31 78 GLY B CA 1
ATOM 2793 C C . GLY B 1 78 ? -17.078 -9.578 9 1 93.31 78 GLY B C 1
ATOM 2794 O O . GLY B 1 78 ? -17.5 -9.406 10.148 1 93.31 78 GLY B O 1
ATOM 2795 N N . SER B 1 79 ? -16.016 -10.344 8.734 1 95.06 79 SER B N 1
ATOM 2796 C CA . SER B 1 79 ? -15.133 -10.828 9.797 1 95.06 79 SER B CA 1
ATOM 2797 C C . SER B 1 79 ? -13.719 -11.062 9.281 1 95.06 79 SER B C 1
ATOM 2799 O O . SER B 1 79 ? -13.516 -11.352 8.102 1 95.06 79 SER B O 1
ATOM 2801 N N . THR B 1 80 ? -12.773 -10.945 10.234 1 96 80 THR B N 1
ATOM 2802 C CA . THR B 1 80 ? -11.375 -11.156 9.883 1 96 80 THR B CA 1
ATOM 2803 C C . THR B 1 80 ? -11.125 -12.602 9.484 1 96 80 THR B C 1
ATOM 2805 O O . THR B 1 80 ? -10.336 -12.875 8.57 1 96 80 THR B O 1
ATOM 2808 N N . GLY B 1 81 ? -11.82 -13.516 10.07 1 96.88 81 GLY B N 1
ATOM 2809 C CA . GLY B 1 81 ? -11.664 -14.93 9.758 1 96.88 81 GLY B CA 1
ATOM 2810 C C . GLY B 1 81 ? -12.117 -15.281 8.359 1 96.88 81 GLY B C 1
ATOM 2811 O O . GLY B 1 81 ? -11.422 -15.992 7.633 1 96.88 81 GLY B O 1
ATOM 2812 N N . ASP B 1 82 ? -13.32 -14.789 8.031 1 97.06 82 ASP B N 1
ATOM 2813 C CA . ASP B 1 82 ? -13.852 -15.07 6.699 1 97.06 82 ASP B CA 1
ATOM 2814 C C . ASP B 1 82 ? -12.977 -14.461 5.613 1 97.06 82 ASP B C 1
ATOM 2816 O O . ASP B 1 82 ? -12.719 -15.086 4.582 1 97.06 82 ASP B O 1
ATOM 2820 N N . TYR B 1 83 ? -12.555 -13.297 5.863 1 97.69 83 TYR B N 1
ATOM 2821 C CA . TYR B 1 83 ? -11.727 -12.633 4.867 1 97.69 83 TYR B CA 1
ATOM 2822 C C . TYR B 1 83 ? -10.398 -13.352 4.688 1 97.69 83 TYR B C 1
ATOM 2824 O O . TYR B 1 83 ? -9.883 -13.445 3.574 1 97.69 83 TYR B O 1
ATOM 2832 N N . LEU B 1 84 ? -9.852 -13.82 5.797 1 98.56 84 LEU B N 1
ATOM 2833 C CA . LEU B 1 84 ? -8.578 -14.531 5.75 1 98.56 84 LEU B CA 1
ATOM 2834 C C . LEU B 1 84 ? -8.656 -15.734 4.82 1 98.56 84 LEU B C 1
ATOM 2836 O O . LEU B 1 84 ? -7.703 -16.047 4.109 1 98.56 84 LEU B O 1
ATOM 2840 N N . GLN B 1 85 ? -9.828 -16.453 4.793 1 98.31 85 GLN B N 1
ATOM 2841 C CA . GLN B 1 85 ? -10 -17.609 3.924 1 98.31 85 GLN B CA 1
ATOM 2842 C C . GLN B 1 85 ? -9.906 -17.219 2.453 1 98.31 85 GLN B C 1
ATOM 2844 O O . GLN B 1 85 ? -9.391 -17.984 1.631 1 98.31 85 GLN B O 1
ATOM 2849 N N . PHE B 1 86 ? -10.438 -16.078 2.219 1 97.75 86 PHE B N 1
ATOM 2850 C CA . PHE B 1 86 ? -10.422 -15.547 0.86 1 97.75 86 PHE B CA 1
ATOM 2851 C C . PHE B 1 86 ? -9.055 -14.969 0.517 1 97.75 86 PHE B C 1
ATOM 2853 O O . PHE B 1 86 ? -8.562 -15.148 -0.598 1 97.75 86 PHE B O 1
ATOM 2860 N N . LEU B 1 87 ? -8.352 -14.289 1.387 1 98.5 87 LEU B N 1
ATOM 2861 C CA . LEU B 1 87 ? -7.223 -13.383 1.176 1 98.5 87 LEU B CA 1
ATOM 2862 C C . LEU B 1 87 ? -5.914 -14.164 1.074 1 98.5 87 LEU B C 1
ATOM 2864 O O . LEU B 1 87 ? -5.07 -13.859 0.231 1 98.5 87 LEU B O 1
ATOM 2868 N N . LEU B 1 88 ? -5.715 -15.172 1.887 1 98.62 88 LEU B N 1
ATOM 2869 C CA . LEU B 1 88 ? -4.422 -15.836 2.02 1 98.62 88 LEU B CA 1
ATOM 2870 C C . LEU B 1 88 ? -3.957 -16.391 0.678 1 98.62 88 LEU B C 1
ATOM 2872 O O . LEU B 1 88 ? -2.82 -16.156 0.264 1 98.62 88 LEU B O 1
ATOM 2876 N N . PRO B 1 89 ? -4.785 -17.109 -0.08 1 98.69 89 PRO B N 1
ATOM 2877 C CA . PRO B 1 89 ? -4.309 -17.625 -1.37 1 98.69 89 PRO B CA 1
ATOM 2878 C C . PRO B 1 89 ? -3.832 -16.5 -2.299 1 98.69 89 PRO B C 1
ATOM 2880 O O . PRO B 1 89 ? -2.822 -16.672 -2.992 1 98.69 89 PRO B O 1
ATOM 2883 N N . GLY B 1 90 ? -4.559 -15.453 -2.299 1 98.44 90 GLY B N 1
ATOM 2884 C CA . GLY B 1 90 ? -4.176 -14.32 -3.127 1 98.44 90 GLY B CA 1
ATOM 2885 C C . GLY B 1 90 ? -2.846 -13.711 -2.723 1 98.44 90 GLY B C 1
ATOM 2886 O O . GLY B 1 90 ? -1.976 -13.492 -3.568 1 98.44 90 GLY B O 1
ATOM 2887 N N . ILE B 1 91 ? -2.676 -13.43 -1.432 1 98.12 91 ILE B N 1
ATOM 2888 C CA . ILE B 1 91 ? -1.451 -12.82 -0.929 1 98.12 91 ILE B CA 1
ATOM 2889 C C . ILE B 1 91 ? -0.279 -13.781 -1.122 1 98.12 91 ILE B C 1
ATOM 2891 O O . ILE B 1 91 ? 0.842 -13.352 -1.405 1 98.12 91 ILE B O 1
ATOM 2895 N N . LEU B 1 92 ? -0.557 -15.031 -0.943 1 98.25 92 LEU B N 1
ATOM 2896 C CA . LEU B 1 92 ? 0.453 -16.047 -1.209 1 98.25 92 LEU B CA 1
ATOM 2897 C C . LEU B 1 92 ? 0.972 -15.938 -2.639 1 98.25 92 LEU B C 1
ATOM 2899 O O . LEU B 1 92 ? 2.184 -15.914 -2.863 1 98.25 92 LEU B O 1
ATOM 2903 N N . VAL B 1 93 ? 0.088 -15.859 -3.588 1 98.38 93 VAL B N 1
ATOM 2904 C CA . VAL B 1 93 ? 0.438 -15.727 -4.996 1 98.38 93 VAL B CA 1
ATOM 2905 C C . VAL B 1 93 ? 1.228 -14.438 -5.215 1 98.38 93 VAL B C 1
ATOM 2907 O O . VAL B 1 93 ? 2.27 -14.438 -5.871 1 98.38 93 VAL B O 1
ATOM 2910 N N . MET B 1 94 ? 0.701 -13.414 -4.656 1 96.81 94 MET B N 1
ATOM 2911 C CA . MET B 1 94 ? 1.364 -12.117 -4.793 1 96.81 94 MET B CA 1
ATOM 2912 C C . MET B 1 94 ? 2.781 -12.172 -4.23 1 96.81 94 MET B C 1
ATOM 2914 O O . MET B 1 94 ? 3.715 -11.648 -4.836 1 96.81 94 MET B O 1
ATOM 2918 N N . THR B 1 95 ? 2.922 -12.766 -3.088 1 95.75 95 THR B N 1
ATOM 2919 C CA . THR B 1 95 ? 4.211 -12.867 -2.412 1 95.75 95 THR B CA 1
ATOM 2920 C C . THR B 1 95 ? 5.23 -13.586 -3.291 1 95.75 95 THR B C 1
ATOM 2922 O O . THR B 1 95 ? 6.32 -13.062 -3.541 1 95.75 95 THR B O 1
ATOM 2925 N N . VAL B 1 96 ? 4.883 -14.68 -3.734 1 96.06 96 VAL B N 1
ATOM 2926 C CA . VAL B 1 96 ? 5.828 -15.5 -4.484 1 96.06 96 VAL B CA 1
ATOM 2927 C C . VAL B 1 96 ? 6.113 -14.859 -5.84 1 96.06 96 VAL B C 1
ATOM 2929 O O . VAL B 1 96 ? 7.25 -14.875 -6.312 1 96.06 96 VAL B O 1
ATOM 2932 N N . THR B 1 97 ? 5.137 -14.336 -6.504 1 94.88 97 THR B N 1
ATOM 2933 C CA . THR B 1 97 ? 5.336 -13.672 -7.785 1 94.88 97 THR B CA 1
ATOM 2934 C C . THR B 1 97 ? 6.281 -12.477 -7.637 1 94.88 97 THR B C 1
ATOM 2936 O O . THR B 1 97 ? 7.102 -12.219 -8.523 1 94.88 97 THR B O 1
ATOM 2939 N N . MET B 1 98 ? 6.133 -11.812 -6.543 1 92.56 98 MET B N 1
ATOM 2940 C CA . MET B 1 98 ? 7.051 -10.703 -6.285 1 92.56 98 MET B CA 1
ATOM 2941 C C . MET B 1 98 ? 8.484 -11.211 -6.137 1 92.56 98 MET B C 1
ATOM 2943 O O . MET B 1 98 ? 9.422 -10.562 -6.602 1 92.56 98 MET B O 1
ATOM 2947 N N . ILE B 1 99 ? 8.641 -12.289 -5.512 1 91.69 99 ILE B N 1
ATOM 2948 C CA . ILE B 1 99 ? 9.961 -12.859 -5.27 1 91.69 99 ILE B CA 1
ATOM 2949 C C . ILE B 1 99 ? 10.617 -13.227 -6.602 1 91.69 99 ILE B C 1
ATOM 2951 O O . ILE B 1 99 ? 11.844 -13.188 -6.73 1 91.69 99 ILE B O 1
ATOM 2955 N N . THR B 1 100 ? 9.797 -13.531 -7.574 1 92.31 100 THR B N 1
ATOM 2956 C CA . THR B 1 100 ? 10.352 -13.906 -8.867 1 92.31 100 THR B CA 1
ATOM 2957 C C . THR B 1 100 ? 11.172 -12.766 -9.461 1 92.31 100 THR B C 1
ATOM 2959 O O . THR B 1 100 ? 12.109 -13 -10.234 1 92.31 100 THR B O 1
ATOM 2962 N N . MET B 1 101 ? 10.812 -11.586 -9.141 1 90.38 101 MET B N 1
ATOM 2963 C CA . MET B 1 101 ? 11.5 -10.422 -9.68 1 90.38 101 MET B CA 1
ATOM 2964 C C . MET B 1 101 ? 12.953 -10.391 -9.219 1 90.38 101 MET B C 1
ATOM 2966 O O . MET B 1 101 ? 13.844 -9.992 -9.977 1 90.38 101 MET B O 1
ATOM 2970 N N . TYR B 1 102 ? 13.258 -10.859 -8.109 1 85.5 102 TYR B N 1
ATOM 2971 C CA . TYR B 1 102 ? 14.586 -10.766 -7.523 1 85.5 102 TYR B CA 1
ATOM 2972 C C . TYR B 1 102 ? 15.555 -11.719 -8.211 1 85.5 102 TYR B C 1
ATOM 2974 O O . TYR B 1 102 ? 16.766 -11.484 -8.219 1 85.5 102 TYR B O 1
ATOM 2982 N N . THR B 1 103 ? 14.977 -12.727 -8.797 1 79.69 103 THR B N 1
ATOM 2983 C CA . THR B 1 103 ? 15.82 -13.594 -9.609 1 79.69 103 THR B CA 1
ATOM 2984 C C . THR B 1 103 ? 16.438 -12.82 -10.766 1 79.69 103 THR B C 1
ATOM 2986 O O . THR B 1 103 ? 17.641 -12.922 -11.016 1 79.69 103 THR B O 1
ATOM 2989 N N . GLY B 1 104 ? 15.602 -12.133 -11.445 1 83.94 104 GLY B N 1
ATOM 2990 C CA . GLY B 1 104 ? 16.094 -11.297 -12.531 1 83.94 104 GLY B CA 1
ATOM 2991 C C . GLY B 1 104 ? 17.094 -10.25 -12.078 1 83.94 104 GLY B C 1
ATOM 2992 O O . GLY B 1 104 ? 18.078 -9.984 -12.766 1 83.94 104 GLY B O 1
ATOM 2993 N N . MET B 1 105 ? 16.844 -9.719 -10.992 1 88.06 105 MET B N 1
ATOM 2994 C CA . MET B 1 105 ? 17.719 -8.688 -10.461 1 88.06 105 MET B CA 1
ATOM 2995 C C . MET B 1 105 ? 19.094 -9.258 -10.109 1 88.06 105 MET B C 1
ATOM 2997 O O . MET B 1 105 ? 20.125 -8.633 -10.375 1 88.06 105 MET B O 1
ATOM 3001 N N . ASP B 1 106 ? 19.078 -10.391 -9.484 1 83.69 106 ASP B N 1
ATOM 3002 C CA . ASP B 1 106 ? 20.344 -11.055 -9.164 1 83.69 106 ASP B CA 1
ATOM 3003 C C . ASP B 1 106 ? 21.141 -11.367 -10.43 1 83.69 106 ASP B C 1
ATOM 3005 O O . ASP B 1 106 ? 22.359 -11.164 -10.469 1 83.69 106 ASP B O 1
ATOM 3009 N N . LEU B 1 107 ? 20.484 -11.812 -11.352 1 82.31 107 LEU B N 1
ATOM 3010 C CA . LEU B 1 107 ? 21.125 -12.109 -12.625 1 82.31 107 LEU B CA 1
ATOM 3011 C C . LEU B 1 107 ? 21.719 -10.844 -13.25 1 82.31 107 LEU B C 1
ATOM 3013 O O . LEU B 1 107 ? 22.844 -10.852 -13.742 1 82.31 107 LEU B O 1
ATOM 3017 N N . ASN B 1 108 ? 20.969 -9.859 -13.258 1 88.56 108 ASN B N 1
ATOM 3018 C CA . ASN B 1 108 ? 21.438 -8.594 -13.805 1 88.56 108 ASN B CA 1
ATOM 3019 C C . ASN B 1 108 ? 22.672 -8.086 -13.062 1 88.56 108 ASN B C 1
ATOM 3021 O O . ASN B 1 108 ? 23.625 -7.613 -13.688 1 88.56 108 ASN B O 1
ATOM 3025 N N . LYS B 1 109 ? 22.594 -8.188 -11.805 1 86.31 109 LYS B N 1
ATOM 3026 C CA . LYS B 1 109 ? 23.719 -7.785 -10.984 1 86.31 109 LYS B CA 1
ATOM 3027 C C . LYS B 1 109 ? 24.984 -8.57 -11.359 1 86.31 109 LYS B C 1
ATOM 3029 O O . LYS B 1 109 ? 26.062 -7.992 -11.469 1 86.31 109 LYS B O 1
ATOM 3034 N N . ASP B 1 110 ? 24.859 -9.828 -11.57 1 81.06 110 ASP B N 1
ATOM 3035 C CA . ASP B 1 110 ? 25.984 -10.688 -11.93 1 81.06 110 ASP B CA 1
ATOM 3036 C C . ASP B 1 110 ? 26.547 -10.312 -13.305 1 81.06 110 ASP B C 1
ATOM 3038 O O . ASP B 1 110 ? 27.766 -10.312 -13.508 1 81.06 110 ASP B O 1
ATOM 3042 N N . ILE B 1 111 ? 25.719 -9.992 -14.133 1 81.19 111 ILE B N 1
ATOM 3043 C CA . ILE B 1 111 ? 26.125 -9.625 -15.492 1 81.19 111 ILE B CA 1
ATOM 3044 C C . ILE B 1 111 ? 26.859 -8.289 -15.469 1 81.19 111 ILE B C 1
ATOM 3046 O O . ILE B 1 111 ? 27.922 -8.156 -16.078 1 81.19 111 ILE B O 1
ATOM 3050 N N . VAL B 1 112 ? 26.297 -7.41 -14.766 1 83.19 112 VAL B N 1
ATOM 3051 C CA . VAL B 1 112 ? 26.859 -6.07 -14.719 1 83.19 112 VAL B CA 1
ATOM 3052 C C . VAL B 1 112 ? 28.219 -6.109 -14.016 1 83.19 112 VAL B C 1
ATOM 3054 O O . VAL B 1 112 ? 29.141 -5.375 -14.383 1 83.19 112 VAL B O 1
ATOM 3057 N N . LYS B 1 113 ? 28.344 -6.965 -13.055 1 81.81 113 LYS B N 1
ATOM 3058 C CA . LYS B 1 113 ? 29.594 -7.086 -12.32 1 81.81 113 LYS B CA 1
ATOM 3059 C C . LYS B 1 113 ? 30.625 -7.887 -13.117 1 81.81 113 LYS B C 1
ATOM 3061 O O . LYS B 1 113 ? 31.781 -8.016 -12.711 1 81.81 113 LYS B O 1
ATOM 3066 N N . GLY B 1 114 ? 30.266 -8.406 -14.172 1 75.06 114 GLY B N 1
ATOM 3067 C CA . GLY B 1 114 ? 31.172 -9.117 -15.062 1 75.06 114 GLY B CA 1
ATOM 3068 C C . GLY B 1 114 ? 31.438 -10.547 -14.625 1 75.06 114 GLY B C 1
ATOM 3069 O O . GLY B 1 114 ? 32.469 -11.125 -14.969 1 75.06 114 GLY B O 1
ATOM 3070 N N . VAL B 1 115 ? 30.625 -10.969 -13.812 1 66.81 115 VAL B N 1
ATOM 3071 C CA . VAL B 1 115 ? 30.812 -12.336 -13.32 1 66.81 115 VAL B CA 1
ATOM 3072 C C . VAL B 1 115 ? 30.781 -13.312 -14.492 1 66.81 115 VAL B C 1
ATOM 3074 O O . VAL B 1 115 ? 31.531 -14.281 -14.508 1 66.81 115 VAL B O 1
ATOM 3077 N N . PHE B 1 116 ? 30.016 -12.961 -15.445 1 64.5 116 PHE B N 1
ATOM 3078 C CA . PHE B 1 116 ? 29.859 -13.859 -16.578 1 64.5 116 PHE B CA 1
ATOM 3079 C C . PHE B 1 116 ? 31.125 -13.867 -17.438 1 64.5 116 PHE B C 1
ATOM 3081 O O . PHE B 1 116 ? 31.438 -14.875 -18.078 1 64.5 116 PHE B O 1
ATOM 3088 N N . ASP B 1 117 ? 31.719 -12.781 -17.359 1 64.12 117 ASP B N 1
ATOM 3089 C CA . ASP B 1 117 ? 32.969 -12.727 -18.109 1 64.12 117 ASP B CA 1
ATOM 3090 C C . ASP B 1 117 ? 34.031 -13.602 -17.469 1 64.12 117 ASP B C 1
ATOM 3092 O O . ASP B 1 117 ? 34.844 -14.203 -18.172 1 64.12 117 ASP B O 1
ATOM 3096 N N . ARG B 1 118 ? 33.812 -13.711 -16.234 1 60.84 118 ARG B N 1
ATOM 3097 C CA . ARG B 1 118 ? 34.812 -14.5 -15.523 1 60.84 118 ARG B CA 1
ATOM 3098 C C . ARG B 1 118 ? 34.594 -15.992 -15.75 1 60.84 118 ARG B C 1
ATOM 3100 O O . ARG B 1 118 ? 35.531 -16.781 -15.727 1 60.84 118 ARG B O 1
ATOM 3107 N N . PHE B 1 119 ? 33.375 -16.359 -15.945 1 56.59 119 PHE B N 1
ATOM 3108 C CA . PHE B 1 119 ? 33.031 -17.766 -16.109 1 56.59 119 PHE B CA 1
ATOM 3109 C C . PHE B 1 119 ? 33.219 -18.203 -17.562 1 56.59 119 PHE B C 1
ATOM 3111 O O . PHE B 1 119 ? 33.375 -19.391 -17.844 1 56.59 119 PHE B O 1
ATOM 3118 N N . ARG B 1 120 ? 33.188 -17.266 -18.391 1 54.78 120 ARG B N 1
ATOM 3119 C CA . ARG B 1 120 ? 33.344 -17.578 -19.812 1 54.78 120 ARG B CA 1
ATOM 3120 C C . ARG B 1 120 ? 34.688 -18.25 -20.062 1 54.78 120 ARG B C 1
ATOM 3122 O O . ARG B 1 120 ? 34.844 -18.969 -21.047 1 54.78 120 ARG B O 1
ATOM 3129 N N . THR B 1 121 ? 35.5 -18.141 -19.047 1 53.19 121 THR B N 1
ATOM 3130 C CA . THR B 1 121 ? 36.812 -18.781 -19.266 1 53.19 121 THR B CA 1
ATOM 3131 C C . THR B 1 121 ? 36.781 -20.219 -18.766 1 53.19 121 THR B C 1
ATOM 3133 O O . THR B 1 121 ? 37.688 -21 -19.062 1 53.19 121 THR B O 1
ATOM 3136 N N . LEU B 1 122 ? 35.719 -20.531 -18.031 1 51.91 122 LEU B N 1
ATOM 3137 C CA . LEU B 1 122 ? 35.625 -21.906 -17.547 1 51.91 122 LEU B CA 1
ATOM 3138 C C . LEU B 1 122 ? 34.719 -22.75 -18.453 1 51.91 122 LEU B C 1
ATOM 3140 O O . LEU B 1 122 ? 33.781 -22.234 -19.031 1 51.91 122 LEU B O 1
ATOM 3144 N N . PRO B 1 123 ? 35.156 -23.922 -18.859 1 53.91 123 PRO B N 1
ATOM 3145 C CA . PRO B 1 123 ? 34.344 -24.797 -19.703 1 53.91 123 PRO B CA 1
ATOM 3146 C C . PRO B 1 123 ? 33 -25.172 -19.062 1 53.91 123 PRO B C 1
ATOM 3148 O O . PRO B 1 123 ? 32.812 -26.328 -18.688 1 53.91 123 PRO B O 1
ATOM 3151 N N . ILE B 1 124 ? 32.469 -24.297 -18.422 1 55.09 124 ILE B N 1
ATOM 3152 C CA . ILE B 1 124 ? 31.172 -24.609 -17.797 1 55.09 124 ILE B CA 1
ATOM 3153 C C . ILE B 1 124 ? 30.047 -24.328 -18.766 1 55.09 124 ILE B C 1
ATOM 3155 O O . ILE B 1 124 ? 30.094 -23.328 -19.5 1 55.09 124 ILE B O 1
ATOM 3159 N N . TRP B 1 125 ? 29.219 -25.391 -18.922 1 55.12 125 TRP B N 1
ATOM 3160 C CA . TRP B 1 125 ? 28.016 -25.234 -19.734 1 55.12 125 TRP B CA 1
ATOM 3161 C C . TRP B 1 125 ? 27.219 -24.016 -19.281 1 55.12 125 TRP B C 1
ATOM 3163 O O . TRP B 1 125 ? 26.734 -23.969 -18.141 1 55.12 125 TRP B O 1
ATOM 3173 N N . ARG B 1 126 ? 27.328 -22.906 -19.969 1 58.75 126 ARG B N 1
ATOM 3174 C CA . ARG B 1 126 ? 26.75 -21.594 -19.688 1 58.75 126 ARG B CA 1
ATOM 3175 C C . ARG B 1 126 ? 25.328 -21.719 -19.172 1 58.75 126 ARG B C 1
ATOM 3177 O O . ARG B 1 126 ? 24.938 -21.047 -18.203 1 58.75 126 ARG B O 1
ATOM 3184 N N . PRO B 1 127 ? 24.672 -22.625 -19.734 1 62.25 127 PRO B N 1
ATOM 3185 C CA . PRO B 1 127 ? 23.297 -22.734 -19.25 1 62.25 127 PRO B CA 1
ATOM 3186 C C . PRO B 1 127 ? 23.203 -23.344 -17.859 1 62.25 127 PRO B C 1
ATOM 3188 O O . PRO B 1 127 ? 22.188 -23.203 -17.188 1 62.25 127 PRO B O 1
ATOM 3191 N N . ALA B 1 128 ? 24.312 -23.828 -17.406 1 61.59 128 ALA B N 1
ATOM 3192 C CA . ALA B 1 128 ? 24.344 -24.422 -16.062 1 61.59 128 ALA B CA 1
ATOM 3193 C C . ALA B 1 128 ? 24.125 -23.359 -14.992 1 61.59 128 ALA B C 1
ATOM 3195 O O . ALA B 1 128 ? 23.469 -23.625 -13.984 1 61.59 128 ALA B O 1
ATOM 3196 N N . LEU B 1 129 ? 24.594 -22.234 -15.25 1 63.41 129 LEU B N 1
ATOM 3197 C CA . LEU B 1 129 ? 24.438 -21.141 -14.297 1 63.41 129 LEU B CA 1
ATOM 3198 C C . LEU B 1 129 ? 22.969 -20.719 -14.188 1 63.41 129 LEU B C 1
ATOM 3200 O O . LEU B 1 129 ? 22.484 -20.438 -13.086 1 63.41 129 LEU B O 1
ATOM 3204 N N . LEU B 1 130 ? 22.375 -20.75 -15.305 1 70.31 130 LEU B N 1
ATOM 3205 C CA . LEU B 1 130 ? 20.953 -20.406 -15.328 1 70.31 130 LEU B CA 1
ATOM 3206 C C . LEU B 1 130 ? 20.125 -21.453 -14.602 1 70.31 130 LEU B C 1
ATOM 3208 O O . LEU B 1 130 ? 19.203 -21.109 -13.859 1 70.31 130 LEU B O 1
ATOM 3212 N N . VAL B 1 131 ? 20.547 -22.641 -14.82 1 68.81 131 VAL B N 1
ATOM 3213 C CA . VAL B 1 131 ? 19.828 -23.734 -14.188 1 68.81 131 VAL B CA 1
ATOM 3214 C C . VAL B 1 131 ? 20.016 -23.672 -12.672 1 68.81 131 VAL B C 1
ATOM 3216 O O . VAL B 1 131 ? 19.062 -23.906 -11.914 1 68.81 131 VAL B O 1
ATOM 3219 N N . GLY B 1 132 ? 21.188 -23.375 -12.25 1 68.06 132 GLY B N 1
ATOM 3220 C CA . GLY B 1 132 ? 21.438 -23.203 -10.828 1 68.06 132 GLY B CA 1
ATOM 3221 C C . GLY B 1 132 ? 20.625 -22.078 -10.203 1 68.06 132 GLY B C 1
ATOM 3222 O O . GLY B 1 132 ? 20.031 -22.25 -9.141 1 68.06 132 GLY B O 1
ATOM 3223 N N . ALA B 1 133 ? 20.609 -20.969 -10.883 1 72.25 133 ALA B N 1
ATOM 3224 C CA . ALA B 1 133 ? 19.859 -19.812 -10.414 1 72.25 133 ALA B CA 1
ATOM 3225 C C . ALA B 1 133 ? 18.375 -20.141 -10.305 1 72.25 133 ALA B C 1
ATOM 3227 O O . ALA B 1 133 ? 17.703 -19.734 -9.344 1 72.25 133 ALA B O 1
ATOM 3228 N N . LEU B 1 134 ? 17.922 -20.891 -11.18 1 74.06 134 LEU B N 1
ATOM 3229 C CA . LEU B 1 134 ? 16.516 -21.25 -11.211 1 74.06 134 LEU B CA 1
ATOM 3230 C C . LEU B 1 134 ? 16.172 -22.234 -10.102 1 74.06 134 LEU B C 1
ATOM 3232 O O . LEU B 1 134 ? 15.086 -22.172 -9.516 1 74.06 134 LEU B O 1
ATOM 3236 N N . ALA B 1 135 ? 17.109 -23.125 -9.797 1 77.19 135 ALA B N 1
ATOM 3237 C CA . ALA B 1 135 ? 16.922 -24.062 -8.703 1 77.19 135 ALA B CA 1
ATOM 3238 C C . ALA B 1 135 ? 16.828 -23.328 -7.359 1 77.19 135 ALA B C 1
ATOM 3240 O O . ALA B 1 135 ? 15.992 -23.656 -6.52 1 77.19 135 ALA B O 1
ATOM 3241 N N . VAL B 1 136 ? 17.688 -22.359 -7.219 1 77.31 136 VAL B N 1
ATOM 3242 C CA . VAL B 1 136 ? 17.672 -21.562 -5.996 1 77.31 136 VAL B CA 1
ATOM 3243 C C . VAL B 1 136 ? 16.344 -20.844 -5.867 1 77.31 136 VAL B C 1
ATOM 3245 O O . VAL B 1 136 ? 15.789 -20.734 -4.77 1 77.31 136 VAL B O 1
ATOM 3248 N N . ASP B 1 137 ? 15.82 -20.5 -6.949 1 84.06 137 ASP B N 1
ATOM 3249 C CA . ASP B 1 137 ? 14.547 -19.781 -6.965 1 84.06 137 ASP B CA 1
ATOM 3250 C C . ASP B 1 137 ? 13.406 -20.688 -6.48 1 84.06 137 ASP B C 1
ATOM 3252 O O . ASP B 1 137 ? 12.516 -20.234 -5.762 1 84.06 137 ASP B O 1
ATOM 3256 N N . MET B 1 138 ? 13.539 -21.891 -6.867 1 87.88 138 MET B N 1
ATOM 3257 C CA . MET B 1 138 ? 12.492 -22.828 -6.449 1 87.88 138 MET B CA 1
ATOM 3258 C C . MET B 1 138 ? 12.484 -23 -4.934 1 87.88 138 MET B C 1
ATOM 3260 O O . MET B 1 138 ? 11.422 -23.109 -4.324 1 87.88 138 MET B O 1
ATOM 3264 N N . VAL B 1 139 ? 13.672 -23 -4.402 1 87.62 139 VAL B N 1
ATOM 3265 C CA . VAL B 1 139 ? 13.773 -23.094 -2.949 1 87.62 139 VAL B CA 1
ATOM 3266 C C . VAL B 1 139 ? 13.211 -21.828 -2.301 1 87.62 139 VAL B C 1
ATOM 3268 O O . VAL B 1 139 ? 12.445 -21.922 -1.337 1 87.62 139 VAL B O 1
ATOM 3271 N N . ARG B 1 140 ? 13.5 -20.703 -2.898 1 89.06 140 ARG B N 1
ATOM 3272 C CA . ARG B 1 140 ? 13.008 -19.438 -2.379 1 89.06 140 ARG B CA 1
ATOM 3273 C C . ARG B 1 140 ? 11.484 -19.375 -2.418 1 89.06 140 ARG B C 1
ATOM 3275 O O . ARG B 1 140 ? 10.852 -18.969 -1.445 1 89.06 140 ARG B O 1
ATOM 3282 N N . TYR B 1 141 ? 10.945 -19.844 -3.514 1 94.12 141 TYR B N 1
ATOM 3283 C CA . TYR B 1 141 ? 9.492 -19.828 -3.664 1 94.12 141 TYR B CA 1
ATOM 3284 C C . TYR B 1 141 ? 8.828 -20.75 -2.645 1 94.12 141 TYR B C 1
ATOM 3286 O O . TYR B 1 141 ? 7.844 -20.375 -2.006 1 94.12 141 TYR B O 1
ATOM 3294 N N . SER B 1 142 ? 9.484 -21.906 -2.49 1 94.81 142 SER B N 1
ATOM 3295 C CA . SER B 1 142 ? 8.922 -22.891 -1.579 1 94.81 142 SER B CA 1
ATOM 3296 C C . SER B 1 142 ? 8.977 -22.422 -0.134 1 94.81 142 SER B C 1
ATOM 3298 O O . SER B 1 142 ? 8.023 -22.609 0.625 1 94.81 142 SER B O 1
ATOM 3300 N N . MET B 1 143 ? 10.031 -21.828 0.185 1 92.94 143 MET B N 1
ATOM 3301 C CA . MET B 1 143 ? 10.18 -21.328 1.547 1 92.94 143 MET B CA 1
ATOM 3302 C C . MET B 1 143 ? 9.18 -20.203 1.823 1 92.94 143 MET B C 1
ATOM 3304 O O . MET B 1 143 ? 8.555 -20.172 2.887 1 92.94 143 MET B O 1
ATOM 3308 N N . ALA B 1 144 ? 9.07 -19.344 0.887 1 94.12 144 ALA B N 1
ATOM 3309 C CA . ALA B 1 144 ? 8.102 -18.266 1.031 1 94.12 144 ALA B CA 1
ATOM 3310 C C . ALA B 1 144 ? 6.684 -18.812 1.18 1 94.12 144 ALA B C 1
ATOM 3312 O O . ALA B 1 144 ? 5.918 -18.344 2.027 1 94.12 144 ALA B O 1
ATOM 3313 N N . ALA B 1 145 ? 6.387 -19.75 0.357 1 97.12 145 ALA B N 1
ATOM 3314 C CA . ALA B 1 145 ? 5.066 -20.375 0.424 1 97.12 145 ALA B CA 1
ATOM 3315 C C . ALA B 1 145 ? 4.836 -21.016 1.785 1 97.12 145 ALA B C 1
ATOM 3317 O O . ALA B 1 145 ? 3.768 -20.859 2.381 1 97.12 145 ALA B O 1
ATOM 3318 N N . PHE B 1 146 ? 5.855 -21.688 2.246 1 96.56 146 PHE B N 1
ATOM 3319 C CA . PHE B 1 146 ? 5.754 -22.375 3.537 1 96.56 146 PHE B CA 1
ATOM 3320 C C . PHE B 1 146 ? 5.516 -21.359 4.656 1 96.56 146 PHE B C 1
ATOM 3322 O O . PHE B 1 146 ? 4.648 -21.562 5.508 1 96.56 146 PHE B O 1
ATOM 3329 N N . ILE B 1 147 ? 6.227 -20.328 4.641 1 96.06 147 ILE B N 1
ATOM 3330 C CA . ILE B 1 147 ? 6.121 -19.312 5.684 1 96.06 147 ILE B CA 1
ATOM 3331 C C . ILE B 1 147 ? 4.727 -18.688 5.66 1 96.06 147 ILE B C 1
ATOM 3333 O O . ILE B 1 147 ? 4.074 -18.562 6.699 1 96.06 147 ILE B O 1
ATOM 3337 N N . MET B 1 148 ? 4.281 -18.359 4.527 1 97.62 148 MET B N 1
ATOM 3338 C CA . MET B 1 148 ? 2.998 -17.688 4.402 1 97.62 148 MET B CA 1
ATOM 3339 C C . MET B 1 148 ? 1.849 -18.609 4.766 1 97.62 148 MET B C 1
ATOM 3341 O O . MET B 1 148 ? 0.903 -18.203 5.441 1 97.62 148 MET B O 1
ATOM 3345 N N . ILE B 1 149 ? 1.891 -19.844 4.305 1 98.38 149 ILE B N 1
ATOM 3346 C CA . ILE B 1 149 ? 0.835 -20.797 4.609 1 98.38 149 ILE B CA 1
ATOM 3347 C C . ILE B 1 149 ? 0.834 -21.109 6.105 1 98.38 149 ILE B C 1
ATOM 3349 O O . ILE B 1 149 ? -0.226 -21.188 6.73 1 98.38 149 ILE B O 1
ATOM 3353 N N . SER B 1 150 ? 2.029 -21.266 6.703 1 97.94 150 SER B N 1
ATOM 3354 C CA . SER B 1 150 ? 2.129 -21.5 8.141 1 97.94 150 SER B CA 1
ATOM 3355 C C . SER B 1 150 ? 1.519 -20.344 8.938 1 97.94 150 SER B C 1
ATOM 3357 O O . SER B 1 150 ? 0.777 -20.578 9.891 1 97.94 150 SER B O 1
ATOM 3359 N N . LEU B 1 151 ? 1.808 -19.156 8.461 1 97.69 151 LEU B N 1
ATOM 3360 C CA . LEU B 1 151 ? 1.228 -18 9.117 1 97.69 151 LEU B CA 1
ATOM 3361 C C . LEU B 1 151 ? -0.29 -17.984 8.969 1 97.69 151 LEU B C 1
ATOM 3363 O O . LEU B 1 151 ? -1.012 -17.703 9.93 1 97.69 151 LEU B O 1
ATOM 3367 N N . GLY B 1 152 ? -0.739 -18.219 7.789 1 98.25 152 GLY B N 1
ATOM 3368 C CA . GLY B 1 152 ? -2.176 -18.297 7.578 1 98.25 152 GLY B CA 1
ATOM 3369 C C . GLY B 1 152 ? -2.861 -19.312 8.477 1 98.25 152 GLY B C 1
ATOM 3370 O O . GLY B 1 152 ? -3.92 -19.031 9.039 1 98.25 152 GLY B O 1
ATOM 3371 N N . LEU B 1 153 ? -2.283 -20.469 8.609 1 98.19 153 LEU B N 1
ATOM 3372 C CA . LEU B 1 153 ? -2.834 -21.516 9.469 1 98.19 153 LEU B CA 1
ATOM 3373 C C . LEU B 1 153 ? -2.863 -21.047 10.922 1 98.19 153 LEU B C 1
ATOM 3375 O O . LEU B 1 153 ? -3.84 -21.297 11.633 1 98.19 153 LEU B O 1
ATOM 3379 N N . LEU B 1 154 ? -1.83 -20.359 11.336 1 98.06 154 LEU B N 1
ATOM 3380 C CA . LEU B 1 154 ? -1.754 -19.844 12.695 1 98.06 154 LEU B CA 1
ATOM 3381 C C . LEU B 1 154 ? -2.844 -18.812 12.953 1 98.06 154 LEU B C 1
ATOM 3383 O O . LEU B 1 154 ? -3.387 -18.734 14.055 1 98.06 154 LEU B O 1
ATOM 3387 N N . LEU B 1 155 ? -3.201 -18.078 11.906 1 97.81 155 LEU B N 1
ATOM 3388 C CA . LEU B 1 155 ? -4.168 -16.984 12.039 1 97.81 155 LEU B CA 1
ATOM 3389 C C . LEU B 1 155 ? -5.594 -17.516 11.93 1 97.81 155 LEU B C 1
ATOM 3391 O O . LEU B 1 155 ? -6.551 -16.781 12.164 1 97.81 155 LEU B O 1
ATOM 3395 N N . GLY B 1 156 ? -5.738 -18.781 11.516 1 98 156 GLY B N 1
ATOM 3396 C CA . GLY B 1 156 ? -7.082 -19.344 11.469 1 98 156 GLY B CA 1
ATOM 3397 C C . GLY B 1 156 ? -7.492 -19.781 10.078 1 98 156 GLY B C 1
ATOM 3398 O O . GLY B 1 156 ? -8.664 -20.094 9.836 1 98 156 GLY B O 1
ATOM 3399 N N . PHE B 1 157 ? -6.566 -19.766 9.172 1 98.31 157 PHE B N 1
ATOM 3400 C CA . PHE B 1 157 ? -6.855 -20.297 7.852 1 98.31 157 PHE B CA 1
ATOM 3401 C C . PHE B 1 157 ? -7.121 -21.797 7.926 1 98.31 157 PHE B C 1
ATOM 3403 O O . PHE B 1 157 ? -6.367 -22.531 8.57 1 98.31 157 PHE B O 1
ATOM 3410 N N . ARG B 1 158 ? -8.188 -22.188 7.332 1 98.12 158 ARG B N 1
ATOM 3411 C CA . ARG B 1 158 ? -8.586 -23.594 7.34 1 98.12 158 ARG B CA 1
ATOM 3412 C C . ARG B 1 158 ? -8.953 -24.078 5.938 1 98.12 1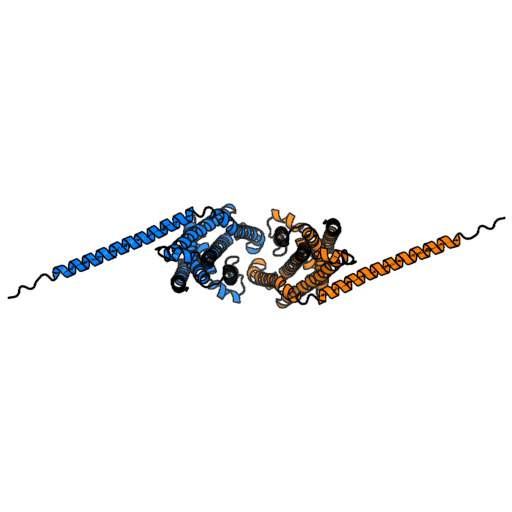58 ARG B C 1
ATOM 3414 O O . ARG B 1 158 ? -10.109 -23.969 5.531 1 98.12 158 ARG B O 1
ATOM 3421 N N . PRO B 1 159 ? -7.969 -24.594 5.215 1 97.31 159 PRO B N 1
ATOM 3422 C CA . PRO B 1 159 ? -8.242 -25.078 3.855 1 97.31 159 PRO B CA 1
ATOM 3423 C C . PRO B 1 159 ? -9.102 -26.328 3.832 1 97.31 159 PRO B C 1
ATOM 3425 O O . PRO B 1 159 ? -8.672 -27.391 4.324 1 97.31 159 PRO B O 1
ATOM 3428 N N . GLU B 1 160 ? -10.188 -26.281 3.209 1 97.12 160 GLU B N 1
ATOM 3429 C CA . GLU B 1 160 ? -11.133 -27.391 3.143 1 97.12 160 GLU B CA 1
ATOM 3430 C C . GLU B 1 160 ? -10.625 -28.484 2.201 1 97.12 160 GLU B C 1
ATOM 3432 O O . GLU B 1 160 ? -11.078 -29.625 2.273 1 97.12 160 GLU B O 1
ATOM 3437 N N . GLY B 1 161 ? -9.734 -28.125 1.302 1 97.12 161 GLY B N 1
ATOM 3438 C CA . GLY B 1 161 ? -9.148 -29.094 0.39 1 97.12 161 GLY B CA 1
ATOM 3439 C C . GLY B 1 161 ? -8.125 -30 1.054 1 97.12 161 GLY B C 1
ATOM 3440 O O . GLY B 1 161 ? -7.609 -30.922 0.427 1 97.12 161 GLY B O 1
ATOM 3441 N N . GLY B 1 162 ? -7.832 -29.734 2.273 1 96.81 162 GLY B N 1
ATOM 3442 C CA . GLY B 1 162 ? -6.922 -30.578 3.039 1 96.81 162 GLY B CA 1
ATOM 3443 C C . GLY B 1 162 ? -5.473 -30.422 2.621 1 96.81 162 GLY B C 1
ATOM 3444 O O . GLY B 1 162 ? -5.129 -29.5 1.884 1 96.81 162 GLY B O 1
ATOM 3445 N N . THR B 1 163 ? -4.68 -31.312 3.133 1 97.25 163 THR B N 1
ATOM 3446 C CA . THR B 1 163 ? -3.244 -31.281 2.867 1 97.25 163 THR B CA 1
ATOM 3447 C C . THR B 1 163 ? -2.963 -31.484 1.381 1 97.25 163 THR B C 1
ATOM 3449 O O . THR B 1 163 ? -2.068 -30.844 0.823 1 97.25 163 THR B O 1
ATOM 3452 N N . VAL B 1 164 ? -3.766 -32.281 0.755 1 97.31 164 VAL B N 1
ATOM 3453 C CA . VAL B 1 164 ? -3.578 -32.562 -0.662 1 97.31 164 VAL B CA 1
ATOM 3454 C C . VAL B 1 164 ? -3.863 -31.312 -1.487 1 97.31 164 VAL B C 1
ATOM 3456 O O . VAL B 1 164 ? -3.121 -30.984 -2.416 1 97.31 164 VAL B O 1
ATOM 3459 N N . GLY B 1 165 ? -4.992 -30.625 -1.14 1 98.19 165 GLY B N 1
ATOM 3460 C CA . GLY B 1 165 ? -5.32 -29.391 -1.824 1 98.19 165 GLY B CA 1
ATOM 3461 C C . GLY B 1 165 ? -4.246 -28.328 -1.682 1 98.19 165 GLY B C 1
ATOM 3462 O O . GLY B 1 165 ? -3.9 -27.641 -2.652 1 98.19 165 GLY B O 1
ATOM 3463 N N . VAL B 1 166 ? -3.705 -28.234 -0.518 1 98.56 166 VAL B N 1
ATOM 3464 C CA . VAL B 1 166 ? -2.676 -27.234 -0.239 1 98.56 166 VAL B CA 1
ATOM 3465 C C . VAL B 1 166 ? -1.398 -27.578 -1 1 98.56 166 VAL B C 1
ATOM 3467 O O . VAL B 1 166 ? -0.776 -26.719 -1.613 1 98.56 166 VAL B O 1
ATOM 3470 N N . LEU B 1 167 ? -0.969 -28.828 -1.032 1 98.25 167 LEU B N 1
ATOM 3471 C CA . LEU B 1 167 ? 0.239 -29.25 -1.73 1 98.25 167 LEU B CA 1
ATOM 3472 C C . LEU B 1 167 ? 0.091 -29.062 -3.236 1 98.25 167 LEU B C 1
ATOM 3474 O O . LEU B 1 167 ? 1.039 -28.656 -3.91 1 98.25 167 LEU B O 1
ATOM 3478 N N . ALA B 1 168 ? -1.098 -29.406 -3.719 1 98.31 168 ALA B N 1
ATOM 3479 C CA . ALA B 1 168 ? -1.364 -29.188 -5.141 1 98.31 168 ALA B CA 1
ATOM 3480 C C . ALA B 1 168 ? -1.297 -27.703 -5.492 1 98.31 168 ALA B C 1
ATOM 3482 O O . ALA B 1 168 ? -0.792 -27.328 -6.555 1 98.31 168 ALA B O 1
ATOM 3483 N N . ALA B 1 169 ? -1.836 -26.875 -4.641 1 98.75 169 ALA B N 1
ATOM 3484 C CA . ALA B 1 169 ? -1.786 -25.438 -4.84 1 98.75 169 ALA B CA 1
ATOM 3485 C C . ALA B 1 169 ? -0.344 -24.938 -4.898 1 98.75 169 ALA B C 1
ATOM 3487 O O . ALA B 1 169 ? 0.012 -24.156 -5.777 1 98.75 169 ALA B O 1
ATOM 3488 N N . VAL B 1 170 ? 0.466 -25.406 -3.996 1 98.56 170 VAL B N 1
ATOM 3489 C CA . VAL B 1 170 ? 1.866 -25 -3.949 1 98.56 170 VAL B CA 1
ATOM 3490 C C . VAL B 1 170 ? 2.584 -25.469 -5.211 1 98.56 170 VAL B C 1
ATOM 3492 O O . VAL B 1 170 ? 3.371 -24.734 -5.801 1 98.56 170 VAL B O 1
ATOM 3495 N N . ALA B 1 171 ? 2.332 -26.672 -5.609 1 98.19 171 ALA B N 1
ATOM 3496 C CA . ALA B 1 171 ? 2.943 -27.203 -6.824 1 98.19 171 ALA B CA 1
ATOM 3497 C C . ALA B 1 171 ? 2.6 -26.344 -8.039 1 98.19 171 ALA B C 1
ATOM 3499 O O . ALA B 1 171 ? 3.48 -26 -8.828 1 98.19 171 ALA B O 1
ATOM 3500 N N . LEU B 1 172 ? 1.326 -26.031 -8.164 1 98.62 172 LEU B N 1
ATOM 3501 C CA . LEU B 1 172 ? 0.887 -25.188 -9.266 1 98.62 172 LEU B CA 1
ATOM 3502 C C . LEU B 1 172 ? 1.535 -23.812 -9.195 1 98.62 172 LEU B C 1
ATOM 3504 O O . LEU B 1 172 ? 1.943 -23.25 -10.219 1 98.62 172 LEU B O 1
ATOM 3508 N N . LEU B 1 173 ? 1.609 -23.25 -8.023 1 98.69 173 LEU B N 1
ATOM 3509 C CA . LEU B 1 173 ? 2.25 -21.969 -7.789 1 98.69 173 LEU B CA 1
ATOM 3510 C C . LEU B 1 173 ? 3.709 -22 -8.234 1 98.69 173 LEU B C 1
ATOM 3512 O O . LEU B 1 173 ? 4.188 -21.062 -8.875 1 98.69 173 LEU B O 1
ATOM 3516 N N . LEU B 1 174 ? 4.395 -23.047 -7.906 1 97.44 174 LEU B N 1
ATOM 3517 C CA . LEU B 1 174 ? 5.805 -23.172 -8.266 1 97.44 174 LEU B CA 1
ATOM 3518 C C . LEU B 1 174 ? 5.977 -23.266 -9.773 1 97.44 174 LEU B C 1
ATOM 3520 O O . LEU B 1 174 ? 6.883 -22.656 -10.344 1 97.44 174 LEU B O 1
ATOM 3524 N N . VAL B 1 175 ? 5.121 -24.031 -10.383 1 97.06 175 VAL B N 1
ATOM 3525 C CA . VAL B 1 175 ? 5.172 -24.156 -11.836 1 97.06 175 VAL B CA 1
ATOM 3526 C C . VAL B 1 175 ? 4.969 -22.797 -12.484 1 97.06 175 VAL B C 1
ATOM 3528 O O . VAL B 1 175 ? 5.738 -22.391 -13.359 1 97.06 175 VAL B O 1
ATOM 3531 N N . PHE B 1 176 ? 3.951 -22.125 -12.031 1 98.38 176 PHE B N 1
ATOM 3532 C CA . PHE B 1 176 ? 3.65 -20.812 -12.594 1 98.38 176 PHE B CA 1
ATOM 3533 C C . PHE B 1 176 ? 4.793 -19.828 -12.344 1 98.38 176 PHE B C 1
ATOM 3535 O O . PHE B 1 176 ? 5.23 -19.125 -13.25 1 98.38 176 PHE B O 1
ATOM 3542 N N . SER B 1 177 ? 5.23 -19.766 -11.125 1 96.88 177 SER B N 1
ATOM 3543 C CA . SER B 1 177 ? 6.277 -18.812 -10.75 1 96.88 177 SER B CA 1
ATOM 3544 C C . SER B 1 177 ? 7.566 -19.094 -11.516 1 96.88 177 SER B C 1
ATOM 3546 O O . SER B 1 177 ? 8.273 -18.156 -11.898 1 96.88 177 SER B O 1
ATOM 3548 N N . PHE B 1 178 ? 7.855 -20.344 -11.711 1 94.31 178 PHE B N 1
ATOM 3549 C CA . PHE B 1 178 ? 9 -20.703 -12.539 1 94.31 178 PHE B CA 1
ATOM 3550 C C . PHE B 1 178 ? 8.852 -20.141 -13.945 1 94.31 178 PHE B C 1
ATOM 3552 O O . PHE B 1 178 ? 9.773 -19.516 -14.477 1 94.31 178 PHE B O 1
ATOM 3559 N N . SER B 1 179 ? 7.746 -20.328 -14.5 1 96.06 179 SER B N 1
ATOM 3560 C CA . SER B 1 179 ? 7.461 -19.844 -15.844 1 96.06 179 SER B CA 1
ATOM 3561 C C . SER B 1 179 ? 7.484 -18.312 -15.891 1 96.06 179 SER B C 1
ATOM 3563 O O . SER B 1 179 ? 8.016 -17.719 -16.828 1 96.06 179 SER B O 1
ATOM 3565 N N . PHE B 1 180 ? 6.914 -17.75 -14.898 1 96.19 180 PHE B N 1
ATOM 3566 C CA . PHE B 1 180 ? 6.789 -16.297 -14.82 1 96.19 180 PHE B CA 1
ATOM 3567 C C . PHE B 1 180 ? 8.156 -15.641 -14.648 1 96.19 180 PHE B C 1
ATOM 3569 O O . PHE B 1 180 ? 8.383 -14.531 -15.133 1 96.19 180 PHE B O 1
ATOM 3576 N N . SER B 1 181 ? 9.078 -16.312 -14 1 93.81 181 SER B N 1
ATOM 3577 C CA . SER B 1 181 ? 10.398 -15.781 -13.695 1 93.81 181 SER B CA 1
ATOM 3578 C C . SER B 1 181 ? 11.227 -15.586 -14.961 1 93.81 181 SER B C 1
ATOM 3580 O O . SER B 1 181 ? 12.164 -14.789 -14.977 1 93.81 181 SER B O 1
ATOM 3582 N N . TRP B 1 182 ? 10.844 -16.281 -16.047 1 92.81 182 TRP B N 1
ATOM 3583 C CA . TRP B 1 182 ? 11.586 -16.156 -17.297 1 92.81 182 TRP B CA 1
ATOM 3584 C C . TRP B 1 182 ? 11.453 -14.758 -17.875 1 92.81 182 TRP B C 1
ATOM 3586 O O . TRP B 1 182 ? 12.344 -14.289 -18.594 1 92.81 182 TRP B O 1
ATOM 3596 N N . ILE B 1 183 ? 10.375 -14.117 -17.531 1 95.38 183 ILE B N 1
ATOM 3597 C CA . ILE B 1 183 ? 10.188 -12.742 -18 1 95.38 183 ILE B CA 1
ATOM 3598 C C . ILE B 1 183 ? 11.289 -11.852 -17.422 1 95.38 183 ILE B C 1
ATOM 3600 O O . ILE B 1 183 ? 11.945 -11.117 -18.172 1 95.38 183 ILE B O 1
ATOM 3604 N N . TRP B 1 184 ? 11.516 -12.008 -16.188 1 93.56 184 TRP B N 1
ATOM 3605 C CA . TRP B 1 184 ? 12.492 -11.164 -15.492 1 93.56 184 TRP B CA 1
ATOM 3606 C C . TRP B 1 184 ? 13.914 -11.547 -15.898 1 93.56 184 TRP B C 1
ATOM 3608 O O . TRP B 1 184 ? 14.797 -10.688 -15.977 1 93.56 184 TRP B O 1
ATOM 3618 N N . THR B 1 185 ? 14.062 -12.812 -16.094 1 90.31 185 THR B N 1
ATOM 3619 C CA . THR B 1 185 ? 15.383 -13.273 -16.516 1 90.31 185 THR B CA 1
ATOM 3620 C C . THR B 1 185 ? 15.742 -12.695 -17.891 1 90.31 185 THR B C 1
ATOM 3622 O O . THR B 1 185 ? 16.875 -12.234 -18.094 1 90.31 185 THR B O 1
ATOM 3625 N N . ALA B 1 186 ? 14.867 -12.727 -18.75 1 92.88 186 ALA B N 1
ATOM 3626 C CA . ALA B 1 186 ? 15.102 -12.133 -20.062 1 92.88 186 ALA B CA 1
ATOM 3627 C C . ALA B 1 186 ? 15.383 -10.641 -19.938 1 92.88 186 ALA B C 1
ATOM 3629 O O . ALA B 1 186 ? 16.344 -10.133 -20.531 1 92.88 186 ALA B O 1
ATOM 3630 N N . LEU B 1 187 ? 14.562 -9.961 -19.156 1 94.06 187 LEU B N 1
ATOM 3631 C CA . LEU B 1 187 ? 14.734 -8.523 -18.969 1 94.06 187 LEU B CA 1
ATOM 3632 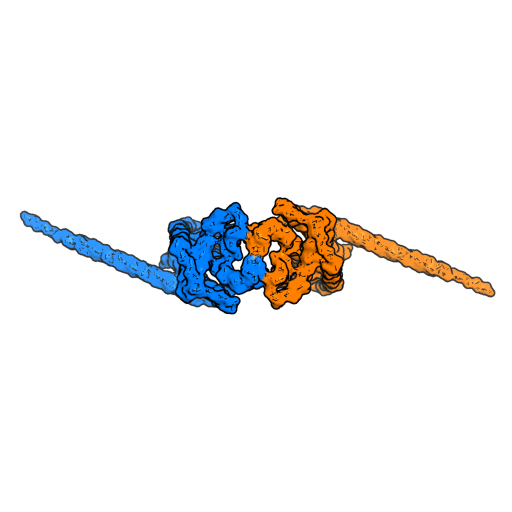C C . LEU B 1 187 ? 16.047 -8.219 -18.234 1 94.06 187 LEU B C 1
ATOM 3634 O O . LEU B 1 187 ? 16.672 -7.184 -18.469 1 94.06 187 LEU B O 1
ATOM 3638 N N . GLY B 1 188 ? 16.359 -9.125 -17.391 1 90.38 188 GLY B N 1
ATOM 3639 C CA . GLY B 1 188 ? 17.594 -8.969 -16.656 1 90.38 188 GLY B CA 1
ATOM 3640 C C . GLY B 1 188 ? 18.828 -8.938 -17.547 1 90.38 188 GLY B C 1
ATOM 3641 O O . GLY B 1 188 ? 19.797 -8.258 -17.25 1 90.38 188 GLY B O 1
ATOM 3642 N N . ILE B 1 189 ? 18.75 -9.648 -18.609 1 88.12 189 ILE B N 1
ATOM 3643 C CA . ILE B 1 189 ? 19.859 -9.672 -19.562 1 88.12 189 ILE B CA 1
ATOM 3644 C C . ILE B 1 189 ? 19.812 -8.406 -20.422 1 88.12 189 ILE B C 1
ATOM 3646 O O . ILE B 1 189 ? 20.859 -7.883 -20.812 1 88.12 189 ILE B O 1
ATOM 3650 N N . MET B 1 190 ? 18.672 -7.918 -20.594 1 91.75 190 MET B N 1
ATOM 3651 C CA . MET B 1 190 ? 18.469 -6.816 -21.531 1 91.75 190 MET B CA 1
ATOM 3652 C C . MET B 1 190 ? 18.75 -5.473 -20.859 1 91.75 190 MET B C 1
ATOM 3654 O O . MET B 1 190 ? 19.203 -4.531 -21.516 1 91.75 190 MET B O 1
ATOM 3658 N N . MET B 1 191 ? 18.469 -5.336 -19.656 1 91.62 191 MET B N 1
ATOM 3659 C CA . MET B 1 191 ? 18.516 -4.047 -18.969 1 91.62 191 MET B CA 1
ATOM 3660 C C . MET B 1 191 ? 19.953 -3.695 -18.578 1 91.62 191 MET B C 1
ATOM 3662 O O . MET B 1 191 ? 20.781 -4.582 -18.359 1 91.62 191 MET B O 1
ATOM 3666 N N . ARG B 1 192 ? 20.219 -2.457 -18.438 1 90.69 192 ARG B N 1
ATOM 3667 C CA . ARG B 1 192 ? 21.578 -1.965 -18.219 1 90.69 192 ARG B CA 1
ATOM 3668 C C . ARG B 1 192 ? 21.938 -1.983 -16.734 1 90.69 192 ARG B C 1
ATOM 3670 O O . ARG B 1 192 ? 23.109 -2.02 -16.375 1 90.69 192 ARG B O 1
ATOM 3677 N N . SER B 1 193 ? 20.891 -1.865 -15.898 1 93.12 193 SER B N 1
ATOM 3678 C CA . SER B 1 193 ? 21.172 -1.842 -14.469 1 93.12 193 SER B CA 1
ATOM 3679 C C . SER B 1 193 ? 20.078 -2.559 -13.672 1 93.12 193 SER B C 1
ATOM 3681 O O . SER B 1 193 ? 18.953 -2.684 -14.141 1 93.12 193 SER B O 1
ATOM 3683 N N . GLU B 1 194 ? 20.5 -2.975 -12.547 1 92.12 194 GLU B N 1
ATOM 3684 C CA . GLU B 1 194 ? 19.578 -3.6 -11.602 1 92.12 194 GLU B CA 1
ATOM 3685 C C . GLU B 1 194 ? 18.438 -2.654 -11.242 1 92.12 194 GLU B C 1
ATOM 3687 O O . GLU B 1 194 ? 17.281 -3.072 -11.164 1 92.12 194 GLU B O 1
ATOM 3692 N N . LYS B 1 195 ? 18.766 -1.366 -11.07 1 92 195 LYS B N 1
ATOM 3693 C CA . LYS B 1 195 ? 17.766 -0.367 -10.695 1 92 195 LYS B CA 1
ATOM 3694 C C . LYS B 1 195 ? 16.719 -0.2 -11.789 1 92 195 LYS B C 1
ATOM 3696 O O . LYS B 1 195 ? 15.523 -0.147 -11.508 1 92 195 LYS B O 1
ATOM 3701 N N . SER B 1 196 ? 17.219 -0.135 -12.961 1 92.56 196 SER B N 1
ATOM 3702 C CA . SER B 1 196 ? 16.312 -0.002 -14.094 1 92.56 196 SER B CA 1
ATOM 3703 C C . SER B 1 196 ? 15.391 -1.216 -14.203 1 92.56 196 SER B C 1
ATOM 3705 O O . SER B 1 196 ? 14.203 -1.077 -14.492 1 92.56 196 SER B O 1
ATOM 3707 N N . LEU B 1 197 ? 15.945 -2.375 -13.984 1 93.12 197 LEU B N 1
ATOM 3708 C CA . LEU B 1 197 ? 15.148 -3.598 -14.031 1 93.12 197 LEU B CA 1
ATOM 3709 C C . LEU B 1 197 ? 14.086 -3.598 -12.938 1 93.12 197 LEU B C 1
ATOM 3711 O O . LEU B 1 197 ? 12.938 -3.979 -13.18 1 93.12 197 LEU B O 1
ATOM 3715 N N . MET B 1 198 ? 14.5 -3.193 -11.805 1 93.12 198 MET B N 1
ATOM 3716 C CA . MET B 1 198 ? 13.57 -3.135 -10.688 1 93.12 198 MET B CA 1
ATOM 3717 C C . MET B 1 198 ? 12.391 -2.213 -11 1 93.12 198 MET B C 1
ATOM 3719 O O . MET B 1 198 ? 11.234 -2.578 -10.789 1 93.12 198 MET B O 1
ATOM 3723 N N . MET B 1 199 ? 12.656 -1.041 -11.523 1 91.38 199 MET B N 1
ATOM 3724 C CA . MET B 1 199 ? 11.617 -0.054 -11.82 1 91.38 199 MET B CA 1
ATOM 3725 C C . MET B 1 199 ? 10.648 -0.582 -12.875 1 91.38 199 MET B C 1
ATOM 3727 O O . MET B 1 199 ? 9.43 -0.468 -12.711 1 91.38 199 MET B O 1
ATOM 3731 N N . ILE B 1 200 ? 11.219 -1.164 -13.844 1 92.94 200 ILE B N 1
ATOM 3732 C CA . ILE B 1 200 ? 10.375 -1.684 -14.922 1 92.94 200 ILE B CA 1
ATOM 3733 C C . ILE B 1 200 ? 9.539 -2.852 -14.398 1 92.94 200 ILE B C 1
ATOM 3735 O O . ILE B 1 200 ? 8.367 -2.98 -14.75 1 92.94 200 ILE B O 1
ATOM 3739 N N . SER B 1 201 ? 10.18 -3.713 -13.656 1 94.31 201 SER B N 1
ATOM 3740 C CA . SER B 1 201 ? 9.469 -4.867 -13.117 1 94.31 201 SER B CA 1
ATOM 3741 C C . SER B 1 201 ? 8.312 -4.43 -12.227 1 94.31 201 SER B C 1
ATOM 3743 O O . SER B 1 201 ? 7.207 -4.969 -12.328 1 94.31 201 SER B O 1
ATOM 3745 N N . MET B 1 202 ? 8.539 -3.436 -11.383 1 92.06 202 MET B N 1
ATOM 3746 C CA . MET B 1 202 ? 7.504 -2.951 -10.477 1 92.06 202 MET B CA 1
ATOM 3747 C C . MET B 1 202 ? 6.367 -2.295 -11.25 1 92.06 202 MET B C 1
ATOM 3749 O O . MET B 1 202 ? 5.199 -2.434 -10.883 1 92.06 202 MET B O 1
ATOM 3753 N N . MET B 1 203 ? 6.762 -1.618 -12.266 1 91.75 203 MET B N 1
ATOM 3754 C CA . MET B 1 203 ? 5.785 -0.926 -13.102 1 91.75 203 MET B CA 1
ATOM 3755 C C . MET B 1 203 ? 4.766 -1.907 -13.672 1 91.75 203 MET B C 1
ATOM 3757 O O . MET B 1 203 ? 3.592 -1.567 -13.836 1 91.75 203 MET B O 1
ATOM 3761 N N . PHE B 1 204 ? 5.152 -3.094 -13.883 1 93.5 204 PHE B N 1
ATOM 3762 C CA . PHE B 1 204 ? 4.266 -4.086 -14.477 1 93.5 204 PHE B CA 1
ATOM 3763 C C . PHE B 1 204 ? 3.631 -4.961 -13.406 1 93.5 204 PHE B C 1
ATOM 3765 O O . PHE B 1 204 ? 2.439 -5.27 -13.469 1 93.5 204 PHE B O 1
ATOM 3772 N N . LEU B 1 205 ? 4.398 -5.262 -12.438 1 93.94 205 LEU B N 1
ATOM 3773 C CA . LEU B 1 205 ? 3.945 -6.234 -11.445 1 93.94 205 LEU B CA 1
ATOM 3774 C C . LEU B 1 205 ? 2.879 -5.625 -10.539 1 93.94 205 LEU B C 1
ATOM 3776 O O . LEU B 1 205 ? 1.916 -6.301 -10.164 1 93.94 205 LEU B O 1
ATOM 3780 N N . PHE B 1 206 ? 3.006 -4.406 -10.242 1 90.75 206 PHE B N 1
ATOM 3781 C CA . PHE B 1 206 ? 2.082 -3.785 -9.297 1 90.75 206 PHE B CA 1
ATOM 3782 C C . PHE B 1 206 ? 0.67 -3.748 -9.867 1 90.75 206 PHE B C 1
ATOM 3784 O O . PHE B 1 206 ? -0.264 -4.277 -9.266 1 90.75 206 PHE B O 1
ATOM 3791 N N . PRO B 1 207 ? 0.486 -3.211 -11 1 92.12 207 PRO B N 1
ATOM 3792 C CA . PRO B 1 207 ? -0.866 -3.236 -11.562 1 92.12 207 PRO B CA 1
ATOM 3793 C C . PRO B 1 207 ? -1.395 -4.656 -11.766 1 92.12 207 PRO B C 1
ATOM 3795 O O . PRO B 1 207 ? -2.578 -4.914 -11.539 1 92.12 207 PRO B O 1
ATOM 3798 N N . LEU B 1 208 ? -0.541 -5.578 -12.18 1 94.81 208 LEU B N 1
ATOM 3799 C CA . LEU B 1 208 ? -0.958 -6.957 -12.422 1 94.81 208 LEU B CA 1
ATOM 3800 C C . LEU B 1 208 ? -1.462 -7.602 -11.133 1 94.81 208 LEU B C 1
ATOM 3802 O O . LEU B 1 208 ? -2.4 -8.398 -11.164 1 94.81 208 LEU B O 1
ATOM 3806 N N . THR B 1 209 ? -0.828 -7.238 -10.031 1 94.88 209 THR B N 1
ATOM 3807 C CA . THR B 1 209 ? -1.182 -7.883 -8.773 1 94.88 209 THR B CA 1
ATOM 3808 C C . THR B 1 209 ? -2.32 -7.133 -8.086 1 94.88 209 THR B C 1
ATOM 3810 O O . THR B 1 209 ? -3.207 -7.75 -7.488 1 94.88 209 THR B O 1
ATOM 3813 N N . PHE B 1 210 ? -2.305 -5.855 -8.18 1 91.88 210 PHE B N 1
ATOM 3814 C CA . PHE B 1 210 ? -3.312 -5.074 -7.473 1 91.88 210 PHE B CA 1
ATOM 3815 C C . PHE B 1 210 ? -4.641 -5.098 -8.219 1 91.88 210 PHE B C 1
ATOM 3817 O O . PHE B 1 210 ? -5.707 -5.141 -7.602 1 91.88 210 PHE B O 1
ATOM 3824 N N . VAL B 1 211 ? -4.547 -5.004 -9.539 1 94 211 VAL B N 1
ATOM 3825 C CA . VAL B 1 211 ? -5.762 -5.102 -10.344 1 94 211 VAL B CA 1
ATOM 3826 C C . VAL B 1 211 ? -6.027 -6.562 -10.703 1 94 211 VAL B C 1
ATOM 3828 O O . VAL B 1 211 ? -5.902 -6.957 -11.867 1 94 211 VAL B O 1
ATOM 3831 N N . SER B 1 212 ? -6.309 -7.309 -9.711 1 96.94 212 SER B N 1
ATOM 3832 C CA . SER B 1 212 ? -6.574 -8.742 -9.758 1 96.94 212 SER B CA 1
ATOM 3833 C C . SER B 1 212 ? -7.609 -9.141 -8.711 1 96.94 212 SER B C 1
ATOM 3835 O O . SER B 1 212 ? -8.234 -8.281 -8.086 1 96.94 212 SER B O 1
ATOM 3837 N N . ASN B 1 213 ? -7.828 -10.406 -8.562 1 97.81 213 ASN B N 1
ATOM 3838 C CA . ASN B 1 213 ? -8.805 -10.875 -7.59 1 97.81 213 ASN B CA 1
ATOM 3839 C C . ASN B 1 213 ? -8.141 -11.281 -6.277 1 97.81 213 ASN B C 1
ATOM 3841 O O . ASN B 1 213 ? -8.703 -12.055 -5.508 1 97.81 213 ASN B O 1
ATOM 3845 N N . VAL B 1 214 ? -6.941 -10.711 -6.055 1 97.75 214 VAL B N 1
ATOM 3846 C CA . VAL B 1 214 ? -6.191 -11.023 -4.844 1 97.75 214 VAL B CA 1
ATOM 3847 C C . VAL B 1 214 ? -6.957 -10.516 -3.619 1 97.75 214 VAL B C 1
ATOM 3849 O O . VAL B 1 214 ? -7.141 -11.258 -2.648 1 97.75 214 VAL B O 1
ATOM 3852 N N . PHE B 1 215 ? -7.531 -9.305 -3.697 1 97.19 215 PHE B N 1
ATOM 3853 C CA . PHE B 1 215 ? -7.984 -8.617 -2.494 1 97.19 215 PHE B CA 1
ATOM 3854 C C . PHE B 1 215 ? -9.508 -8.641 -2.393 1 97.19 215 PHE B C 1
ATOM 3856 O O . PHE B 1 215 ? -10.062 -8.586 -1.295 1 97.19 215 PHE B O 1
ATOM 3863 N N . VAL B 1 216 ? -10.141 -8.641 -3.57 1 96.62 216 VAL B N 1
ATOM 3864 C CA . VAL B 1 216 ? -11.594 -8.516 -3.535 1 96.62 216 VAL B CA 1
ATOM 3865 C C . VAL B 1 216 ? -12.219 -9.406 -4.605 1 96.62 216 VAL B C 1
ATOM 3867 O O . VAL B 1 216 ? -11.547 -9.797 -5.566 1 96.62 216 VAL B O 1
ATOM 3870 N N . ASP B 1 217 ? -13.453 -9.688 -4.355 1 96.31 217 ASP B N 1
ATOM 3871 C CA . ASP B 1 217 ? -14.25 -10.359 -5.375 1 96.31 217 ASP B CA 1
ATOM 3872 C C . ASP B 1 217 ? -14.414 -9.484 -6.613 1 96.31 217 ASP B C 1
ATOM 3874 O O . ASP B 1 217 ? -14.898 -8.352 -6.523 1 96.31 217 ASP B O 1
ATOM 3878 N N . PRO B 1 218 ? -14.055 -10.023 -7.758 1 95.56 218 PRO B N 1
ATOM 3879 C CA . PRO B 1 218 ? -14.141 -9.234 -8.984 1 95.56 218 PRO B CA 1
ATOM 3880 C C . PRO B 1 218 ? -15.555 -8.703 -9.25 1 95.56 218 PRO B C 1
ATOM 3882 O O . PRO B 1 218 ? -15.719 -7.711 -9.953 1 95.56 218 PRO B O 1
ATOM 3885 N N . ALA B 1 219 ? -16.547 -9.312 -8.695 1 95.12 219 ALA B N 1
ATOM 3886 C CA . ALA B 1 219 ? -17.922 -8.875 -8.883 1 95.12 219 ALA B CA 1
ATOM 3887 C C . ALA B 1 219 ? -18.141 -7.484 -8.289 1 95.12 219 ALA B C 1
ATOM 3889 O O . ALA B 1 219 ? -19.094 -6.789 -8.656 1 95.12 219 ALA B O 1
ATOM 3890 N N . THR B 1 220 ? -17.25 -7.086 -7.375 1 94.62 220 THR B N 1
ATOM 3891 C CA . THR B 1 220 ? -17.422 -5.797 -6.711 1 94.62 220 THR B CA 1
ATOM 3892 C C . THR B 1 220 ? -16.641 -4.707 -7.445 1 94.62 220 THR B C 1
ATOM 3894 O O . THR B 1 220 ? -16.719 -3.533 -7.078 1 94.62 220 THR B O 1
ATOM 3897 N N . LEU B 1 221 ? -15.922 -5.094 -8.461 1 95.38 221 LEU B N 1
ATOM 3898 C CA . LEU B 1 221 ? -15.148 -4.133 -9.242 1 95.38 221 LEU B CA 1
ATOM 3899 C C . LEU B 1 221 ? -16.031 -3.443 -10.273 1 95.38 221 LEU B C 1
ATOM 3901 O O . LEU B 1 221 ? -17.062 -3.988 -10.688 1 95.38 221 LEU B O 1
ATOM 3905 N N . PRO B 1 222 ? -15.547 -2.258 -10.68 1 94.06 222 PRO B N 1
ATOM 3906 C CA . PRO B 1 222 ? -16.25 -1.647 -11.805 1 94.06 222 PRO B CA 1
ATOM 3907 C C . PRO B 1 222 ? -16.156 -2.486 -13.078 1 94.06 222 PRO B C 1
ATOM 3909 O O . PRO B 1 222 ? -15.148 -3.143 -13.328 1 94.06 222 PRO B O 1
ATOM 3912 N N . SER B 1 223 ? -17.188 -2.326 -13.914 1 93.75 223 SER B N 1
ATOM 3913 C CA . SER B 1 223 ? -17.328 -3.188 -15.078 1 93.75 223 SER B CA 1
ATOM 3914 C C . SER B 1 223 ? -16.156 -3.006 -16.047 1 93.75 223 SER B C 1
ATOM 3916 O O . SER B 1 223 ? -15.719 -3.961 -16.688 1 93.75 223 SER B O 1
ATOM 3918 N N . TRP B 1 224 ? -15.602 -1.864 -16.125 1 93.56 224 TRP B N 1
ATOM 3919 C CA . TRP B 1 224 ? -14.539 -1.589 -17.078 1 93.56 224 TRP B CA 1
ATOM 3920 C C . TRP B 1 224 ? -13.25 -2.305 -16.688 1 93.56 224 TRP B C 1
ATOM 3922 O O . TRP B 1 224 ? -12.344 -2.461 -17.516 1 93.56 224 TRP B O 1
ATOM 3932 N N . LEU B 1 225 ? -13.18 -2.842 -15.43 1 94.62 225 LEU B N 1
ATOM 3933 C CA . LEU B 1 225 ? -11.984 -3.547 -14.984 1 94.62 225 LEU B CA 1
ATOM 3934 C C . LEU B 1 225 ? -12.148 -5.051 -15.164 1 94.62 225 LEU B C 1
ATOM 3936 O O . LEU B 1 225 ? -11.172 -5.801 -15.062 1 94.62 225 LEU B O 1
ATOM 3940 N N . HIS B 1 226 ? -13.359 -5.555 -15.391 1 95.12 226 HIS B N 1
ATOM 3941 C CA . HIS B 1 226 ? -13.664 -6.984 -15.43 1 95.12 226 HIS B CA 1
ATOM 3942 C C . HIS B 1 226 ? -12.836 -7.691 -16.5 1 95.12 226 HIS B C 1
ATOM 3944 O O . HIS B 1 226 ? -12.242 -8.734 -16.234 1 95.12 226 HIS B O 1
ATOM 3950 N N . GLY B 1 227 ? -12.805 -7.117 -17.656 1 94.19 227 GLY B N 1
ATOM 3951 C CA . GLY B 1 227 ? -12.039 -7.723 -18.734 1 94.19 227 GLY B CA 1
ATOM 3952 C C . GLY B 1 227 ? -10.57 -7.906 -18.391 1 94.19 227 GLY B C 1
ATOM 3953 O O . GLY B 1 227 ? -10 -8.977 -18.625 1 94.19 227 GLY B O 1
ATOM 3954 N N . PHE B 1 228 ? -10.008 -6.914 -17.828 1 95.75 228 PHE B N 1
ATOM 3955 C CA . PHE B 1 228 ? -8.602 -6.977 -17.453 1 95.75 228 PHE B CA 1
ATOM 3956 C C . PHE B 1 228 ? -8.367 -8.031 -16.375 1 95.75 228 PHE B C 1
ATOM 3958 O O . PHE B 1 228 ? -7.434 -8.828 -16.469 1 95.75 228 PHE B O 1
ATOM 3965 N N . VAL B 1 229 ? -9.195 -8.062 -15.391 1 96.31 229 VAL B N 1
ATOM 3966 C CA . VAL B 1 229 ? -9.031 -8.961 -14.258 1 96.31 229 VAL B CA 1
ATOM 3967 C C . VAL B 1 229 ? -9.258 -10.406 -14.703 1 96.31 229 VAL B C 1
ATOM 3969 O O . VAL B 1 229 ? -8.57 -11.32 -14.258 1 96.31 229 VAL B O 1
ATOM 3972 N N . GLU B 1 230 ? -10.164 -10.609 -15.617 1 94.62 230 GLU B N 1
ATOM 3973 C CA . GLU B 1 230 ? -10.5 -11.953 -16.078 1 94.62 230 GLU B CA 1
ATOM 3974 C C . GLU B 1 230 ? -9.344 -12.586 -16.844 1 94.62 230 GLU B C 1
ATOM 3976 O O . GLU B 1 230 ? -9.109 -13.789 -16.75 1 94.62 230 GLU B O 1
ATOM 3981 N N . TRP B 1 231 ? -8.641 -11.82 -17.469 1 95.25 231 TRP B N 1
ATOM 3982 C CA . TRP B 1 231 ? -7.57 -12.359 -18.312 1 95.25 231 TRP B CA 1
ATOM 3983 C C . TRP B 1 231 ? -6.207 -12.125 -17.672 1 95.25 231 TRP B C 1
ATOM 3985 O O . TRP B 1 231 ? -5.172 -12.438 -18.266 1 95.25 231 TRP B O 1
ATOM 3995 N N . ASN B 1 232 ? -6.211 -11.555 -16.547 1 97.81 232 ASN B N 1
ATOM 3996 C CA . ASN B 1 232 ? -4.992 -11.344 -15.773 1 97.81 232 ASN B CA 1
ATOM 3997 C C . ASN B 1 232 ? -4.387 -12.664 -15.305 1 97.81 232 ASN B C 1
ATOM 3999 O O . ASN B 1 232 ? -5.039 -13.438 -14.609 1 97.81 232 ASN B O 1
ATOM 4003 N N . PRO B 1 233 ? -3.104 -12.93 -15.695 1 98.19 233 PRO B N 1
ATOM 4004 C CA . PRO B 1 233 ? -2.488 -14.195 -15.305 1 98.19 233 PRO B CA 1
ATOM 4005 C C . PRO B 1 233 ? -2.434 -14.383 -13.789 1 98.19 233 PRO B C 1
ATOM 4007 O O . PRO B 1 233 ? -2.502 -15.508 -13.297 1 98.19 233 PRO B O 1
ATOM 4010 N N . ILE B 1 234 ? -2.344 -13.312 -13.094 1 98.44 234 ILE B N 1
ATOM 4011 C CA . ILE B 1 234 ? -2.342 -13.398 -11.633 1 98.44 234 ILE B CA 1
ATOM 4012 C C . ILE B 1 234 ? -3.719 -13.828 -11.141 1 98.44 234 ILE B C 1
ATOM 4014 O O . ILE B 1 234 ? -3.826 -14.672 -10.242 1 98.44 234 ILE B O 1
ATOM 4018 N N . SER B 1 235 ? -4.758 -13.281 -11.758 1 98.5 235 SER B N 1
ATOM 4019 C CA . SER B 1 235 ? -6.117 -13.656 -11.391 1 98.5 235 SER B CA 1
ATOM 4020 C C . SER B 1 235 ? -6.371 -15.141 -11.664 1 98.5 235 SER B C 1
ATOM 4022 O O . SER B 1 235 ? -6.984 -15.828 -10.844 1 98.5 235 SER B O 1
ATOM 4024 N N . LEU B 1 236 ? -5.906 -15.602 -12.797 1 98.56 236 LEU B N 1
ATOM 4025 C CA . LEU B 1 236 ? -6.074 -17.016 -13.148 1 98.56 236 LEU B CA 1
ATOM 4026 C C . LEU B 1 236 ? -5.406 -17.906 -12.117 1 98.56 236 LEU B C 1
ATOM 4028 O O . LEU B 1 236 ? -5.996 -18.891 -11.664 1 98.56 236 LEU B O 1
ATOM 4032 N N . LEU B 1 237 ? -4.238 -17.531 -11.758 1 98.81 237 LEU B N 1
ATOM 4033 C CA . LEU B 1 237 ? -3.482 -18.312 -10.781 1 98.81 237 LEU B CA 1
ATOM 4034 C C . LEU B 1 237 ? -4.164 -18.297 -9.422 1 98.81 237 LEU B C 1
ATOM 4036 O O . LEU B 1 237 ? -4.312 -19.344 -8.781 1 98.81 237 LEU B O 1
ATOM 4040 N N . VAL B 1 238 ? -4.617 -17.156 -8.977 1 98.75 238 VAL B N 1
ATOM 4041 C CA . VAL B 1 238 ? -5.25 -17.016 -7.668 1 98.75 238 VAL B CA 1
ATOM 4042 C C . VAL B 1 238 ? -6.523 -17.859 -7.621 1 98.75 238 VAL B C 1
ATOM 4044 O O . VAL B 1 238 ? -6.781 -18.547 -6.629 1 98.75 238 VAL B O 1
ATOM 4047 N N . THR B 1 239 ? -7.297 -17.797 -8.672 1 98.56 239 THR B N 1
ATOM 4048 C CA . THR B 1 239 ? -8.531 -18.562 -8.742 1 98.56 239 THR B CA 1
ATOM 4049 C C . THR B 1 239 ? -8.242 -20.062 -8.586 1 98.56 239 THR B C 1
ATOM 4051 O O . THR B 1 239 ? -8.891 -20.75 -7.789 1 98.56 239 THR B O 1
ATOM 4054 N N . ALA B 1 240 ? -7.281 -20.531 -9.281 1 98.75 240 ALA B N 1
ATOM 4055 C CA . ALA B 1 240 ? -6.938 -21.953 -9.227 1 98.75 240 ALA B CA 1
ATOM 4056 C C . ALA B 1 240 ? -6.398 -22.328 -7.855 1 98.75 240 ALA B C 1
ATOM 4058 O O . ALA B 1 240 ? -6.773 -23.375 -7.305 1 98.75 240 ALA B O 1
ATOM 4059 N N . ILE B 1 241 ? -5.551 -21.484 -7.309 1 98.81 241 ILE B N 1
ATOM 4060 C CA . ILE B 1 241 ? -4.934 -21.75 -6.016 1 98.81 241 ILE B CA 1
ATOM 4061 C C . ILE B 1 241 ? -6.004 -21.75 -4.926 1 98.81 241 ILE B C 1
ATOM 4063 O O . ILE B 1 241 ? -6.027 -22.641 -4.066 1 98.81 241 ILE B O 1
ATOM 4067 N N . ARG B 1 242 ? -6.848 -20.766 -4.969 1 98.62 242 ARG B N 1
ATOM 4068 C CA . ARG B 1 242 ? -7.945 -20.688 -4.012 1 98.62 242 ARG B CA 1
ATOM 4069 C C . ARG B 1 242 ? -8.852 -21.922 -4.121 1 98.62 242 ARG B C 1
ATOM 4071 O O . ARG B 1 242 ? -9.227 -22.5 -3.105 1 98.62 242 ARG B O 1
ATOM 4078 N N . GLY B 1 243 ? -9.188 -22.312 -5.312 1 98.5 243 GLY B N 1
ATOM 4079 C CA . GLY B 1 243 ? -10 -23.5 -5.527 1 98.5 243 GLY B CA 1
ATOM 4080 C C . GLY B 1 243 ? -9.344 -24.766 -5.012 1 98.5 243 GLY B C 1
ATOM 4081 O O . GLY B 1 243 ? -10.016 -25.609 -4.414 1 98.5 243 GLY B O 1
ATOM 4082 N N . LEU B 1 244 ? -8.078 -24.906 -5.262 1 98.69 244 LEU B N 1
ATOM 4083 C CA . LEU B 1 244 ? -7.355 -26.094 -4.797 1 98.69 244 LEU B CA 1
ATOM 4084 C C . LEU B 1 244 ? -7.32 -26.141 -3.271 1 98.69 244 LEU B C 1
ATOM 4086 O O . LEU B 1 244 ? -7.574 -27.188 -2.674 1 98.69 244 LEU B O 1
ATOM 4090 N N . MET B 1 245 ? -7.055 -25.016 -2.633 1 98.56 2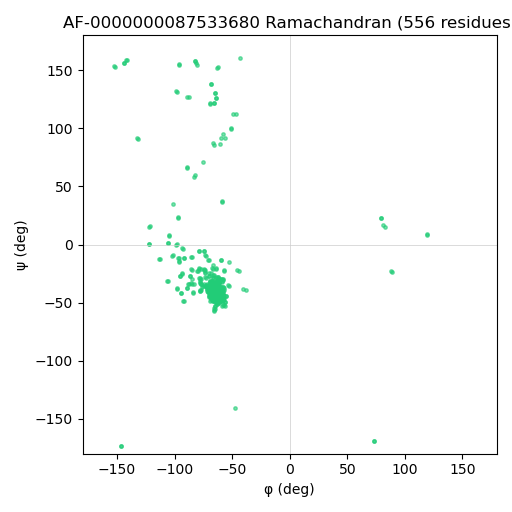45 MET B N 1
ATOM 4091 C CA . MET B 1 245 ? -6.938 -24.984 -1.178 1 98.56 245 MET B CA 1
ATOM 4092 C C . MET B 1 245 ? -8.289 -25.219 -0.517 1 98.56 245 MET B C 1
ATOM 4094 O O . MET B 1 245 ? -8.367 -25.844 0.544 1 98.56 245 MET B O 1
ATOM 4098 N N . HIS B 1 246 ? -9.367 -24.797 -1.15 1 98.12 246 HIS B N 1
ATOM 4099 C CA . HIS B 1 246 ? -10.688 -24.938 -0.548 1 98.12 246 HIS B CA 1
ATOM 4100 C C . HIS B 1 246 ? -11.414 -26.156 -1.105 1 98.12 246 HIS B C 1
ATOM 4102 O O . HIS B 1 246 ? -12.562 -26.422 -0.737 1 98.12 246 HIS B O 1
ATOM 4108 N N . GLY B 1 247 ? -10.773 -26.859 -2.004 1 96.56 247 GLY B N 1
ATOM 4109 C CA . GLY B 1 247 ? -11.328 -28.094 -2.51 1 96.56 247 GLY B CA 1
ATOM 4110 C C . GLY B 1 247 ? -12.398 -27.891 -3.566 1 96.56 247 GLY B C 1
ATOM 4111 O O . GLY B 1 247 ? -13.281 -28.734 -3.744 1 96.56 247 GLY B O 1
ATOM 4112 N N . SER B 1 248 ? -12.367 -26.719 -4.227 1 95.81 248 SER B N 1
ATOM 4113 C CA . SER B 1 248 ? -13.398 -26.406 -5.211 1 95.81 248 SER B CA 1
ATOM 4114 C C . SER B 1 248 ? -12.789 -26.141 -6.582 1 95.81 248 SER B C 1
ATOM 4116 O O . SER B 1 248 ? -13.469 -25.641 -7.48 1 95.81 248 SER B O 1
ATOM 4118 N N . ALA B 1 249 ? -11.586 -26.516 -6.785 1 95.19 249 ALA B N 1
ATOM 4119 C CA . ALA B 1 249 ? -10.898 -26.188 -8.031 1 95.19 249 ALA B CA 1
ATOM 4120 C C . ALA B 1 249 ? -11.508 -26.938 -9.211 1 95.19 249 ALA B C 1
ATOM 4122 O O . ALA B 1 249 ? -11.852 -28.125 -9.086 1 95.19 249 ALA B O 1
ATOM 4123 N N . SER B 1 250 ? -11.648 -26.266 -10.289 1 95.88 250 SER B N 1
ATOM 4124 C CA . SER B 1 250 ? -12.062 -26.922 -11.531 1 95.88 250 SER B CA 1
ATOM 4125 C C . SER B 1 250 ? -10.867 -27.266 -12.398 1 95.88 250 SER B C 1
ATOM 4127 O O . SER B 1 250 ? -9.82 -26.609 -12.328 1 95.88 250 SER B O 1
ATOM 4129 N N . ILE B 1 251 ? -11.031 -28.234 -13.219 1 96.19 251 ILE B N 1
ATOM 4130 C CA . ILE B 1 251 ? -9.992 -28.641 -14.156 1 96.19 251 ILE B CA 1
ATOM 4131 C C . ILE B 1 251 ? -9.703 -27.5 -15.133 1 96.19 251 ILE B C 1
ATOM 4133 O O . ILE B 1 251 ? -8.555 -27.297 -15.539 1 96.19 251 ILE B O 1
ATOM 4137 N N . GLU B 1 252 ? -10.703 -26.797 -15.367 1 97.25 252 GLU B N 1
ATOM 4138 C CA . GLU B 1 252 ? -10.57 -25.672 -16.297 1 97.25 252 GLU B CA 1
ATOM 4139 C C . GLU B 1 252 ? -9.68 -24.578 -15.703 1 97.25 252 GLU B C 1
ATOM 4141 O O . GLU B 1 252 ? -8.82 -24.031 -16.406 1 97.25 252 GLU B O 1
ATOM 4146 N N . ASP B 1 253 ? -9.891 -24.281 -14.453 1 97.19 253 ASP B N 1
ATOM 4147 C CA . ASP B 1 253 ? -9.07 -23.266 -13.789 1 97.19 253 ASP B CA 1
ATOM 4148 C C . ASP B 1 253 ? -7.598 -23.672 -13.797 1 97.19 253 ASP B C 1
ATOM 4150 O O . ASP B 1 253 ? -6.73 -22.859 -14.109 1 97.19 253 ASP B O 1
ATOM 4154 N N . ILE B 1 254 ? -7.332 -24.875 -13.461 1 98.31 254 ILE B N 1
ATOM 4155 C CA . ILE B 1 254 ? -5.965 -25.391 -13.422 1 98.31 254 ILE B CA 1
ATOM 4156 C C . ILE B 1 254 ? -5.387 -25.406 -14.836 1 98.31 254 ILE B C 1
ATOM 4158 O O . ILE B 1 254 ? -4.227 -25.047 -15.039 1 98.31 254 ILE B O 1
ATOM 4162 N N . GLY B 1 255 ? -6.195 -25.812 -15.773 1 98.31 255 GLY B N 1
ATOM 4163 C CA . GLY B 1 255 ? -5.773 -25.844 -17.172 1 98.31 255 GLY B CA 1
ATOM 4164 C C . GLY B 1 255 ? -5.328 -24.5 -17.703 1 98.31 255 GLY B C 1
ATOM 4165 O O . GLY B 1 255 ? -4.32 -24.406 -18.406 1 98.31 255 GLY B O 1
ATOM 4166 N N . TRP B 1 256 ? -6.078 -23.484 -17.406 1 97.88 256 TRP B N 1
ATOM 4167 C CA . TRP B 1 256 ? -5.723 -22.141 -17.859 1 97.88 256 TRP B CA 1
ATOM 4168 C C . TRP B 1 256 ? -4.363 -21.719 -17.312 1 97.88 256 TRP B C 1
ATOM 4170 O O . TRP B 1 256 ? -3.557 -21.125 -18.016 1 97.88 256 TRP B O 1
ATOM 4180 N N . VAL B 1 257 ? -4.117 -21.984 -16.031 1 98.69 257 VAL B N 1
ATOM 4181 C CA . VAL B 1 257 ? -2.85 -21.641 -15.406 1 98.69 257 VAL B CA 1
ATOM 4182 C C . VAL B 1 257 ? -1.709 -22.391 -16.078 1 98.69 257 VAL B C 1
ATOM 4184 O O . VAL B 1 257 ? -0.667 -21.812 -16.391 1 98.69 257 VAL B O 1
ATOM 4187 N N . LEU B 1 258 ? -1.896 -23.672 -16.344 1 98.69 258 LEU B N 1
ATOM 4188 C CA . LEU B 1 258 ? -0.868 -24.484 -16.984 1 98.69 258 LEU B CA 1
ATOM 4189 C C . LEU B 1 258 ? -0.608 -24.016 -18.422 1 98.69 258 LEU B C 1
ATOM 4191 O O . LEU B 1 258 ? 0.541 -23.969 -18.859 1 98.69 258 LEU B O 1
ATOM 4195 N N . LEU B 1 259 ? -1.66 -23.641 -19.094 1 98.56 259 LEU B N 1
ATOM 4196 C CA . LEU B 1 259 ? -1.508 -23.141 -20.453 1 98.56 259 LEU B CA 1
ATOM 4197 C C . LEU B 1 259 ? -0.694 -21.859 -20.469 1 98.56 259 LEU B C 1
ATOM 4199 O O . LEU B 1 259 ? 0.238 -21.719 -21.266 1 98.56 259 LEU B O 1
ATOM 4203 N N . VAL B 1 260 ? -1.087 -20.922 -19.641 1 98.44 260 VAL B N 1
ATOM 4204 C CA . VAL B 1 260 ? -0.375 -19.641 -19.562 1 98.44 260 VAL B CA 1
ATOM 4205 C C . VAL B 1 260 ? 1.083 -19.891 -19.172 1 98.44 260 VAL B C 1
ATOM 4207 O O . VAL B 1 260 ? 1.991 -19.266 -19.734 1 98.44 260 VAL B O 1
ATOM 4210 N N . SER B 1 261 ? 1.309 -20.766 -18.234 1 98.44 261 SER B N 1
ATOM 4211 C CA . SER B 1 261 ? 2.666 -21.109 -17.812 1 98.44 261 SER B CA 1
ATOM 4212 C C . SER B 1 261 ? 3.473 -21.672 -18.984 1 98.44 261 SER B C 1
ATOM 4214 O O . SER B 1 261 ? 4.633 -21.297 -19.172 1 98.44 261 SER B O 1
ATOM 4216 N N . MET B 1 262 ? 2.877 -22.578 -19.703 1 98.25 262 MET B N 1
ATOM 4217 C CA . MET B 1 262 ? 3.539 -23.172 -20.859 1 98.25 262 MET B CA 1
ATOM 4218 C C . MET B 1 262 ? 3.879 -22.109 -21.906 1 98.25 262 MET B C 1
ATOM 4220 O O . MET B 1 262 ? 4.98 -22.109 -22.453 1 98.25 262 MET B O 1
ATOM 4224 N N . LEU B 1 263 ? 2.998 -21.25 -22.141 1 98.31 263 LEU B N 1
ATOM 4225 C CA . LEU B 1 263 ? 3.211 -20.203 -23.125 1 98.31 263 LEU B CA 1
ATOM 4226 C C . LEU B 1 263 ? 4.332 -19.266 -22.688 1 98.31 263 LEU B C 1
ATOM 4228 O O . LEU B 1 263 ? 5.191 -18.891 -23.484 1 98.31 263 LEU B O 1
ATOM 4232 N N . LEU B 1 264 ? 4.289 -18.844 -21.438 1 97.31 264 LEU B N 1
ATOM 4233 C CA . LEU B 1 264 ? 5.332 -17.969 -20.906 1 97.31 264 LEU B CA 1
ATOM 4234 C C . LEU B 1 264 ? 6.707 -18.625 -21.047 1 97.31 264 LEU B C 1
ATOM 4236 O O . LEU B 1 264 ? 7.66 -17.984 -21.5 1 97.31 264 LEU B O 1
ATOM 4240 N N . THR B 1 265 ? 6.773 -19.859 -20.672 1 96 265 THR B N 1
ATOM 4241 C CA . THR B 1 265 ? 8.039 -20.578 -20.75 1 96 265 THR B CA 1
ATOM 4242 C C . THR B 1 265 ? 8.484 -20.734 -22.203 1 96 265 THR B C 1
ATOM 4244 O O . THR B 1 265 ? 9.648 -20.5 -22.531 1 96 265 THR B O 1
ATOM 4247 N N . ALA B 1 266 ? 7.578 -21.109 -23.078 1 97.31 266 ALA B N 1
ATOM 4248 C CA . ALA B 1 266 ? 7.879 -21.359 -24.484 1 97.31 266 ALA B CA 1
ATOM 4249 C C . ALA B 1 266 ? 8.383 -20.094 -25.172 1 97.31 266 ALA B C 1
ATOM 4251 O O . ALA B 1 266 ? 9.18 -20.156 -26.109 1 97.31 266 ALA B O 1
ATOM 4252 N N . VAL B 1 267 ? 7.957 -19.016 -24.672 1 97.56 267 VAL B N 1
ATOM 4253 C CA . VAL B 1 267 ? 8.32 -17.75 -25.312 1 97.56 267 VAL B CA 1
ATOM 4254 C C . VAL B 1 267 ? 9.586 -17.188 -24.672 1 97.56 267 VAL B C 1
ATOM 4256 O O . VAL B 1 267 ? 10.57 -16.906 -25.359 1 97.56 267 VAL B O 1
ATOM 4259 N N . PHE B 1 268 ? 9.641 -17.141 -23.344 1 95.56 268 PHE B N 1
ATOM 4260 C CA . PHE B 1 268 ? 10.664 -16.328 -22.703 1 95.56 268 PHE B CA 1
ATOM 4261 C C . PHE B 1 268 ? 11.898 -17.172 -22.391 1 95.56 268 PHE B C 1
ATOM 4263 O O . PHE B 1 268 ? 13 -16.641 -22.25 1 95.56 268 PHE B O 1
ATOM 4270 N N . ALA B 1 269 ? 11.68 -18.469 -22.25 1 92.38 269 ALA B N 1
ATOM 4271 C CA . ALA B 1 269 ? 12.852 -19.297 -22.016 1 92.38 269 ALA B CA 1
ATOM 4272 C C . ALA B 1 269 ? 13.781 -19.266 -23.234 1 92.38 269 ALA B C 1
ATOM 4274 O O . ALA B 1 269 ? 14.969 -18.953 -23.109 1 92.38 269 ALA B O 1
ATOM 4275 N N . PRO B 1 270 ? 13.258 -19.562 -24.422 1 93.38 270 PRO B N 1
ATOM 4276 C CA . PRO B 1 270 ? 14.133 -19.453 -25.594 1 93.38 270 PRO B CA 1
ATOM 4277 C C . PRO B 1 270 ? 14.648 -18.047 -25.828 1 93.38 270 PRO B C 1
ATOM 4279 O O . PRO B 1 270 ? 15.781 -17.859 -26.297 1 93.38 270 PRO B O 1
ATOM 4282 N N . LEU B 1 271 ? 13.883 -17.094 -25.5 1 93.75 271 LEU B N 1
ATOM 4283 C CA . LEU B 1 271 ? 14.328 -15.711 -25.641 1 93.75 271 LEU B CA 1
ATOM 4284 C C . LEU B 1 271 ? 15.531 -15.438 -24.734 1 93.75 271 LEU B C 1
ATOM 4286 O O . LEU B 1 271 ? 16.484 -14.773 -25.141 1 93.75 271 LEU B O 1
ATOM 4290 N N . THR B 1 272 ? 15.414 -15.867 -23.562 1 90.38 272 THR B N 1
ATOM 4291 C CA . THR B 1 272 ? 16.516 -15.711 -22.625 1 90.38 272 THR B CA 1
ATOM 4292 C C . THR B 1 272 ? 17.781 -16.375 -23.141 1 90.38 272 THR B C 1
ATOM 4294 O O . THR B 1 272 ? 18.859 -15.805 -23.078 1 90.38 272 THR B O 1
ATOM 4297 N N . MET B 1 273 ? 17.656 -17.562 -23.672 1 86.19 273 MET B N 1
ATOM 4298 C CA . MET B 1 273 ? 18.812 -18.281 -24.219 1 86.19 273 MET B CA 1
ATOM 4299 C C . MET B 1 273 ? 19.406 -17.547 -25.406 1 86.19 273 MET B C 1
ATOM 4301 O O . MET B 1 273 ? 20.625 -17.484 -25.562 1 86.19 273 MET B O 1
ATOM 4305 N N . TYR B 1 274 ? 18.5 -17.062 -26.141 1 89.81 274 TYR B N 1
ATOM 4306 C CA . TYR B 1 274 ? 18.938 -16.297 -27.297 1 89.81 274 TYR B CA 1
ATOM 4307 C C . TYR B 1 274 ? 19.703 -15.039 -26.875 1 89.81 274 TYR B C 1
ATOM 4309 O O . TYR B 1 274 ? 20.766 -14.742 -27.406 1 89.81 274 TYR B O 1
ATOM 4317 N N . LEU B 1 275 ? 19.156 -14.359 -25.938 1 87.62 275 LEU B N 1
ATOM 4318 C CA . LEU B 1 275 ? 19.781 -13.141 -25.438 1 87.62 275 LEU B CA 1
ATOM 4319 C C . LEU B 1 275 ? 21.109 -13.453 -24.766 1 87.62 275 LEU B C 1
ATOM 4321 O O . LEU B 1 275 ? 22.062 -12.68 -24.859 1 87.62 275 LEU B O 1
ATOM 4325 N N . PHE B 1 276 ? 21.141 -14.484 -24.141 1 79.62 276 PHE B N 1
ATOM 4326 C CA . PHE B 1 276 ? 22.344 -14.898 -23.453 1 79.62 276 PHE B CA 1
ATOM 4327 C C . PHE B 1 276 ? 23.453 -15.227 -24.438 1 79.62 276 PHE B C 1
ATOM 4329 O O . PHE B 1 276 ? 24.625 -14.93 -24.203 1 79.62 276 PHE B O 1
ATOM 4336 N N . ARG B 1 277 ? 23.062 -15.789 -25.516 1 77.75 277 ARG B N 1
ATOM 4337 C CA . ARG B 1 277 ? 24.047 -16.188 -26.531 1 77.75 277 ARG B CA 1
ATOM 4338 C C . ARG B 1 277 ? 24.531 -14.977 -27.328 1 77.75 277 ARG B C 1
ATOM 4340 O O . ARG B 1 277 ? 25.672 -14.945 -27.781 1 77.75 277 ARG B O 1
ATOM 4347 N N . HIS B 1 278 ? 23.672 -14.102 -27.5 1 77.75 278 HIS B N 1
ATOM 4348 C CA . HIS B 1 278 ? 24.016 -13.016 -28.406 1 77.75 278 HIS B CA 1
ATOM 4349 C C . HIS B 1 278 ? 24.422 -11.766 -27.625 1 77.75 278 HIS B C 1
ATOM 4351 O O . HIS B 1 278 ? 24.781 -10.742 -28.234 1 77.75 278 HIS B O 1
ATOM 4357 N N . LYS B 1 279 ? 24.219 -11.812 -26.328 1 67.94 279 LYS B N 1
ATOM 4358 C CA . LYS B 1 279 ? 24.688 -10.641 -25.578 1 67.94 279 LYS B CA 1
ATOM 4359 C C . LYS B 1 279 ? 26.203 -10.531 -25.641 1 67.94 279 LYS B C 1
ATOM 4361 O O . LYS B 1 279 ? 26.922 -11.453 -25.234 1 67.94 279 LYS B O 1
ATOM 4366 N N . ARG B 1 280 ? 26.688 -9.852 -26.781 1 51.53 280 ARG B N 1
ATOM 4367 C CA . ARG B 1 280 ? 28.078 -9.43 -26.984 1 51.53 280 ARG B CA 1
ATOM 4368 C C . ARG B 1 280 ? 28.516 -8.477 -25.891 1 51.53 280 ARG B C 1
ATOM 4370 O O . ARG B 1 280 ? 27.703 -7.738 -25.328 1 51.53 280 ARG B O 1
#